Protein 5IAI (pdb70)

Structure (mmCIF, N/CA/C/O backbone):
data_5IAI
#
_entry.id   5IAI
#
_cell.length_a   166.272
_cell.length_b   56.342
_cell.length_c   52.095
_cell.angle_alpha   90.000
_cell.angle_beta   93.890
_cell.angle_gamma   90.000
#
_symmetry.space_group_name_H-M   'C 1 2 1'
#
loop_
_entity.id
_entity.type
_entity.pdbx_description
1 polymer 'Sugar ABC transporter'
2 non-polymer D-ribitol
3 non-polymer GLYCEROL
4 water water
#
loop_
_atom_site.group_PDB
_atom_site.id
_atom_site.type_symbol
_atom_site.label_atom_id
_atom_site.label_alt_id
_atom_site.label_comp_id
_atom_site.label_asym_id
_atom_site.label_entity_id
_atom_site.label_seq_id
_atom_site.pdbx_PDB_ins_code
_atom_site.Cartn_x
_atom_site.Cartn_y
_atom_site.Cartn_z
_atom_site.occupancy
_atom_site.B_iso_or_equiv
_atom_site.auth_seq_id
_atom_site.auth_comp_id
_atom_site.auth_asym_id
_atom_site.auth_atom_id
_atom_site.pdbx_PDB_model_num
ATOM 1 N N . LYS A 1 24 ? 63.584 30.365 78.697 1.00 64.54 33 LYS A N 1
ATOM 2 C CA . LYS A 1 24 ? 63.214 29.018 78.275 1.00 59.08 33 LYS A CA 1
ATOM 3 C C . LYS A 1 24 ? 64.454 28.157 78.023 1.00 49.06 33 LYS A C 1
ATOM 4 O O . LYS A 1 24 ? 65.505 28.673 77.633 1.00 40.87 33 LYS A O 1
ATOM 23 N N . PRO A 1 25 ? 64.352 26.833 78.211 1.00 38.79 34 PRO A N 1
ATOM 24 C CA . PRO A 1 25 ? 65.568 25.996 78.246 1.00 45.91 34 PRO A CA 1
ATOM 25 C C . PRO A 1 25 ? 66.427 26.046 76.992 1.00 43.46 34 PRO A C 1
ATOM 26 O O . PRO A 1 25 ? 67.657 25.962 77.092 1.00 41.59 34 PRO A O 1
ATOM 37 N N . LEU A 1 26 ? 65.831 26.132 75.805 1.00 35.46 35 LEU A N 1
ATOM 38 C CA . LEU A 1 26 ? 66.612 26.045 74.578 1.00 37.62 35 LEU A CA 1
ATOM 39 C C . LEU A 1 26 ? 66.810 27.405 73.925 1.00 36.80 35 LEU A C 1
ATOM 40 O O . LEU A 1 26 ? 67.086 27.478 72.723 1.00 38.10 35 LEU A O 1
ATOM 56 N N . ASP A 1 27 ? 66.677 28.485 74.693 1.00 38.36 36 ASP A N 1
ATOM 57 C CA . ASP A 1 27 ? 67.037 29.802 74.191 1.00 46.57 36 ASP A CA 1
ATOM 58 C C . ASP A 1 27 ? 68.435 29.763 73.590 1.00 38.17 36 ASP A C 1
ATOM 59 O O . ASP A 1 27 ? 69.348 29.130 74.129 1.00 50.85 36 ASP A O 1
ATOM 68 N N . GLY A 1 28 ? 68.595 30.429 72.448 1.00 39.46 37 GLY A N 1
ATOM 69 C CA . GLY A 1 28 ? 69.871 30.476 71.763 1.00 34.45 37 GLY A CA 1
ATOM 70 C C . GLY A 1 28 ? 70.226 29.255 70.943 1.00 40.58 37 GLY A C 1
ATOM 71 O O . GLY A 1 28 ? 71.234 29.287 70.228 1.00 41.14 37 GLY A O 1
ATOM 75 N N . VAL A 1 29 ? 69.450 28.190 71.014 1.00 36.21 38 VAL A N 1
ATOM 76 C CA . VAL A 1 29 ? 69.745 26.957 70.287 1.00 32.31 38 VAL A CA 1
ATOM 77 C C . VAL A 1 29 ? 69.092 27.011 68.916 1.00 32.07 38 VAL A C 1
ATOM 78 O O . VAL A 1 29 ? 67.969 27.495 68.763 1.00 35.71 38 VAL A O 1
ATOM 91 N N . THR A 1 30 ? 69.803 26.497 67.918 1.00 29.63 39 THR A N 1
ATOM 92 C CA . THR A 1 30 ? 69.258 26.251 66.592 1.00 32.82 39 THR A CA 1
ATOM 93 C C . THR A 1 30 ? 69.335 24.758 66.313 1.00 32.83 39 THR A C 1
ATOM 94 O O . THR A 1 30 ? 70.368 24.131 66.565 1.00 34.69 39 THR A O 1
ATOM 105 N N . LEU A 1 31 ? 68.245 24.196 65.794 1.00 30.03 40 LEU A N 1
ATOM 106 C CA . LEU A 1 31 ? 68.207 22.812 65.343 1.00 24.60 40 LEU A CA 1
ATOM 107 C C . LEU A 1 31 ? 67.902 22.817 63.857 1.00 23.33 40 LEU A C 1
ATOM 108 O O . LEU A 1 31 ? 66.952 23.468 63.418 1.00 27.97 40 LEU A O 1
ATOM 124 N N . THR A 1 32 ? 68.715 22.118 63.084 1.00 23.52 41 THR A N 1
ATOM 125 C CA . THR A 1 32 ? 68.505 22.020 61.650 1.00 24.03 41 THR A CA 1
ATOM 126 C C . THR A 1 32 ? 68.061 20.603 61.330 1.00 28.59 41 THR A C 1
ATOM 127 O O . THR A 1 32 ? 68.711 19.626 61.723 1.00 24.46 41 THR A O 1
ATOM 138 N N . LEU A 1 33 ? 66.944 20.500 60.634 1.00 24.49 42 LEU A N 1
ATOM 139 C CA . LEU A 1 33 ? 66.280 19.233 60.420 1.00 20.88 42 LEU A CA 1
ATOM 140 C C . LEU A 1 33 ? 66.122 19.032 58.927 1.00 20.21 42 LEU A C 1
ATOM 141 O O . LEU A 1 33 ? 65.561 19.896 58.241 1.00 22.83 42 LEU A O 1
ATOM 157 N N . ALA A 1 34 ? 66.615 17.904 58.438 1.00 17.77 43 ALA A N 1
ATOM 158 C CA . ALA A 1 34 ? 66.419 17.507 57.049 1.00 16.68 43 ALA A CA 1
ATOM 159 C C . ALA A 1 34 ? 65.204 16.597 56.941 1.00 19.75 43 ALA A C 1
ATOM 160 O O . ALA A 1 34 ? 65.160 15.543 57.584 1.00 18.29 43 ALA A O 1
ATOM 167 N N . SER A 1 35 ? 64.237 16.973 56.091 1.00 17.18 44 SER A N 1
ATOM 168 C CA . SER A 1 35 ? 62.965 16.269 56.024 1.00 17.42 44 SER A CA 1
ATOM 169 C C . SER A 1 35 ? 62.621 15.869 54.602 1.00 16.63 44 SER A C 1
ATOM 170 O O . SER A 1 35 ? 62.798 16.650 53.661 1.00 16.92 44 SER A O 1
ATOM 178 N N . GLN A 1 36 ? 62.164 14.625 54.461 1.00 16.22 45 GLN A N 1
ATOM 179 C CA . GLN A 1 36 ? 61.481 14.176 53.255 1.00 15.33 45 GLN A CA 1
ATOM 180 C C . GLN A 1 36 ? 60.305 15.096 52.935 1.00 17.49 45 GLN A C 1
ATOM 181 O O . GLN A 1 36 ? 59.654 15.651 53.829 1.00 19.51 45 GLN A O 1
ATOM 195 N N . ASN A 1 37 ? 60.038 15.278 51.638 1.00 16.67 46 ASN A N 1
ATOM 196 C CA . ASN A 1 37 ? 58.965 16.165 51.193 1.00 15.57 46 ASN A CA 1
ATOM 197 C C . ASN A 1 37 ? 57.614 15.468 51.131 1.00 20.80 46 ASN A C 1
ATOM 198 O O . ASN A 1 37 ? 56.810 15.743 50.249 1.00 23.15 46 ASN A O 1
ATOM 209 N N . ASP A 1 38 ? 57.343 14.582 52.081 1.00 15.89 47 ASP A N 1
ATOM 210 C CA . ASP A 1 38 ? 56.001 14.091 52.354 1.00 17.01 47 ASP A CA 1
ATOM 211 C C . ASP A 1 38 ? 55.209 15.190 53.054 1.00 18.98 47 ASP A C 1
ATOM 212 O O . ASP A 1 38 ? 55.750 16.249 53.400 1.00 16.89 47 ASP A O 1
ATOM 221 N N . PRO A 1 39 ? 53.897 14.999 53.259 1.00 16.78 48 PRO A N 1
ATOM 222 C CA . PRO A 1 39 ? 53.130 16.050 53.935 1.00 21.83 48 PRO A CA 1
ATOM 223 C C . PRO A 1 39 ? 53.733 16.502 55.260 1.00 18.92 48 PRO A C 1
ATOM 224 O O . PRO A 1 39 ? 53.558 17.675 55.629 1.00 21.23 48 PRO A O 1
ATOM 235 N N . PHE A 1 40 ? 54.471 15.654 55.972 1.00 18.87 49 PHE A N 1
ATOM 236 C CA . PHE A 1 40 ? 54.993 16.129 57.245 1.00 17.61 49 PHE A CA 1
ATOM 237 C C . PHE A 1 40 ? 56.067 17.209 57.083 1.00 22.68 49 PHE A C 1
ATOM 238 O O . PHE A 1 40 ? 56.323 17.955 58.027 1.00 23.24 49 PHE A O 1
ATOM 255 N N . GLY A 1 41 ? 56.687 17.351 55.915 1.00 20.96 50 GLY A N 1
ATOM 256 C CA . GLY A 1 41 ? 57.679 18.409 55.762 1.00 23.10 50 GLY A CA 1
ATOM 257 C C . GLY A 1 41 ? 57.104 19.795 55.997 1.00 19.72 50 GLY A C 1
ATOM 258 O O . GLY A 1 41 ? 57.685 20.613 56.715 1.00 22.38 50 GLY A O 1
ATOM 262 N N . ALA A 1 42 ? 55.949 20.085 55.389 1.00 21.77 51 ALA A N 1
ATOM 263 C CA . ALA A 1 42 ? 55.314 21.380 55.600 1.00 23.06 51 ALA A CA 1
ATOM 264 C C . ALA A 1 42 ? 54.726 21.492 56.996 1.00 22.01 51 ALA A C 1
ATOM 265 O O . ALA A 1 42 ? 54.695 22.584 57.567 1.00 25.01 51 ALA A O 1
ATOM 272 N N . VAL A 1 43 ? 54.279 20.384 57.584 1.00 22.53 52 VAL A N 1
ATOM 273 C CA . VAL A 1 43 ? 53.723 20.492 58.930 1.00 24.03 52 VAL A CA 1
ATOM 274 C C . VAL A 1 43 ? 54.833 20.739 59.948 1.00 21.84 52 VAL A C 1
ATOM 275 O O . VAL A 1 43 ? 54.662 21.535 60.888 1.00 25.18 52 VAL A O 1
ATOM 288 N N . LEU A 1 44 ? 55.990 20.085 59.772 1.00 21.65 53 LEU A N 1
ATOM 289 C CA . LEU A 1 44 ? 57.124 20.365 60.655 1.00 24.14 53 LEU A CA 1
ATOM 290 C C . LEU A 1 44 ? 57.563 21.815 60.527 1.00 30.66 53 LEU A C 1
ATOM 291 O O . LEU A 1 44 ? 57.905 22.460 61.522 1.00 27.61 53 LEU A O 1
ATOM 307 N N . THR A 1 45 ? 57.565 22.345 59.307 1.00 27.39 54 THR A N 1
ATOM 308 C CA . THR A 1 45 ? 57.862 23.755 59.110 1.00 29.45 54 THR A CA 1
ATOM 309 C C . THR A 1 45 ? 56.876 24.627 59.874 1.00 28.22 54 THR A C 1
ATOM 310 O O . THR A 1 45 ? 57.266 25.594 60.547 1.00 34.98 54 THR A O 1
ATOM 321 N N . LYS A 1 46 ? 55.591 24.278 59.809 1.00 28.91 55 LYS A N 1
ATOM 322 C CA . LYS A 1 46 ? 54.574 25.049 60.508 1.00 27.92 55 LYS A CA 1
ATOM 323 C C . LYS A 1 46 ? 54.725 24.956 62.024 1.00 33.77 55 LYS A C 1
ATOM 324 O O . LYS A 1 46 ? 54.499 25.945 62.734 1.00 38.83 55 LYS A O 1
ATOM 343 N N . LEU A 1 47 ? 55.073 23.773 62.544 1.00 28.60 56 LEU A N 1
ATOM 344 C CA . LEU A 1 47 ? 55.178 23.579 63.991 1.00 25.39 56 LEU A CA 1
ATOM 345 C C . LEU A 1 47 ? 56.405 24.243 64.590 1.00 32.94 56 LEU A C 1
ATOM 346 O O . LEU A 1 47 ? 56.511 24.305 65.819 1.00 30.13 56 LEU A O 1
ATOM 362 N N . ALA A 1 48 ? 57.333 24.728 63.767 1.00 29.20 57 ALA A N 1
ATOM 363 C CA . ALA A 1 48 ? 58.525 25.366 64.302 1.00 30.70 57 ALA A CA 1
ATOM 364 C C . ALA A 1 48 ? 58.157 26.516 65.228 1.00 36.45 57 ALA A C 1
ATOM 365 O O . ALA A 1 48 ? 58.784 26.701 66.276 1.00 44.29 57 ALA A O 1
ATOM 372 N N . ALA A 1 49 ? 57.132 27.287 64.865 1.00 37.04 58 ALA A N 1
ATOM 373 C CA . ALA A 1 49 ? 56.717 28.422 65.683 1.00 37.54 58 ALA A CA 1
ATOM 374 C C . ALA A 1 49 ? 56.307 27.980 67.084 1.00 38.04 58 ALA A C 1
ATOM 375 O O . ALA A 1 49 ? 56.734 28.570 68.084 1.00 37.43 58 ALA A O 1
ATOM 382 N N . GLU A 1 50 ? 55.466 26.948 67.183 1.00 37.46 59 GLU A N 1
ATOM 383 C CA . GLU A 1 50 ? 55.039 26.494 68.500 1.00 37.88 59 GLU A CA 1
ATOM 384 C C . GLU A 1 50 ? 56.202 25.901 69.288 1.00 35.06 59 GLU A C 1
ATOM 385 O O . GLU A 1 50 ? 56.245 26.032 70.516 1.00 39.63 59 GLU A O 1
ATOM 397 N N . PHE A 1 51 ? 57.161 25.258 68.614 1.00 37.56 60 PHE A N 1
ATOM 398 C CA . PHE A 1 51 ? 58.303 24.717 69.343 1.00 28.89 60 PHE A CA 1
ATOM 399 C C . PHE A 1 51 ? 59.166 25.832 69.905 1.00 41.21 60 PHE A C 1
ATOM 400 O O . PHE A 1 51 ? 59.690 25.719 71.018 1.00 35.41 60 PHE A O 1
ATOM 417 N N . LYS A 1 52 ? 59.342 26.909 69.146 1.00 42.86 61 LYS A N 1
ATOM 418 C CA . LYS A 1 52 ? 60.079 28.049 69.671 1.00 37.04 61 LYS A CA 1
ATOM 419 C C . LYS A 1 52 ? 59.324 28.700 70.820 1.00 45.82 61 LYS A C 1
ATOM 420 O O . LYS A 1 52 ? 59.938 29.186 71.773 1.00 40.08 61 LYS A O 1
ATOM 439 N N . GLN A 1 53 ? 57.991 28.722 70.751 1.00 41.47 62 GLN A N 1
ATOM 440 C CA . GLN A 1 53 ? 57.225 29.291 71.853 1.00 42.94 62 GLN A CA 1
ATOM 441 C C . GLN A 1 53 ? 57.329 28.427 73.104 1.00 45.55 62 GLN A C 1
ATOM 442 O O . GLN A 1 53 ? 57.305 28.953 74.223 1.00 47.89 62 GLN A O 1
ATOM 456 N N . ASP A 1 54 ? 57.466 27.113 72.944 1.00 40.93 63 ASP A N 1
ATOM 457 C CA . ASP A 1 54 ? 57.500 26.215 74.092 1.00 43.38 63 ASP A CA 1
ATOM 458 C C . ASP A 1 54 ? 58.893 26.051 74.685 1.00 43.09 63 ASP A C 1
ATOM 459 O O . ASP A 1 54 ? 59.019 25.855 75.903 1.00 43.90 63 ASP A O 1
ATOM 468 N N . THR A 1 55 ? 59.943 26.136 73.872 1.00 43.42 64 THR A N 1
ATOM 469 C CA . THR A 1 55 ? 61.286 25.846 74.352 1.00 36.42 64 THR A CA 1
ATOM 470 C C . THR A 1 55 ? 62.301 26.939 74.062 1.00 34.58 64 THR A C 1
ATOM 471 O O . THR A 1 55 ? 63.404 26.885 74.619 1.00 36.09 64 THR A O 1
ATOM 482 N N . GLY A 1 56 ? 61.985 27.917 73.220 1.00 37.01 65 GLY A N 1
ATOM 483 C CA . GLY A 1 56 ? 62.967 28.919 72.870 1.00 33.60 65 GLY A CA 1
ATOM 484 C C . GLY A 1 56 ? 63.919 28.513 71.763 1.00 39.83 65 GLY A C 1
ATOM 485 O O . GLY A 1 56 ? 64.769 29.324 71.374 1.00 46.77 65 GLY A O 1
ATOM 489 N N . ALA A 1 57 ? 63.807 27.291 71.242 1.00 37.72 66 ALA A N 1
ATOM 490 C CA . ALA A 1 57 ? 64.708 26.840 70.191 1.00 37.91 66 ALA A CA 1
ATOM 491 C C . ALA A 1 57 ? 64.231 27.287 68.814 1.00 31.45 66 ALA A C 1
ATOM 492 O O . ALA A 1 57 ? 63.031 27.427 68.556 1.00 38.19 66 ALA A O 1
ATOM 499 N N . ASP A 1 58 ? 65.205 27.482 67.923 1.00 38.81 67 ASP A N 1
ATOM 500 C CA . ASP A 1 58 ? 64.973 27.843 66.528 1.00 34.00 67 ASP A CA 1
ATOM 501 C C . ASP A 1 58 ? 65.117 26.585 65.678 1.00 29.23 67 ASP A C 1
ATOM 502 O O . ASP A 1 58 ? 66.229 26.078 65.499 1.00 34.72 67 ASP A O 1
ATOM 511 N N . LEU A 1 59 ? 63.998 26.100 65.142 1.00 29.75 68 LEU A N 1
ATOM 512 C CA . LEU A 1 59 ? 63.973 24.886 64.340 1.00 29.66 68 LEU A CA 1
ATOM 513 C C . LEU A 1 59 ? 63.926 25.290 62.875 1.00 32.09 68 LEU A C 1
ATOM 514 O O . LEU A 1 59 ? 62.951 25.904 62.428 1.00 36.73 68 LEU A O 1
ATOM 530 N N . LYS A 1 60 ? 64.969 24.923 62.132 1.00 29.63 69 LYS A N 1
ATOM 531 C CA . LYS A 1 60 ? 65.080 25.210 60.707 1.00 27.81 69 LYS A CA 1
ATOM 532 C C . LYS A 1 60 ? 64.890 23.905 59.950 1.00 25.53 69 LYS A C 1
ATOM 533 O O . LYS A 1 60 ? 65.749 23.021 59.987 1.00 28.83 69 LYS A O 1
ATOM 552 N N . VAL A 1 61 ? 63.766 23.795 59.263 1.00 24.70 70 VAL A N 1
ATOM 553 C CA . VAL A 1 61 ? 63.407 22.603 58.509 1.00 23.70 70 VAL A CA 1
ATOM 554 C C . VAL A 1 61 ? 63.802 22.802 57.052 1.00 27.40 70 VAL A C 1
ATOM 555 O O . VAL A 1 61 ? 63.370 23.767 56.412 1.00 31.22 70 VAL A O 1
ATOM 568 N N . GLU A 1 62 ? 64.616 21.885 56.527 1.00 23.98 71 GLU A N 1
ATOM 569 C CA . GLU A 1 62 ? 64.985 21.848 55.109 1.00 20.73 71 GLU A CA 1
ATOM 570 C C . GLU A 1 62 ? 64.302 20.640 54.486 1.00 19.41 71 GLU A C 1
ATOM 571 O O . GLU A 1 62 ? 64.670 19.493 54.772 1.00 21.13 71 GLU A O 1
ATOM 583 N N . VAL A 1 63 ? 63.311 20.895 53.632 1.00 20.16 72 VAL A N 1
ATOM 584 C CA . VAL A 1 63 ? 62.505 19.847 53.020 1.00 21.26 72 VAL A CA 1
ATOM 585 C C . VAL A 1 63 ? 63.087 19.532 51.662 1.00 24.64 72 VAL A C 1
ATOM 586 O O . VAL A 1 63 ? 63.336 20.439 50.861 1.00 24.10 72 VAL A O 1
ATOM 616 N N . ASP A 1 65 ? 63.323 16.347 48.298 1.00 16.25 74 ASP A N 1
ATOM 617 C CA . ASP A 1 65 ? 62.825 15.083 47.779 1.00 15.30 74 ASP A CA 1
ATOM 618 C C . ASP A 1 65 ? 63.703 13.908 48.231 1.00 17.60 74 ASP A C 1
ATOM 619 O O . ASP A 1 65 ? 64.843 14.064 48.690 1.00 16.24 74 ASP A O 1
ATOM 628 N N . TYR A 1 66 ? 63.129 12.707 48.113 1.00 16.23 75 TYR A N 1
ATOM 629 C CA . TYR A 1 66 ? 63.709 11.492 48.689 1.00 14.36 75 TYR A CA 1
ATOM 630 C C . TYR A 1 66 ? 65.179 11.321 48.312 1.00 14.36 75 TYR A C 1
ATOM 631 O O . TYR A 1 66 ? 66.036 11.106 49.185 1.00 15.49 75 TYR A O 1
ATOM 649 N N . GLY A 1 67 ? 65.487 11.383 47.014 1.00 15.79 76 GLY A N 1
ATOM 650 C CA . GLY A 1 67 ? 66.864 11.166 46.592 1.00 16.91 76 GLY A CA 1
ATOM 651 C C . GLY A 1 67 ? 67.814 12.240 47.075 1.00 14.93 76 GLY A C 1
ATOM 652 O O . GLY A 1 67 ? 68.943 11.938 47.488 1.00 17.93 76 GLY A O 1
ATOM 656 N N . THR A 1 68 ? 67.398 13.512 46.982 1.00 15.41 77 THR A N 1
ATOM 657 C CA . THR A 1 68 ? 68.234 14.609 47.447 1.00 17.84 77 THR A CA 1
ATOM 658 C C . THR A 1 68 ? 68.461 14.504 48.945 1.00 18.06 77 THR A C 1
ATOM 659 O O . THR A 1 68 ? 69.570 14.737 49.450 1.00 18.38 77 THR A O 1
ATOM 670 N N . LEU A 1 69 ? 67.411 14.154 49.677 1.00 16.68 78 LEU A N 1
ATOM 671 C CA . LEU A 1 69 ? 67.520 13.977 51.119 1.00 16.19 78 LEU A CA 1
ATOM 672 C C . LEU A 1 69 ? 68.569 12.933 51.457 1.00 15.09 78 LEU A C 1
ATOM 673 O O . LEU A 1 69 ? 69.450 13.154 52.305 1.00 16.58 78 LEU A O 1
ATOM 689 N N . LEU A 1 70 ? 68.492 11.784 50.792 1.00 15.93 79 LEU A N 1
ATOM 690 C CA . LEU A 1 70 ? 69.421 10.701 51.082 1.00 18.01 79 LEU A CA 1
ATOM 691 C C . LEU A 1 70 ? 70.849 11.093 50.725 1.00 18.86 79 LEU A C 1
ATOM 692 O O . LEU A 1 70 ? 71.779 10.858 51.508 1.00 18.67 79 LEU A O 1
ATOM 708 N N . THR A 1 71 ? 71.040 11.723 49.563 1.00 16.93 80 THR A N 1
ATOM 709 C CA . THR A 1 71 ? 72.368 12.153 49.139 1.00 19.26 80 THR A CA 1
ATOM 710 C C . THR A 1 71 ? 72.959 13.190 50.090 1.00 24.12 80 THR A C 1
ATOM 711 O O . THR A 1 71 ? 74.090 13.034 50.572 1.00 20.38 80 THR A O 1
ATOM 722 N N . LYS A 1 72 ? 72.205 14.254 50.390 1.00 19.19 81 LYS A N 1
ATOM 723 C CA . LYS A 1 72 ? 72.754 15.356 51.175 1.00 19.31 81 LYS A CA 1
ATOM 724 C C . LYS A 1 72 ? 73.018 14.943 52.610 1.00 17.01 81 LYS A C 1
ATOM 725 O O . LYS A 1 72 ? 74.033 15.348 53.187 1.00 18.05 81 LYS A O 1
ATOM 744 N N . THR A 1 73 ? 72.122 14.153 53.213 1.00 16.73 82 THR A N 1
ATOM 745 C CA . THR A 1 73 ? 72.356 13.758 54.601 1.00 15.08 82 THR A CA 1
ATOM 746 C C . THR A 1 73 ? 73.467 12.715 54.696 1.00 16.62 82 THR A C 1
ATOM 747 O O . THR A 1 73 ? 74.286 12.775 55.619 1.00 18.32 82 THR A O 1
ATOM 758 N N . THR A 1 74 ? 73.529 11.762 53.754 1.00 17.79 83 THR A N 1
ATOM 759 C CA . THR A 1 74 ? 74.644 10.816 53.773 1.00 16.99 83 THR A CA 1
ATOM 760 C C . THR A 1 74 ? 75.971 11.559 53.643 1.00 18.68 83 THR A C 1
ATOM 761 O O . THR A 1 74 ? 76.931 11.259 54.364 1.00 19.94 83 THR A O 1
ATOM 772 N N . ALA A 1 75 ? 76.051 12.561 52.759 1.00 16.54 84 ALA A N 1
ATOM 773 C CA . ALA A 1 75 ? 77.297 13.318 52.635 1.00 18.57 84 ALA A CA 1
ATOM 774 C C . ALA A 1 75 ? 77.622 14.067 53.923 1.00 17.22 84 ALA A C 1
ATOM 775 O O . ALA A 1 75 ? 78.798 14.191 54.309 1.00 18.04 84 ALA A O 1
ATOM 782 N N . ASP A 1 76 ? 76.599 14.596 54.599 1.00 19.33 85 ASP A N 1
ATOM 783 C CA . ASP A 1 76 ? 76.827 15.281 55.865 1.00 19.13 85 ASP A CA 1
ATOM 784 C C . ASP A 1 76 ? 77.377 14.313 56.908 1.00 18.29 85 ASP A C 1
ATOM 785 O O . ASP A 1 76 ? 78.321 14.643 57.652 1.00 19.83 85 ASP A O 1
ATOM 794 N N . PHE A 1 77 ? 76.794 13.116 56.986 1.00 18.42 86 PHE A N 1
ATOM 795 C CA . PHE A 1 77 ? 77.296 12.112 57.916 1.00 19.05 86 PHE A CA 1
ATOM 796 C C . PHE A 1 77 ? 78.739 11.768 57.584 1.00 20.90 86 PHE A C 1
ATOM 797 O O . PHE A 1 77 ? 79.620 11.825 58.446 1.00 22.42 86 PHE A O 1
ATOM 814 N N . VAL A 1 78 ? 78.991 11.391 56.326 1.00 16.42 87 VAL A N 1
ATOM 815 C CA . VAL A 1 78 ? 80.321 10.923 55.935 1.00 19.48 87 VAL A CA 1
ATOM 816 C C . VAL A 1 78 ? 81.373 11.997 56.176 1.00 22.11 87 VAL A C 1
ATOM 817 O O . VAL A 1 78 ? 82.505 11.696 56.585 1.00 22.57 87 VAL A O 1
ATOM 830 N N . GLY A 1 79 ? 81.044 13.259 55.894 1.00 20.34 88 GLY A N 1
ATOM 831 C CA . GLY A 1 79 ? 81.968 14.353 56.103 1.00 20.71 88 GLY A CA 1
ATOM 832 C C . GLY A 1 79 ? 82.126 14.819 57.541 1.00 23.33 88 GLY A C 1
ATOM 833 O O . GLY A 1 79 ? 82.994 15.654 57.814 1.00 23.65 88 GLY A O 1
ATOM 837 N N . LYS A 1 80 ? 81.297 14.304 58.451 1.00 23.78 89 LYS A N 1
ATOM 838 C CA . LYS A 1 80 ? 81.310 14.684 59.864 1.00 20.65 89 LYS A CA 1
ATOM 839 C C . LYS A 1 80 ? 81.096 16.188 60.035 1.00 27.25 89 LYS A C 1
ATOM 840 O O . LYS A 1 80 ? 81.622 16.805 60.965 1.00 26.94 89 LYS A O 1
ATOM 859 N N . THR A 1 81 ? 80.288 16.783 59.146 1.00 26.85 90 THR A N 1
ATOM 860 C CA . THR A 1 81 ? 80.166 18.235 59.076 1.00 24.47 90 THR A CA 1
ATOM 861 C C . THR A 1 81 ? 79.080 18.828 59.966 1.00 25.85 90 THR A C 1
ATOM 862 O O . THR A 1 81 ? 79.051 20.054 60.123 1.00 27.27 90 THR A O 1
ATOM 873 N N . LYS A 1 82 ? 78.205 18.005 60.547 1.00 21.99 91 LYS A N 1
ATOM 874 C CA . LYS A 1 82 ? 77.264 18.441 61.586 1.00 24.50 91 LYS A CA 1
ATOM 875 C C . LYS A 1 82 ? 76.246 19.448 61.047 1.00 26.97 91 LYS A C 1
ATOM 876 O O . LYS A 1 82 ? 75.695 20.257 61.794 1.00 26.39 91 LYS A O 1
ATOM 895 N N . GLY A 1 83 ? 75.972 19.393 59.746 1.00 24.93 92 GLY A N 1
ATOM 896 C CA . GLY A 1 83 ? 75.030 20.331 59.160 1.00 22.76 92 GLY A CA 1
ATOM 897 C C . GLY A 1 83 ? 73.589 20.078 59.565 1.00 25.44 92 GLY A C 1
ATO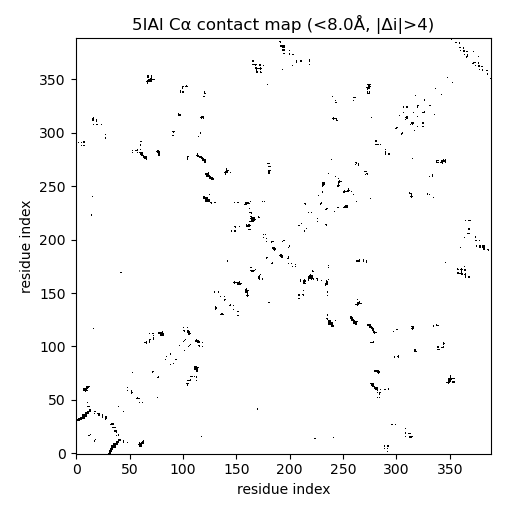M 898 O O . GLY A 1 83 ? 72.809 21.019 59.717 1.00 28.36 92 GLY A O 1
ATOM 902 N N . TYR A 1 84 ? 73.204 18.814 59.713 1.00 22.36 93 TYR A N 1
ATOM 903 C CA . TYR A 1 84 ? 71.864 18.454 60.158 1.00 19.01 93 TYR A CA 1
ATOM 904 C C . TYR A 1 84 ? 71.941 17.840 61.543 1.00 20.19 93 TYR A C 1
ATOM 905 O O . TYR A 1 84 ? 72.694 16.891 61.762 1.00 23.01 93 TYR A O 1
ATOM 923 N N . ASP A 1 85 ? 71.165 18.394 62.478 1.00 22.24 94 ASP A N 1
ATOM 924 C CA . ASP A 1 85 ? 71.036 17.787 63.796 1.00 23.83 94 ASP A CA 1
ATOM 925 C C . ASP A 1 85 ? 70.059 16.625 63.783 1.00 22.30 94 ASP A C 1
ATOM 926 O O . ASP A 1 85 ? 70.254 15.636 64.503 1.00 20.25 94 ASP A O 1
ATOM 935 N N . LEU A 1 86 ? 68.993 16.766 62.997 1.00 19.60 95 LEU A N 1
ATOM 936 C CA . LEU A 1 86 ? 67.863 15.856 62.945 1.00 19.60 95 LEU A CA 1
ATOM 937 C C . LEU A 1 86 ? 6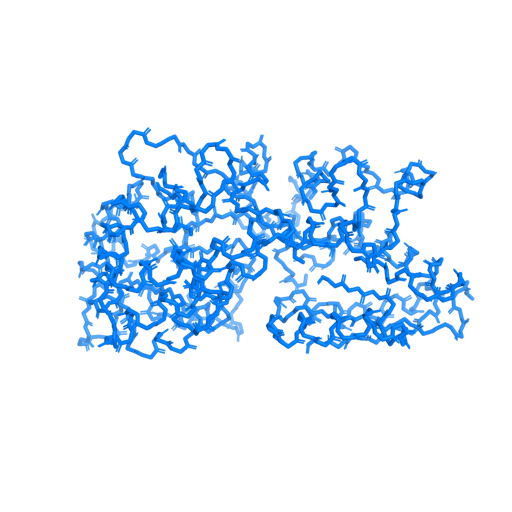7.645 15.471 61.493 1.00 20.61 95 LEU A C 1
ATOM 938 O O . LEU A 1 86 ? 67.794 16.303 60.601 1.00 16.86 95 LEU A O 1
ATOM 954 N N . VAL A 1 87 ? 67.354 14.208 61.260 1.00 17.96 96 VAL A N 1
ATOM 955 C CA . VAL A 1 87 ? 67.092 13.711 59.906 1.00 16.92 96 VAL A CA 1
ATOM 956 C C . VAL A 1 87 ? 65.886 12.786 59.953 1.00 18.26 96 VAL A C 1
ATOM 957 O O . VAL A 1 87 ? 65.812 11.892 60.799 1.00 16.91 96 VAL A O 1
ATOM 970 N N . THR A 1 88 ? 64.933 12.986 59.042 1.00 16.85 97 THR A N 1
ATOM 971 C CA . THR A 1 88 ? 63.866 12.008 58.864 1.00 16.73 97 THR A CA 1
ATOM 972 C C . THR A 1 88 ? 64.444 10.797 58.132 1.00 15.97 97 THR A C 1
ATOM 973 O O . THR A 1 88 ? 64.853 10.893 56.967 1.00 14.10 97 THR A O 1
ATOM 1001 N N . ASP A 1 90 ? 64.004 7.032 56.646 1.00 13.24 99 ASP A N 1
ATOM 1002 C CA . ASP A 1 90 ? 63.000 6.089 56.170 1.00 16.10 99 ASP A CA 1
ATOM 1003 C C . ASP A 1 90 ? 63.145 4.744 56.866 1.00 14.18 99 ASP A C 1
ATOM 1004 O O . ASP A 1 90 ? 64.245 4.305 57.194 1.00 14.90 99 ASP A O 1
ATOM 1013 N N . ILE A 1 91 ? 62.013 4.096 57.125 1.00 13.98 100 ILE A N 1
ATOM 1014 C CA . ILE A 1 91 ? 62.018 2.763 57.715 1.00 13.35 100 ILE A CA 1
ATOM 1015 C C . ILE A 1 91 ? 63.037 1.848 57.040 1.00 14.51 100 ILE A C 1
ATOM 1016 O O . ILE A 1 91 ? 63.736 1.083 57.712 1.00 15.97 100 ILE A O 1
ATOM 1032 N N . VAL A 1 92 ? 63.135 1.913 55.707 1.00 14.51 101 VAL A N 1
ATOM 1033 C CA . VAL A 1 92 ? 63.982 0.985 54.963 1.00 14.62 101 VAL A CA 1
ATOM 1034 C C . VAL A 1 92 ? 65.448 1.377 55.021 1.00 16.62 101 VAL A C 1
ATOM 1035 O O . VAL A 1 92 ? 66.291 0.645 54.487 1.00 16.62 101 VAL A O 1
ATOM 1048 N N . TRP A 1 93 ? 65.777 2.497 55.667 1.00 13.30 102 TRP A N 1
ATOM 1049 C CA . TRP A 1 93 ? 67.175 2.884 55.906 1.00 13.55 102 TRP A CA 1
ATOM 1050 C C . TRP A 1 93 ? 67.685 2.429 57.268 1.00 16.77 102 TRP A C 1
ATOM 1051 O O . TRP A 1 93 ? 68.862 2.662 57.602 1.00 15.23 102 TRP A O 1
ATOM 1072 N N . ALA A 1 94 ? 66.848 1.780 58.077 1.00 15.31 103 ALA A N 1
ATOM 1073 C CA . ALA A 1 94 ? 67.243 1.493 59.457 1.00 15.96 103 ALA A CA 1
ATOM 1074 C C . ALA A 1 94 ? 68.510 0.647 59.531 1.00 18.97 103 ALA A C 1
ATOM 1075 O O . ALA A 1 94 ? 69.384 0.909 60.362 1.00 17.56 103 ALA A O 1
ATOM 1082 N N . GLY A 1 95 ? 68.641 -0.371 58.668 1.00 16.59 104 GLY A N 1
ATOM 1083 C CA . GLY A 1 95 ? 69.825 -1.208 58.702 1.00 18.67 104 GLY A CA 1
ATOM 1084 C C . GLY A 1 95 ? 71.068 -0.461 58.259 1.00 18.49 104 GLY A C 1
ATOM 1085 O O . GLY A 1 95 ? 72.151 -0.651 58.822 1.00 18.03 104 GLY A O 1
ATOM 1089 N N . ALA A 1 96 ? 70.929 0.421 57.265 1.00 16.12 105 ALA A N 1
ATOM 1090 C CA . ALA A 1 96 ? 72.067 1.237 56.859 1.00 19.21 105 ALA A CA 1
ATOM 1091 C C . ALA A 1 96 ? 72.484 2.191 57.976 1.00 17.09 105 ALA A C 1
ATOM 1092 O O . ALA A 1 96 ? 73.684 2.360 58.253 1.00 18.28 105 ALA A O 1
ATOM 1099 N N . TYR A 1 97 ? 71.515 2.824 58.634 1.00 15.56 106 TYR A N 1
ATOM 1100 C CA . TYR A 1 97 ? 71.856 3.709 59.744 1.00 16.85 106 TYR A CA 1
ATOM 1101 C C . TYR A 1 97 ? 72.559 2.940 60.858 1.00 18.60 106 TYR A C 1
ATOM 1102 O O . TYR A 1 97 ? 73.546 3.416 61.425 1.00 19.96 106 TYR A O 1
ATOM 1120 N N . GLN A 1 98 ? 72.087 1.740 61.178 1.00 19.50 107 GLN A N 1
ATOM 1121 C CA . GLN A 1 98 ? 72.700 1.002 62.277 1.00 19.13 107 GLN A CA 1
ATOM 1122 C C . GLN A 1 98 ? 74.104 0.542 61.913 1.00 19.02 107 GLN A C 1
ATOM 1123 O O . GLN A 1 98 ? 75.025 0.643 62.728 1.00 22.10 107 GLN A O 1
ATOM 1137 N N . ALA A 1 99 ? 74.287 0.034 60.693 1.00 18.95 108 ALA A N 1
ATOM 1138 C CA . ALA A 1 99 ? 75.581 -0.487 60.288 1.00 21.39 108 ALA A CA 1
ATOM 1139 C C . ALA A 1 99 ? 76.635 0.603 60.245 1.00 20.56 108 ALA A C 1
ATOM 1140 O O . ALA A 1 99 ? 77.795 0.351 60.592 1.00 22.98 108 ALA A O 1
ATOM 1147 N N . ASN A 1 100 ? 76.250 1.820 59.864 1.00 23.24 109 ASN A N 1
ATOM 1148 C CA . ASN A 1 100 ? 77.206 2.906 59.689 1.00 19.79 109 ASN A CA 1
ATOM 1149 C C . ASN A 1 100 ? 77.320 3.815 60.904 1.00 22.48 109 ASN A C 1
ATOM 1150 O O . ASN A 1 100 ? 78.225 4.662 60.942 1.00 24.35 109 ASN A O 1
ATOM 1161 N N . GLY A 1 101 ? 76.453 3.650 61.897 1.00 22.14 110 GLY A N 1
ATOM 1162 C CA . GLY A 1 101 ? 76.525 4.481 63.084 1.00 21.17 110 GLY A CA 1
ATOM 1163 C C . GLY A 1 101 ? 76.287 5.943 62.790 1.00 20.57 110 GLY A C 1
ATOM 1164 O O . GLY A 1 101 ? 76.878 6.813 63.445 1.00 21.54 110 GLY A O 1
ATOM 1168 N N . TYR A 1 102 ? 75.398 6.236 61.839 1.00 18.36 111 TYR A N 1
ATOM 1169 C CA . TYR A 1 102 ? 75.165 7.616 61.448 1.00 20.01 111 TYR A CA 1
ATOM 1170 C C . TYR A 1 102 ? 74.472 8.403 62.543 1.00 19.50 111 TYR A C 1
ATOM 1171 O O . TYR A 1 102 ? 74.580 9.633 62.581 1.00 21.13 111 TYR A O 1
ATOM 1189 N N . SER A 1 103 ? 73.695 7.723 63.380 1.00 20.07 112 SER A N 1
ATOM 1190 C CA . SER A 1 103 ? 72.772 8.365 64.301 1.00 19.56 112 SER A CA 1
ATOM 1191 C C . SER A 1 103 ? 73.074 7.989 65.745 1.00 19.57 112 SER A C 1
ATOM 1192 O O . SER A 1 103 ? 73.743 6.992 66.041 1.00 22.65 112 SER A O 1
ATOM 1200 N N . VAL A 1 104 ? 72.570 8.820 66.653 1.00 21.82 113 VAL A N 1
ATOM 1201 C CA . VAL A 1 104 ? 72.683 8.534 68.078 1.00 20.09 113 VAL A CA 1
ATOM 1202 C C . VAL A 1 104 ? 71.900 7.271 68.403 1.00 21.11 113 VAL A C 1
ATOM 1203 O O . VAL A 1 104 ? 70.744 7.123 67.995 1.00 21.89 113 VAL A O 1
ATOM 1216 N N . ASP A 1 105 ? 72.516 6.366 69.162 1.00 22.44 114 ASP A N 1
ATOM 1217 C CA . ASP A 1 105 ? 71.784 5.211 69.672 1.00 21.52 114 ASP A CA 1
ATOM 1218 C C . ASP A 1 105 ? 70.888 5.698 70.812 1.00 21.45 114 ASP A C 1
ATOM 1219 O O . ASP A 1 105 ? 71.358 5.958 71.925 1.00 24.84 114 ASP A O 1
ATOM 1228 N N . LEU A 1 106 ? 69.581 5.807 70.550 1.00 20.73 115 LEU A N 1
ATOM 1229 C CA . LEU A 1 106 ? 68.647 6.398 71.511 1.00 21.96 115 LEU A CA 1
ATOM 1230 C C . LEU A 1 106 ? 68.177 5.424 72.581 1.00 22.56 115 LEU A C 1
ATOM 1231 O O . LEU A 1 106 ? 67.345 5.800 73.419 1.00 23.48 115 LEU A O 1
ATOM 1247 N N . THR A 1 107 ? 68.681 4.193 72.589 1.00 24.97 116 THR A N 1
ATOM 1248 C CA . THR A 1 107 ? 68.145 3.182 73.495 1.00 25.57 116 THR A CA 1
ATOM 1249 C C . THR A 1 107 ? 68.128 3.664 74.948 1.00 24.35 116 THR A C 1
ATOM 1250 O O . THR A 1 107 ? 67.122 3.522 75.639 1.00 26.93 116 THR A O 1
ATOM 1261 N N . ASP A 1 108 ? 69.240 4.231 75.430 1.00 25.12 117 ASP A N 1
ATOM 1262 C CA . ASP A 1 108 ? 69.316 4.638 76.835 1.00 26.59 117 ASP A CA 1
ATOM 1263 C C . ASP A 1 108 ? 68.341 5.763 77.143 1.00 29.97 117 ASP A C 1
ATOM 1264 O O . ASP A 1 108 ? 67.731 5.789 78.227 1.00 28.60 117 ASP A O 1
ATOM 1273 N N . TRP A 1 109 ? 68.207 6.716 76.214 1.00 27.10 118 TRP A N 1
ATOM 1274 C CA . TRP A 1 109 ? 67.361 7.878 76.443 1.00 28.63 118 TRP A CA 1
ATOM 1275 C C . TRP A 1 109 ? 65.887 7.519 76.335 1.00 25.76 118 TRP A C 1
ATOM 1276 O O . TRP A 1 109 ? 65.054 8.110 77.033 1.00 25.20 118 TRP A O 1
ATOM 1297 N N . VAL A 1 110 ? 65.545 6.570 75.463 1.00 24.55 119 VAL A N 1
ATOM 1298 C CA . VAL A 1 110 ? 64.167 6.081 75.414 1.00 26.58 119 VAL A CA 1
ATOM 1299 C C . VAL A 1 110 ? 63.795 5.480 76.760 1.00 26.19 119 VAL A C 1
ATOM 1300 O O . VAL A 1 110 ? 62.710 5.727 77.308 1.00 27.73 119 VAL A O 1
ATOM 1313 N N . LYS A 1 111 ? 64.679 4.652 77.302 1.00 25.57 120 LYS A N 1
ATOM 1314 C CA . LYS A 1 111 ? 64.361 4.012 78.569 1.00 30.40 120 LYS A CA 1
ATOM 1315 C C . LYS A 1 111 ? 64.310 5.040 79.694 1.00 30.84 120 LYS A C 1
ATOM 1316 O O . LYS A 1 111 ? 63.378 5.024 80.513 1.00 30.42 120 LYS A O 1
ATOM 1335 N N . ARG A 1 112 ? 65.272 5.974 79.711 1.00 31.27 121 ARG A N 1
ATOM 1336 C CA . ARG A 1 112 ? 65.340 6.988 80.762 1.00 33.82 121 ARG A CA 1
ATOM 1337 C C . ARG A 1 112 ? 64.102 7.871 80.766 1.00 29.43 121 ARG A C 1
ATOM 1338 O O . ARG A 1 112 ? 63.569 8.200 81.839 1.00 32.07 121 ARG A O 1
ATOM 1359 N N . ASP A 1 113 ? 63.635 8.270 79.581 1.00 28.18 122 ASP A N 1
ATOM 1360 C CA . ASP A 1 113 ? 62.531 9.213 79.450 1.00 27.31 122 ASP A CA 1
ATOM 1361 C C . ASP A 1 113 ? 61.242 8.539 78.984 1.00 26.84 122 ASP A C 1
ATOM 1362 O O . ASP A 1 113 ? 60.370 9.206 78.440 1.00 27.16 122 ASP A O 1
ATOM 1371 N N . ALA A 1 114 ? 61.111 7.228 79.197 1.00 29.64 123 ALA A N 1
ATOM 1372 C CA . ALA A 1 114 ? 59.933 6.509 78.723 1.00 34.21 123 ALA A CA 1
ATOM 1373 C C . ALA A 1 114 ? 58.632 7.142 79.209 1.00 30.00 123 ALA A C 1
ATOM 1374 O O . ALA A 1 114 ? 57.659 7.210 78.453 1.00 29.47 123 ALA A O 1
ATOM 1381 N N . ALA A 1 115 ? 58.590 7.605 80.462 1.00 30.26 124 ALA A N 1
ATOM 1382 C CA . ALA A 1 115 ? 57.333 8.131 81.002 1.00 30.64 124 ALA A CA 1
ATOM 1383 C C . ALA A 1 115 ? 56.855 9.350 80.231 1.00 30.34 124 ALA A C 1
ATOM 1384 O O . ALA A 1 115 ? 55.652 9.597 80.138 1.00 35.59 124 ALA A O 1
ATOM 1391 N N . GLU A 1 116 ? 57.779 10.104 79.643 1.00 31.30 125 GLU A N 1
ATOM 1392 C CA . GLU A 1 116 ? 57.434 11.223 78.775 1.00 28.93 125 GLU A CA 1
ATOM 1393 C C . GLU A 1 116 ? 56.870 10.786 77.436 1.00 42.13 125 GLU A C 1
ATOM 1394 O O . GLU A 1 116 ? 56.167 11.566 76.784 1.00 43.61 125 GLU A O 1
ATOM 1406 N N . LEU A 1 117 ? 57.195 9.582 76.993 1.00 31.64 126 LEU A N 1
ATOM 1407 C CA . LEU A 1 117 ? 56.933 9.163 75.630 1.00 31.10 126 LEU A CA 1
ATOM 1408 C C . LEU A 1 117 ? 55.645 8.372 75.479 1.00 24.56 126 LEU A C 1
ATOM 1409 O O . LEU A 1 117 ? 55.244 8.100 74.350 1.00 29.33 126 LEU A O 1
ATOM 1425 N N . ASP A 1 118 ? 55.038 7.946 76.581 1.00 27.10 127 ASP A N 1
ATOM 1426 C CA . ASP A 1 118 ? 53.860 7.068 76.558 1.00 43.79 127 ASP A CA 1
ATOM 1427 C C . ASP A 1 118 ? 54.038 5.943 75.537 1.00 28.84 127 ASP A C 1
ATOM 1428 O O . ASP A 1 118 ? 53.337 5.842 74.527 1.00 28.25 127 ASP A O 1
ATOM 1437 N N . LEU A 1 119 ? 55.013 5.080 75.836 1.00 30.63 128 LEU A N 1
ATOM 1438 C CA . LEU A 1 119 ? 55.400 4.039 74.888 1.00 26.63 128 LEU A CA 1
ATOM 1439 C C . LEU A 1 119 ? 54.298 3.006 74.679 1.00 32.55 128 LEU A C 1
ATOM 1440 O O . LEU A 1 119 ? 54.156 2.478 73.568 1.00 28.51 128 LEU A O 1
ATOM 1456 N N . ASP A 1 120 ? 53.532 2.678 75.737 1.00 29.96 129 ASP A N 1
ATOM 1457 C CA . ASP A 1 120 ? 52.446 1.709 75.609 1.00 33.63 129 ASP A CA 1
ATOM 1458 C C . ASP A 1 120 ? 51.403 2.174 74.601 1.00 33.91 129 ASP A C 1
ATOM 1459 O O . ASP A 1 120 ? 50.678 1.346 74.038 1.00 32.67 129 ASP A O 1
ATOM 1468 N N . ASP A 1 121 ? 51.326 3.474 74.352 1.00 28.28 130 ASP A N 1
ATOM 1469 C CA . ASP A 1 121 ? 50.384 4.042 73.402 1.00 25.90 130 ASP A CA 1
ATOM 1470 C C . ASP A 1 121 ? 50.935 4.114 71.983 1.00 24.68 130 ASP A C 1
ATOM 1471 O O . ASP A 1 121 ? 50.261 4.639 71.098 1.00 26.24 130 ASP A O 1
ATOM 1480 N N . ILE A 1 122 ? 52.138 3.612 71.738 1.00 24.41 131 ILE A N 1
ATOM 1481 C CA . ILE A 1 122 ? 52.659 3.470 70.383 1.00 27.64 131 ILE A CA 1
ATOM 1482 C C . ILE A 1 122 ? 52.668 1.988 70.045 1.00 23.26 131 ILE A C 1
ATOM 1483 O O . ILE A 1 122 ? 53.182 1.180 70.826 1.00 31.18 131 ILE A O 1
ATOM 1499 N N . TYR A 1 123 ? 52.125 1.634 68.879 1.00 24.13 132 TYR A N 1
ATOM 1500 C CA . TYR A 1 123 ? 52.062 0.224 68.505 1.00 30.55 132 TYR A CA 1
ATOM 1501 C C . TYR A 1 123 ? 53.466 -0.364 68.516 1.00 35.32 132 TYR A C 1
ATOM 1502 O O . TYR A 1 123 ? 54.385 0.250 67.961 1.00 27.07 132 TYR A O 1
ATOM 1520 N N . PRO A 1 124 ? 53.671 -1.541 69.121 1.00 26.94 133 PRO A N 1
ATOM 1521 C CA . PRO A 1 124 ? 55.022 -2.120 69.149 1.00 27.50 133 PRO A CA 1
ATOM 1522 C C . PRO A 1 124 ? 55.639 -2.291 67.774 1.00 26.15 133 PRO A C 1
ATOM 1523 O O . PRO A 1 124 ? 56.854 -2.119 67.639 1.00 28.31 133 PRO A O 1
ATOM 1534 N N . VAL A 1 125 ? 54.856 -2.641 66.751 1.00 28.51 134 VAL A N 1
ATOM 1535 C CA . VAL A 1 125 ? 55.457 -2.807 65.420 1.00 28.96 134 VAL A CA 1
ATOM 1536 C C . VAL A 1 125 ? 56.064 -1.502 64.947 1.00 24.11 134 VAL A C 1
ATOM 1537 O O . VAL A 1 125 ? 57.068 -1.506 64.219 1.00 19.56 134 VAL A O 1
ATOM 1550 N N . ILE A 1 126 ? 55.478 -0.370 65.340 1.00 23.33 135 ILE A N 1
ATOM 1551 C CA . ILE A 1 126 ? 55.989 0.938 64.924 1.00 22.31 135 ILE A CA 1
ATOM 1552 C C . ILE A 1 126 ? 57.278 1.299 65.681 1.00 19.87 135 ILE A C 1
ATOM 1553 O O . ILE A 1 126 ? 58.261 1.737 65.079 1.00 21.22 135 ILE A O 1
ATOM 1569 N N . LEU A 1 127 ? 57.298 1.133 67.009 1.00 22.25 136 LEU A N 1
ATOM 1570 C CA . LEU A 1 127 ? 58.532 1.363 67.749 1.00 21.36 136 LEU A CA 1
ATOM 1571 C C . LEU A 1 127 ? 59.669 0.512 67.206 1.00 21.28 136 LEU A C 1
ATOM 1572 O O . LEU A 1 127 ? 60.801 0.992 67.035 1.00 24.50 136 LEU A O 1
ATOM 1588 N N . GLN A 1 128 ? 59.386 -0.765 66.952 1.00 23.10 137 GLN A N 1
ATOM 1589 C CA . GLN A 1 128 ? 60.419 -1.693 66.516 1.00 22.45 137 GLN A CA 1
ATOM 1590 C C . GLN A 1 128 ? 60.870 -1.420 65.095 1.00 23.71 137 GLN A C 1
ATOM 1591 O O . GLN A 1 128 ? 62.069 -1.488 64.793 1.00 24.66 137 GLN A O 1
ATOM 1605 N N . SER A 1 129 ? 59.936 -1.162 64.191 1.00 21.93 138 SER A N 1
ATOM 1606 C CA . SER A 1 129 ? 60.305 -1.094 62.779 1.00 17.33 138 SER A CA 1
ATOM 1607 C C . SER A 1 129 ? 60.785 0.280 62.326 1.00 18.80 138 SER A C 1
ATOM 1608 O O . SER A 1 129 ? 61.670 0.380 61.451 1.00 19.22 138 SER A O 1
ATOM 1616 N N A LEU A 1 130 ? 60.206 1.342 62.872 0.50 18.79 139 LEU A N 1
ATOM 1617 N N B LEU A 1 130 ? 60.215 1.343 62.876 0.50 18.15 139 LEU A N 1
ATOM 1618 C CA A LEU A 1 130 ? 60.609 2.693 62.532 0.50 19.19 139 LEU A CA 1
ATOM 1619 C CA B LEU A 1 130 ? 60.624 2.693 62.536 0.50 20.34 139 LEU A CA 1
ATOM 1620 C C A LEU A 1 130 ? 61.720 3.215 63.429 0.50 24.02 139 LEU A C 1
ATOM 1621 C C B LEU A 1 130 ? 61.742 3.204 63.424 0.50 23.81 139 LEU A C 1
ATOM 1622 O O A LEU A 1 130 ? 62.388 4.183 63.056 0.50 21.68 139 LEU A O 1
ATOM 1623 O O B LEU A 1 130 ? 62.431 4.152 63.041 0.50 21.12 139 LEU A O 1
ATOM 1654 N N . GLY A 1 131 ? 61.939 2.598 64.586 1.00 20.52 140 GLY A N 1
ATOM 1655 C CA . GLY A 1 131 ? 62.918 3.099 65.521 1.00 21.39 140 GLY A CA 1
ATOM 1656 C C . GLY A 1 131 ? 64.151 2.245 65.663 1.00 23.17 140 GLY A C 1
ATOM 1657 O O . GLY A 1 131 ? 65.220 2.792 65.936 1.00 21.17 140 GLY A O 1
ATOM 1661 N N . GLN A 1 132 ? 64.032 0.926 65.508 1.00 20.03 141 GLN A N 1
ATOM 1662 C CA . GLN A 1 132 ? 65.090 0.021 65.946 1.00 21.65 141 GLN A CA 1
ATOM 1663 C C . GLN A 1 132 ? 65.656 -0.818 64.804 1.00 19.70 141 GLN A C 1
ATOM 1664 O O . GLN A 1 132 ? 64.997 -1.075 63.785 1.00 21.45 141 GLN A O 1
ATOM 1678 N N . TYR A 1 133 ? 66.907 -1.238 64.992 1.00 20.39 142 TYR A N 1
ATOM 1679 C CA . TYR A 1 133 ? 67.523 -2.272 64.182 1.00 23.49 142 TYR A CA 1
ATOM 1680 C C . TYR A 1 133 ? 68.496 -3.046 65.061 1.00 20.79 142 TYR A C 1
ATOM 1681 O O . TYR A 1 133 ? 69.298 -2.442 65.776 1.00 21.18 142 TYR A O 1
ATOM 1699 N N . LYS A 1 134 ? 68.417 -4.379 65.024 1.00 26.90 143 LYS A N 1
ATOM 1700 C CA . LYS A 1 134 ? 69.251 -5.235 65.867 1.00 30.14 143 LYS A CA 1
ATOM 1701 C C . LYS A 1 134 ? 69.163 -4.823 67.339 1.00 22.12 143 LYS A C 1
ATOM 1702 O O . LYS A 1 134 ? 70.158 -4.838 68.070 1.00 27.59 143 LYS A O 1
ATOM 1721 N N . GLY A 1 135 ? 67.965 -4.432 67.771 1.00 26.98 144 GLY A N 1
ATOM 1722 C CA . GLY A 1 135 ? 67.715 -4.129 69.172 1.00 35.23 144 GLY A CA 1
ATOM 1723 C C . GLY A 1 135 ? 68.171 -2.767 69.645 1.00 28.01 144 GLY A C 1
ATOM 1724 O O . GLY A 1 135 ? 68.126 -2.502 70.858 1.00 31.79 144 GLY A O 1
ATOM 1728 N N . HIS A 1 136 ? 68.637 -1.910 68.748 1.00 26.21 145 HIS A N 1
ATOM 1729 C CA . HIS A 1 136 ? 69.090 -0.569 69.089 1.00 25.87 145 HIS A CA 1
ATOM 1730 C C . HIS A 1 136 ? 68.150 0.445 68.474 1.00 23.18 145 HIS A C 1
ATOM 1731 O O . HIS A 1 136 ? 67.814 0.329 67.301 1.00 22.96 145 HIS A O 1
ATOM 1745 N N . TYR A 1 137 ? 67.792 1.489 69.215 1.00 23.00 146 TYR A N 1
ATOM 1746 C CA . TYR A 1 137 ? 67.047 2.595 68.607 1.00 21.71 146 TYR A CA 1
ATOM 1747 C C . TYR A 1 137 ? 68.023 3.447 67.810 1.00 22.45 146 TYR A C 1
ATOM 1748 O O . TYR A 1 137 ? 68.943 4.042 68.385 1.00 32.49 146 TYR A O 1
ATOM 1766 N N . VAL A 1 138 ? 67.888 3.443 66.482 1.00 18.13 147 VAL A N 1
ATOM 1767 C CA . VAL A 1 138 ? 68.627 4.373 65.641 1.00 18.53 147 VAL A CA 1
ATOM 1768 C C . VAL A 1 138 ? 67.834 5.640 65.362 1.00 17.97 147 VAL A C 1
ATOM 1769 O O . VAL A 1 138 ? 68.377 6.601 64.797 1.00 18.20 147 VAL A O 1
ATOM 1782 N N . ALA A 1 139 ? 66.548 5.655 65.690 1.00 17.61 148 ALA A N 1
ATOM 1783 C CA . ALA A 1 139 ? 65.666 6.769 65.416 1.00 18.47 148 ALA A CA 1
ATOM 1784 C C . ALA A 1 139 ? 64.480 6.575 66.352 1.00 19.08 148 ALA A C 1
ATOM 1785 O O . ALA A 1 139 ? 64.348 5.534 66.984 1.00 21.22 148 ALA A O 1
ATOM 1792 N N . PHE A 1 140 ? 63.594 7.560 66.402 1.00 17.42 149 PHE A N 1
ATOM 1793 C CA . PHE A 1 140 ? 62.367 7.364 67.132 1.00 18.99 149 PHE A CA 1
ATOM 1794 C C . PHE A 1 140 ? 61.196 7.570 66.184 1.00 16.68 149 PHE A C 1
ATOM 1795 O O . PHE A 1 140 ? 61.178 8.570 65.467 1.00 17.73 149 PHE A O 1
ATOM 1812 N N . PRO A 1 141 ? 60.203 6.676 66.164 1.00 18.23 150 PRO A N 1
ATOM 1813 C CA . PRO A 1 141 ? 59.105 6.827 65.196 1.00 18.10 150 PRO A CA 1
ATOM 1814 C C . PRO A 1 141 ? 58.405 8.159 65.345 1.00 17.06 150 PRO A C 1
ATOM 1815 O O . PRO A 1 141 ? 58.063 8.564 66.457 1.00 19.64 150 PRO A O 1
ATOM 1826 N N . PHE A 1 142 ? 58.143 8.827 64.206 1.00 16.93 151 PHE A N 1
ATOM 1827 C CA . PHE A 1 142 ? 57.277 10.004 64.227 1.00 17.17 151 PHE A CA 1
ATOM 1828 C C . PHE A 1 142 ? 56.233 10.024 63.123 1.00 16.58 151 PHE A C 1
ATOM 1829 O O . PHE A 1 142 ? 55.330 10.876 63.160 1.00 18.17 151 PHE A O 1
ATOM 1846 N N . ALA A 1 143 ? 56.337 9.153 62.131 1.00 16.08 152 ALA A N 1
ATOM 1847 C CA . ALA A 1 143 ? 55.330 9.131 61.080 1.00 15.77 152 ALA A CA 1
ATOM 1848 C C . ALA A 1 143 ? 55.153 7.705 60.592 1.00 15.02 152 ALA A C 1
ATOM 1849 O O . ALA A 1 143 ? 56.001 7.195 59.872 1.00 19.12 152 ALA A O 1
ATOM 1856 N N . ALA A 1 144 ? 54.015 7.108 60.911 1.00 14.57 153 ALA A N 1
ATOM 1857 C CA . ALA A 1 144 ? 53.716 5.753 60.501 1.00 16.69 153 ALA A CA 1
ATOM 1858 C C . ALA A 1 144 ? 52.664 5.800 59.411 1.00 17.39 153 ALA A C 1
ATOM 1859 O O . ALA A 1 144 ? 51.750 6.635 59.445 1.00 16.62 153 ALA A O 1
ATOM 1866 N N . TYR A 1 145 ? 52.826 4.908 58.446 1.00 16.79 154 TYR A N 1
ATOM 1867 C CA . TYR A 1 145 ? 51.950 4.795 57.298 1.00 15.37 154 TYR A CA 1
ATOM 1868 C C . TYR A 1 145 ? 51.437 3.372 57.166 1.00 15.83 154 TYR A C 1
ATOM 1869 O O . TYR A 1 145 ? 52.173 2.409 57.391 1.00 18.14 154 TYR A O 1
ATOM 1887 N N . ALA A 1 146 ? 50.155 3.246 56.802 1.00 15.35 155 ALA A N 1
ATOM 1888 C CA . ALA A 1 146 ? 49.548 1.963 56.468 1.00 18.79 155 ALA A CA 1
ATOM 1889 C C . ALA A 1 146 ? 49.391 1.867 54.959 1.00 16.61 155 ALA A C 1
ATOM 1890 O O . ALA A 1 146 ? 49.017 2.843 54.305 1.00 16.45 155 ALA A O 1
ATOM 1897 N N . ASN A 1 147 ? 49.664 0.688 54.415 1.00 14.58 156 ASN A N 1
ATOM 1898 C CA . ASN A 1 147 ? 49.527 0.463 52.986 1.00 16.17 156 ASN A CA 1
ATOM 1899 C C . ASN A 1 147 ? 48.067 0.162 52.662 1.00 18.59 156 ASN A C 1
ATOM 1900 O O . ASN A 1 147 ? 47.483 -0.770 53.227 1.00 19.86 156 ASN A O 1
ATOM 1911 N N . VAL A 1 148 ? 47.480 0.950 51.748 1.00 16.39 157 VAL A N 1
ATOM 1912 C CA . VAL A 1 148 ? 46.043 0.894 51.509 1.00 18.44 157 VAL A CA 1
ATOM 1913 C C . VAL A 1 148 ? 45.760 0.985 50.022 1.00 17.82 157 VAL A C 1
ATOM 1914 O O . VAL A 1 148 ? 46.607 1.373 49.226 1.00 18.46 157 VAL A O 1
ATOM 1927 N N . LEU A 1 149 ? 44.544 0.615 49.655 1.00 16.64 158 LEU A N 1
ATOM 1928 C CA . LEU A 1 149 ? 44.007 0.944 48.349 1.00 17.91 158 LEU A CA 1
ATOM 1929 C C . LEU A 1 149 ? 43.104 2.159 48.481 1.00 18.01 158 LEU A C 1
ATOM 1930 O O . LEU A 1 149 ? 42.151 2.154 49.280 1.00 20.51 158 LEU A O 1
ATOM 1946 N N . ALA A 1 150 ? 43.383 3.182 47.675 1.00 18.11 159 ALA A N 1
ATOM 1947 C CA . ALA A 1 150 ? 42.488 4.316 47.481 1.00 18.50 159 ALA A CA 1
ATOM 1948 C C . ALA A 1 150 ? 41.738 4.132 46.165 1.00 15.90 159 ALA A C 1
ATOM 1949 O O . ALA A 1 150 ? 42.336 3.812 45.131 1.00 18.85 159 ALA A O 1
ATOM 1956 N N . TYR A 1 151 ? 40.426 4.288 46.207 1.00 17.23 160 TYR A N 1
ATOM 1957 C CA . TYR A 1 151 ? 39.644 4.100 44.995 1.00 19.51 160 TYR A CA 1
ATOM 1958 C C . TYR A 1 151 ? 38.508 5.108 44.941 1.00 21.36 160 TYR A C 1
ATOM 1959 O O . TYR A 1 151 ? 38.029 5.614 45.960 1.00 18.77 160 TYR A O 1
ATOM 1977 N N . ARG A 1 152 ? 38.055 5.371 43.725 1.00 20.91 161 ARG A N 1
ATOM 1978 C CA . ARG A 1 152 ? 36.978 6.327 43.490 1.00 20.98 161 ARG A CA 1
ATOM 1979 C C . ARG A 1 152 ? 35.629 5.627 43.621 1.00 21.59 161 ARG A C 1
ATOM 1980 O O . ARG A 1 152 ? 35.179 4.944 42.694 1.00 22.71 161 ARG A O 1
ATOM 2001 N N . LYS A 1 153 ? 34.995 5.796 44.789 1.00 22.62 162 LYS A N 1
ATOM 2002 C CA . LYS A 1 153 ? 33.694 5.199 45.071 1.00 21.30 162 LYS A CA 1
ATOM 2003 C C . LYS A 1 153 ? 32.685 5.511 43.990 1.00 22.81 162 LYS A C 1
ATOM 2004 O O . LYS A 1 153 ? 31.834 4.672 43.650 1.00 28.59 162 LYS A O 1
ATOM 2023 N N . ASP A 1 154 ? 32.696 6.755 43.508 1.00 25.22 163 ASP A N 1
ATOM 2024 C CA . ASP A 1 154 ? 31.682 7.186 42.557 1.00 22.55 163 ASP A CA 1
ATOM 2025 C C . ASP A 1 154 ? 31.843 6.458 41.233 1.00 21.34 163 ASP A C 1
ATOM 2026 O O . ASP A 1 154 ? 30.849 6.074 40.596 1.00 26.54 163 ASP A O 1
ATOM 2035 N N . LEU A 1 155 ? 33.081 6.256 40.802 1.00 22.01 164 LEU A N 1
ATOM 2036 C CA . LEU A 1 155 ? 33.324 5.627 39.511 1.00 25.02 164 LEU A CA 1
ATOM 2037 C C . LEU A 1 155 ? 33.001 4.143 39.563 1.00 23.54 164 LEU A C 1
ATOM 2038 O O . LEU A 1 155 ? 32.444 3.588 38.606 1.00 25.55 164 LEU A O 1
ATOM 2054 N N . PHE A 1 156 ? 33.340 3.486 40.676 1.00 20.20 165 PHE A N 1
ATOM 2055 C CA . PHE A 1 156 ? 32.986 2.086 40.851 1.00 20.87 165 PHE A CA 1
ATOM 2056 C C . PHE A 1 156 ? 31.473 1.899 40.882 1.00 23.63 165 PHE A C 1
ATOM 2057 O O . PHE A 1 156 ? 30.936 1.038 40.186 1.00 25.74 165 PHE A O 1
ATOM 2074 N N . GLN A 1 157 ? 30.775 2.711 41.675 1.00 23.20 166 GLN A N 1
ATOM 2075 C CA . GLN A 1 157 ? 29.320 2.616 41.752 1.00 26.02 166 GLN A CA 1
ATOM 2076 C C . GLN A 1 157 ? 28.681 2.802 40.381 1.00 28.62 166 GLN A C 1
ATOM 2077 O O . GLN A 1 157 ? 27.794 2.037 39.987 1.00 31.15 166 GLN A O 1
ATOM 2091 N N . ALA A 1 158 ? 29.101 3.832 39.647 1.00 27.80 167 ALA A N 1
ATOM 2092 C CA . ALA A 1 158 ? 28.466 4.096 38.364 1.00 31.44 167 ALA A CA 1
ATOM 2093 C C . ALA A 1 158 ? 28.652 2.929 37.410 1.00 31.36 167 ALA A C 1
ATOM 2094 O O . ALA A 1 158 ? 27.783 2.669 36.567 1.00 33.89 167 ALA A O 1
ATOM 2101 N N . ALA A 1 159 ? 29.773 2.225 37.531 1.00 29.10 168 ALA A N 1
ATOM 2102 C CA . ALA A 1 159 ? 30.116 1.089 36.692 1.00 26.95 168 ALA A CA 1
ATOM 2103 C C . ALA A 1 159 ? 29.585 -0.229 37.230 1.00 24.67 168 ALA A C 1
ATOM 2104 O O . ALA A 1 159 ? 29.756 -1.262 36.577 1.00 27.20 168 ALA A O 1
ATOM 2111 N N . GLY A 1 160 ? 28.955 -0.223 38.406 1.00 30.46 169 GLY A N 1
ATOM 2112 C CA . GLY A 1 160 ? 28.404 -1.437 38.969 1.00 29.55 169 GLY A CA 1
ATOM 2113 C C . GLY A 1 160 ? 29.447 -2.389 39.501 1.00 28.70 169 GLY A C 1
ATOM 2114 O O . GLY A 1 160 ? 29.156 -3.578 39.669 1.00 29.60 169 GLY A O 1
ATOM 2118 N N . LEU A 1 161 ? 30.658 -1.902 39.746 1.00 27.49 170 LEU A N 1
ATOM 2119 C CA . LEU A 1 161 ? 31.755 -2.749 40.173 1.00 25.19 170 LEU A CA 1
ATOM 2120 C C . LEU A 1 161 ? 31.879 -2.753 41.683 1.00 26.10 170 LEU A C 1
ATOM 2121 O O . LEU A 1 161 ? 31.882 -1.681 42.308 1.00 26.28 170 LEU A O 1
ATOM 2137 N N . PRO A 1 162 ? 32.068 -3.916 42.293 1.00 24.73 171 PRO A N 1
ATOM 2138 C CA . PRO A 1 162 ? 32.327 -3.950 43.733 1.00 24.94 171 PRO A CA 1
ATOM 2139 C C . PRO A 1 162 ? 33.741 -3.503 44.068 1.00 25.73 171 PRO A C 1
ATOM 2140 O O . PRO A 1 162 ? 34.629 -3.406 43.212 1.00 22.59 171 PRO A O 1
ATOM 2151 N N . VAL A 1 163 ? 33.928 -3.196 45.347 1.00 26.08 172 VAL A N 1
ATOM 2152 C CA . VAL A 1 163 ? 35.257 -2.823 45.838 1.00 24.97 172 VAL A CA 1
ATOM 2153 C C . VAL A 1 163 ? 36.218 -3.964 45.553 1.00 21.69 172 VAL A C 1
ATOM 2154 O O . VAL A 1 163 ? 35.934 -5.121 45.918 1.00 24.53 172 VAL A O 1
ATOM 2167 N N . PRO A 1 164 ? 37.376 -3.712 44.933 1.00 21.55 173 PRO A N 1
ATOM 2168 C CA . PRO A 1 164 ? 38.280 -4.816 44.622 1.00 23.61 173 PRO A CA 1
ATOM 2169 C C . PRO A 1 164 ? 38.865 -5.425 45.887 1.00 30.69 173 PRO A C 1
ATOM 2170 O O . PRO A 1 164 ? 39.223 -4.717 46.832 1.00 28.93 173 PRO A O 1
ATOM 2181 N N . THR A 1 165 ? 38.988 -6.752 45.883 1.00 27.46 174 THR A N 1
ATOM 2182 C CA . THR A 1 165 ? 39.664 -7.483 46.955 1.00 30.30 174 THR A CA 1
ATOM 2183 C C . THR A 1 165 ? 40.826 -8.338 46.466 1.00 41.24 174 THR A C 1
ATOM 2184 O O . THR A 1 165 ? 41.601 -8.838 47.295 1.00 37.69 174 THR A O 1
ATOM 2195 N N . THR A 1 166 ? 40.985 -8.493 45.160 1.00 27.07 175 THR A N 1
ATOM 2196 C CA . THR A 1 166 ? 42.021 -9.306 44.548 1.00 37.30 175 THR A CA 1
ATOM 2197 C C . THR A 1 166 ? 42.824 -8.465 43.571 1.00 39.51 175 THR A C 1
ATOM 2198 O O . THR A 1 166 ? 42.305 -7.537 42.943 1.00 28.54 175 THR A O 1
ATOM 2209 N N . VAL A 1 167 ? 44.097 -8.813 43.402 1.00 35.71 176 VAL A N 1
ATOM 2210 C CA . VAL A 1 167 ? 44.883 -8.056 42.444 1.00 31.72 176 VAL A CA 1
ATOM 2211 C C . VAL A 1 167 ? 44.343 -8.270 41.033 1.00 28.33 176 VAL A C 1
ATOM 2212 O O . VAL A 1 167 ? 44.389 -7.356 40.201 1.00 32.17 176 VAL A O 1
ATOM 2225 N N . GLU A 1 168 ? 43.770 -9.448 40.741 1.00 37.14 177 GLU A N 1
ATOM 2226 C CA . GLU A 1 168 ? 43.198 -9.671 39.411 1.00 29.87 177 GLU A CA 1
ATOM 2227 C C . GLU A 1 168 ? 42.027 -8.739 39.148 1.00 29.16 177 GLU A C 1
ATOM 2228 O O . GLU A 1 168 ? 41.835 -8.273 38.018 1.00 30.60 177 GLU A O 1
ATOM 2240 N N . GLU A 1 169 ? 41.195 -8.504 40.166 1.00 27.51 178 GLU A N 1
ATOM 2241 C CA . GLU A 1 169 ? 40.158 -7.482 40.063 1.00 29.94 178 GLU A CA 1
ATOM 2242 C C . GLU A 1 169 ? 40.742 -6.124 39.746 1.00 30.84 178 GLU A C 1
ATOM 2243 O O . GLU A 1 169 ? 40.169 -5.351 38.977 1.00 30.60 178 GLU A O 1
ATOM 2255 N N . LEU A 1 170 ? 41.867 -5.785 40.376 1.00 28.74 179 LEU A N 1
ATOM 2256 C CA . LEU A 1 170 ? 42.507 -4.508 40.107 1.00 27.30 179 LEU A CA 1
ATOM 2257 C C . LEU A 1 170 ? 42.843 -4.352 38.633 1.00 29.83 179 LEU A C 1
ATOM 2258 O O . LEU A 1 170 ? 42.534 -3.323 38.023 1.00 31.86 179 LEU A O 1
ATOM 2274 N N . VAL A 1 171 ? 43.480 -5.362 38.034 1.00 27.78 180 VAL A N 1
ATOM 2275 C CA . VAL A 1 171 ? 43.794 -5.305 36.608 1.00 38.76 180 VAL A CA 1
ATOM 2276 C C . VAL A 1 171 ? 42.518 -5.184 35.791 1.00 32.16 180 VAL A C 1
ATOM 2277 O O . VAL A 1 171 ? 42.407 -4.338 34.895 1.00 32.11 180 VAL A O 1
ATOM 2290 N N . SER A 1 172 ? 41.543 -6.054 36.066 1.00 31.56 181 SER A N 1
ATOM 2291 C CA . SER A 1 172 ? 40.305 -6.045 35.299 1.00 26.78 181 SER A CA 1
ATOM 2292 C C . SER A 1 172 ? 39.584 -4.714 35.452 1.00 25.84 181 SER A C 1
ATOM 2293 O O . SER A 1 172 ? 39.131 -4.118 34.466 1.00 27.05 181 SER A O 1
ATOM 2301 N N . ASP A 1 173 ? 39.455 -4.235 36.692 1.00 23.44 182 ASP A N 1
ATOM 2302 C CA . ASP A 1 173 ? 38.736 -2.991 36.915 1.00 22.56 182 ASP A CA 1
ATOM 2303 C C . ASP A 1 173 ? 39.486 -1.817 36.310 1.00 22.10 182 ASP A C 1
ATOM 2304 O O . ASP A 1 173 ? 38.868 -0.889 35.786 1.00 24.19 182 ASP A O 1
ATOM 2313 N N . ALA A 1 174 ? 40.820 -1.842 36.374 1.00 22.74 183 ALA A N 1
ATOM 2314 C CA . ALA A 1 174 ? 41.595 -0.737 35.814 1.00 24.30 183 ALA A CA 1
ATOM 2315 C C . ALA A 1 174 ? 41.340 -0.594 34.321 1.00 26.99 183 ALA A C 1
ATOM 2316 O O . ALA A 1 174 ? 41.217 0.524 33.807 1.00 26.22 183 ALA A O 1
ATOM 2323 N N . LYS A 1 175 ? 41.228 -1.713 33.610 1.00 27.09 184 LYS A N 1
ATOM 2324 C CA . LYS A 1 175 ? 40.918 -1.649 32.186 1.00 31.08 184 LYS A CA 1
ATOM 2325 C C . LYS A 1 175 ? 39.492 -1.170 31.956 1.00 28.47 184 LYS A C 1
ATOM 2326 O O . LYS A 1 175 ? 39.245 -0.318 31.094 1.00 29.88 184 LYS A O 1
ATOM 2345 N N . LYS A 1 176 ? 38.536 -1.714 32.717 1.00 28.20 185 LYS A N 1
ATOM 2346 C CA . LYS A 1 176 ? 37.139 -1.322 32.584 1.00 29.30 185 LYS A CA 1
ATOM 2347 C C . LYS A 1 176 ? 36.950 0.174 32.794 1.00 25.56 185 LYS A C 1
ATOM 2348 O O . LYS A 1 176 ? 36.102 0.794 32.144 1.00 35.11 185 LYS A O 1
ATOM 2367 N N . LEU A 1 177 ? 37.713 0.765 33.717 1.00 23.90 186 LEU A N 1
ATOM 2368 C CA . LEU A 1 177 ? 37.550 2.162 34.088 1.00 23.81 186 LEU A CA 1
ATOM 2369 C C . LEU A 1 177 ? 38.498 3.094 33.336 1.00 26.04 186 LEU A C 1
ATOM 2370 O O . LEU A 1 177 ? 38.590 4.274 33.682 1.00 27.42 186 LEU A O 1
ATOM 2386 N N . THR A 1 178 ? 39.197 2.601 32.321 1.00 27.62 187 THR A N 1
ATOM 2387 C CA . THR A 1 178 ? 40.018 3.451 31.471 1.00 24.57 187 THR A CA 1
ATOM 2388 C C . THR A 1 178 ? 39.213 3.794 30.224 1.00 28.86 187 THR A C 1
ATOM 2389 O O . THR A 1 178 ? 38.719 2.898 29.536 1.00 29.58 187 THR A O 1
ATOM 2400 N N . ASP A 1 179 ? 39.080 5.086 29.968 1.00 30.86 188 ASP A N 1
ATOM 2401 C CA . ASP A 1 179 ? 38.358 5.598 28.802 1.00 44.27 188 ASP A CA 1
ATOM 2402 C C . ASP A 1 179 ? 39.001 6.927 28.469 1.00 45.70 188 ASP A C 1
ATOM 2403 O O . ASP A 1 179 ? 38.579 7.981 28.968 1.00 38.75 188 ASP A O 1
ATOM 2412 N N . PRO A 1 180 ? 40.078 6.916 27.678 1.00 52.93 189 PRO A N 1
ATOM 2413 C CA . PRO A 1 180 ? 40.770 8.181 27.367 1.00 61.82 189 PRO A CA 1
ATOM 2414 C C . PRO A 1 180 ? 39.836 9.278 26.876 1.00 59.58 189 PRO A C 1
ATOM 2415 O O . PRO A 1 180 ? 40.134 10.465 27.070 1.00 60.17 189 PRO A O 1
ATOM 2426 N N . SER A 1 181 ? 38.704 8.913 26.263 1.00 52.81 190 SER A N 1
ATOM 2427 C CA . SER A 1 181 ? 37.771 9.903 25.730 1.00 66.58 190 SER A CA 1
ATOM 2428 C C . SER A 1 181 ? 37.304 10.882 26.800 1.00 69.95 190 SER A C 1
ATOM 2429 O O . SER A 1 181 ? 37.007 12.043 26.491 1.00 69.78 190 SER A O 1
ATOM 2437 N N . LYS A 1 182 ? 37.203 10.431 28.051 1.00 53.06 191 LYS A N 1
ATOM 2438 C CA . LYS A 1 182 ? 36.819 11.281 29.170 1.00 48.98 191 LYS A CA 1
ATOM 2439 C C . LYS A 1 182 ? 38.021 11.687 30.018 1.00 46.05 191 LYS A C 1
ATOM 2440 O O . LYS A 1 182 ? 37.845 12.184 31.136 1.00 48.80 191 LYS A O 1
ATOM 2444 N N . LYS A 1 183 ? 39.235 11.497 29.499 1.00 38.78 192 LYS A N 1
ATOM 2445 C CA . LYS A 1 183 ? 40.452 11.790 30.246 1.00 42.59 192 LYS A CA 1
ATOM 2446 C C . LYS A 1 183 ? 40.450 11.015 31.559 1.00 43.09 192 LYS A C 1
ATOM 2447 O O . LYS A 1 183 ? 40.893 11.503 32.601 1.00 43.95 192 LYS A O 1
ATOM 2451 N N . GLN A 1 184 ? 39.922 9.794 31.503 1.00 36.14 193 GLN A N 1
ATOM 2452 C CA . GLN A 1 184 ? 39.713 8.961 32.687 1.00 31.16 193 GLN A CA 1
ATOM 2453 C C . GLN A 1 184 ? 40.628 7.749 32.610 1.00 30.15 193 GLN A C 1
ATOM 2454 O O . GLN A 1 184 ? 40.558 6.971 31.648 1.00 28.50 193 GLN A O 1
ATOM 2468 N N . TYR A 1 185 ? 41.457 7.568 33.636 1.00 31.21 194 TYR A N 1
ATOM 2469 C CA . TYR A 1 185 ? 42.366 6.436 33.707 1.00 30.02 194 TYR A CA 1
ATOM 2470 C C . TYR A 1 185 ? 41.968 5.556 34.875 1.00 26.22 194 TYR A C 1
ATOM 2471 O O . TYR A 1 185 ? 41.464 6.041 35.897 1.00 26.42 194 TYR A O 1
ATOM 2489 N N . GLY A 1 186 ? 42.112 4.247 34.690 1.00 23.10 195 GLY A N 1
ATOM 2490 C CA . GLY A 1 186 ? 41.703 3.336 35.737 1.00 21.05 195 GLY A CA 1
ATOM 2491 C C . GLY A 1 186 ? 42.662 3.228 36.899 1.00 20.77 195 GLY A C 1
ATOM 2492 O O . GLY A 1 186 ? 42.268 2.761 37.965 1.00 23.63 195 GLY A O 1
ATOM 2496 N N . PHE A 1 187 ? 43.911 3.657 36.719 1.00 21.14 196 PHE A N 1
ATOM 2497 C CA . PHE A 1 187 ? 44.984 3.242 37.605 1.00 18.03 196 PHE A CA 1
ATOM 2498 C C . PHE A 1 187 ? 46.104 4.257 37.516 1.00 18.72 196 PHE A C 1
ATOM 2499 O O . PHE A 1 187 ? 46.263 4.919 36.495 1.00 19.92 196 PHE A O 1
ATOM 2516 N N . VAL A 1 188 ? 46.859 4.422 38.604 1.00 19.57 197 VAL A N 1
ATOM 2517 C CA . VAL A 1 188 ? 48.086 5.197 38.518 1.00 19.03 197 VAL A CA 1
ATOM 2518 C C . VAL A 1 188 ? 49.089 4.600 39.490 1.00 17.71 197 VAL A C 1
ATOM 2519 O O . VAL A 1 188 ? 48.726 3.964 40.485 1.00 19.82 197 VAL A O 1
ATOM 2532 N N . ALA A 1 189 ? 50.357 4.766 39.150 1.00 17.09 198 ALA A N 1
ATOM 2533 C CA . ALA A 1 189 ? 51.474 4.328 39.974 1.00 18.66 198 ALA A CA 1
ATOM 2534 C C . ALA A 1 189 ? 52.677 5.171 39.578 1.00 17.07 198 ALA A C 1
ATOM 2535 O O . ALA A 1 189 ? 52.639 5.920 38.606 1.00 16.74 198 ALA A O 1
ATOM 2542 N N . ASN A 1 190 ? 53.762 5.024 40.328 1.00 16.90 199 ASN A N 1
ATOM 2543 C CA . ASN A 1 190 ? 54.977 5.796 40.083 1.00 16.64 199 ASN A CA 1
ATOM 2544 C C . ASN A 1 190 ? 55.767 5.277 38.892 1.00 16.25 199 ASN A C 1
ATOM 2545 O O . ASN A 1 190 ? 55.897 4.065 38.706 1.00 17.36 199 ASN A O 1
ATOM 2556 N N . GLY A 1 191 ? 56.310 6.202 38.112 1.00 16.97 200 GLY A N 1
ATOM 2557 C CA . GLY A 1 191 ? 57.248 5.861 37.049 1.00 17.79 200 GLY A CA 1
ATOM 2558 C C . GLY A 1 191 ? 58.645 6.396 37.264 1.00 20.23 200 GLY A C 1
ATOM 2559 O O . GLY A 1 191 ? 59.587 5.920 36.620 1.00 19.76 200 GLY A O 1
ATOM 2563 N N . GLN A 1 192 ? 58.812 7.390 38.145 1.00 19.16 201 GLN A N 1
ATOM 2564 C CA . GLN A 1 192 ? 60.095 8.092 38.267 1.00 20.85 201 GLN A CA 1
ATOM 2565 C C . GLN A 1 192 ? 61.240 7.145 38.611 1.00 22.64 201 GLN A C 1
ATOM 2566 O O . GLN A 1 192 ? 61.167 6.384 39.571 1.00 18.19 201 GLN A O 1
ATOM 2580 N N . LYS A 1 193 ? 62.331 7.245 37.854 1.00 21.58 202 LYS A N 1
ATOM 2581 C CA . LYS A 1 193 ? 63.486 6.389 38.082 1.00 23.23 202 LYS A CA 1
ATOM 2582 C C . LYS A 1 193 ? 63.960 6.471 39.530 1.00 22.43 202 LYS A C 1
ATOM 2583 O O . LYS A 1 193 ? 64.037 7.551 40.112 1.00 25.88 202 LYS A O 1
ATOM 2602 N N . GLY A 1 194 ? 64.304 5.320 40.097 1.00 19.60 203 GLY A N 1
ATOM 2603 C CA . GLY A 1 194 ? 64.855 5.275 41.438 1.00 21.31 203 GLY A CA 1
ATOM 2604 C C . GLY A 1 194 ? 63.857 4.701 42.420 1.00 16.76 203 GLY A C 1
ATOM 2605 O O . GLY A 1 194 ? 63.024 3.855 42.078 1.00 17.19 203 GLY A O 1
ATOM 2609 N N . PRO A 1 195 ? 63.960 5.136 43.674 1.00 17.83 204 PRO A N 1
ATOM 2610 C CA . PRO A 1 195 ? 63.065 4.625 44.727 1.00 17.29 204 PRO A CA 1
ATOM 2611 C C . PRO A 1 195 ? 61.586 4.645 44.395 1.00 18.28 204 PRO A C 1
ATOM 2612 O O . PRO A 1 195 ? 60.901 3.680 44.745 1.00 16.61 204 PRO A O 1
ATOM 2623 N N . ALA A 1 196 ? 61.060 5.697 43.761 1.00 16.52 205 ALA A N 1
ATOM 2624 C CA . ALA A 1 196 ? 59.613 5.802 43.595 1.00 15.69 205 ALA A CA 1
ATOM 2625 C C . ALA A 1 196 ? 59.067 4.670 42.736 1.00 16.26 205 ALA A C 1
ATOM 2626 O O . ALA A 1 196 ? 58.111 3.976 43.127 1.00 14.83 205 ALA A O 1
ATOM 2633 N N . VAL A 1 197 ? 59.637 4.486 41.544 1.00 15.59 206 VAL A N 1
ATOM 2634 C CA . VAL A 1 197 ? 59.154 3.438 40.656 1.00 17.81 206 VAL A CA 1
ATOM 2635 C C . VAL A 1 197 ? 59.432 2.065 41.253 1.00 15.73 206 VAL A C 1
ATOM 2636 O O . VAL A 1 197 ? 58.621 1.145 41.135 1.00 16.78 206 VAL A O 1
ATOM 2649 N N . ALA A 1 198 ? 60.576 1.902 41.928 1.00 15.87 207 ALA A N 1
ATOM 2650 C CA . ALA A 1 198 ? 60.886 0.606 42.525 1.00 16.61 207 ALA A CA 1
ATOM 2651 C C . ALA A 1 198 ? 59.873 0.228 43.591 1.00 16.04 207 ALA A C 1
ATOM 2652 O O . ALA A 1 198 ? 59.389 -0.906 43.629 1.00 16.05 207 ALA A O 1
ATOM 2659 N N . GLN A 1 199 ? 59.595 1.152 44.505 1.00 16.97 208 GLN A N 1
ATOM 2660 C CA . GLN A 1 199 ? 58.720 0.857 45.631 1.00 15.43 208 GLN A CA 1
ATOM 2661 C C . GLN A 1 199 ? 57.327 0.508 45.171 1.00 17.53 208 GLN A C 1
ATOM 2662 O O . GLN A 1 199 ? 56.691 -0.360 45.762 1.00 15.76 208 GLN A O 1
ATOM 2676 N N . ASP A 1 200 ? 56.813 1.201 44.159 1.00 16.00 209 ASP A N 1
ATOM 2677 C CA . ASP A 1 200 ? 55.454 0.893 43.731 1.00 14.79 209 ASP A CA 1
ATOM 2678 C C . ASP A 1 200 ? 55.380 -0.486 43.085 1.00 17.12 209 ASP A C 1
ATOM 2679 O O . ASP A 1 200 ? 54.398 -1.206 43.290 1.00 20.57 209 ASP A O 1
ATOM 2688 N N . TRP A 1 201 ? 56.398 -0.890 42.302 1.00 16.45 210 TRP A N 1
ATOM 2689 C CA . TRP A 1 201 ? 56.366 -2.262 41.801 1.00 16.55 210 TRP A CA 1
ATOM 2690 C C . TRP A 1 201 ? 56.528 -3.261 42.942 1.00 22.21 210 TRP A C 1
ATOM 2691 O O . TRP A 1 201 ? 55.872 -4.309 42.954 1.00 17.60 210 TRP A O 1
ATOM 2729 N N . GLN A 1 203 ? 55.520 -3.016 46.034 1.00 18.49 212 GLN A N 1
ATOM 2730 C CA . GLN A 1 203 ? 54.216 -3.126 46.684 1.00 17.33 212 GLN A CA 1
ATOM 2731 C C . GLN A 1 203 ? 53.313 -4.089 45.928 1.00 18.08 212 GLN A C 1
ATOM 2732 O O . GLN A 1 203 ? 52.700 -4.992 46.515 1.00 20.47 212 GLN A O 1
ATOM 2746 N N . TYR A 1 204 ? 53.191 -3.882 44.619 1.00 19.53 213 TYR A N 1
ATOM 2747 C CA . TYR A 1 204 ? 52.381 -4.772 43.798 1.00 20.63 213 TYR A CA 1
ATOM 2748 C C . TYR A 1 204 ? 52.870 -6.209 43.920 1.00 24.16 213 TYR A C 1
ATOM 2749 O O . TYR A 1 204 ? 52.081 -7.144 44.109 1.00 22.99 213 TYR A O 1
ATOM 2767 N N . ASN A 1 205 ? 54.188 -6.400 43.848 1.00 20.49 214 ASN A N 1
ATOM 2768 C CA . ASN A 1 205 ? 54.751 -7.738 43.934 1.00 19.27 214 ASN A CA 1
ATOM 2769 C C . ASN A 1 205 ? 54.466 -8.356 45.297 1.00 19.71 214 ASN A C 1
ATOM 2770 O O . ASN A 1 205 ? 54.146 -9.546 45.389 1.00 20.65 214 ASN A O 1
ATOM 2781 N N . ASN A 1 206 ? 54.576 -7.558 46.370 1.00 20.06 215 ASN A N 1
ATOM 2782 C CA . ASN A 1 206 ? 54.272 -8.051 47.716 1.00 20.51 215 ASN A CA 1
ATOM 2783 C C . ASN A 1 206 ? 52.851 -8.572 47.800 1.00 24.04 215 ASN A C 1
ATOM 2784 O O . ASN A 1 206 ? 52.602 -9.609 48.423 1.00 21.16 215 ASN A O 1
ATOM 2795 N N . GLN A 1 207 ? 51.904 -7.847 47.202 1.00 22.37 216 GLN A N 1
ATOM 2796 C CA . GLN A 1 207 ? 50.497 -8.214 47.334 1.00 21.70 216 GLN A CA 1
ATOM 2797 C C . GLN A 1 207 ? 50.204 -9.510 46.602 1.00 24.54 216 GLN A C 1
ATOM 2798 O O . GLN A 1 207 ? 49.187 -10.156 46.876 1.00 28.80 216 GLN A O 1
ATOM 2829 N N . GLY A 1 209 ? 52.317 -11.976 46.960 1.00 31.08 218 GLY A N 1
ATOM 2830 C CA . GLY A 1 209 ? 53.116 -12.934 47.696 1.00 25.61 218 GLY A CA 1
ATOM 2831 C C . GLY A 1 209 ? 54.564 -12.991 47.269 1.00 23.39 218 GLY A C 1
ATOM 2832 O O . GLY A 1 209 ? 55.265 -13.938 47.631 1.00 27.99 218 GLY A O 1
ATOM 2836 N N . GLY A 1 210 ? 55.046 -11.988 46.524 1.00 22.73 219 GLY A N 1
ATOM 2837 C CA . GLY A 1 210 ? 56.402 -12.016 46.020 1.00 22.47 219 GLY A CA 1
ATOM 2838 C C . GLY A 1 210 ? 57.384 -11.346 46.951 1.00 26.73 219 GLY A C 1
ATOM 2839 O O . GLY A 1 210 ? 57.020 -10.738 47.957 1.00 25.42 219 GLY A O 1
ATOM 2843 N N . SER A 1 211 ? 58.656 -11.463 46.582 1.00 22.43 220 SER A N 1
ATOM 2844 C CA . SER A 1 211 ? 59.741 -10.875 47.345 1.00 20.59 220 SER A CA 1
ATOM 2845 C C . SER A 1 211 ? 60.846 -10.500 46.375 1.00 20.58 220 SER A C 1
ATOM 2846 O O . SER A 1 211 ? 60.874 -10.960 45.232 1.00 25.01 220 SER A O 1
ATOM 2854 N N . ILE A 1 212 ? 61.793 -9.694 46.859 1.00 21.70 221 ILE A N 1
ATOM 2855 C CA . ILE A 1 212 ? 62.994 -9.391 46.087 1.00 19.16 221 ILE A CA 1
ATOM 2856 C C . ILE A 1 212 ? 64.231 -10.039 46.667 1.00 20.90 221 ILE A C 1
ATOM 2857 O O . ILE A 1 212 ? 65.295 -9.986 46.025 1.00 22.01 221 ILE A O 1
ATOM 2873 N N . LEU A 1 213 ? 64.125 -10.671 47.831 1.00 20.20 222 LEU A N 1
ATOM 2874 C CA . LEU A 1 213 ? 65.198 -11.441 48.445 1.00 21.39 222 LEU A CA 1
ATOM 2875 C C . LEU A 1 213 ? 64.723 -12.876 48.609 1.00 29.51 222 LEU A C 1
ATOM 2876 O O . LEU A 1 213 ? 63.520 -13.128 48.752 1.00 29.62 222 LEU A O 1
ATOM 2892 N N . ASP A 1 214 ? 65.664 -13.816 48.596 1.00 27.24 223 ASP A N 1
ATOM 2893 C CA . ASP A 1 214 ? 65.316 -15.215 48.821 1.00 29.69 223 ASP A CA 1
ATOM 2894 C C . ASP A 1 214 ? 65.227 -15.469 50.323 1.00 28.76 223 ASP A C 1
ATOM 2895 O O . ASP A 1 214 ? 65.315 -14.554 51.141 1.00 30.81 223 ASP A O 1
ATOM 2904 N N . ASN A 1 215 ? 65.026 -16.724 50.707 1.00 37.08 224 ASN A N 1
ATOM 2905 C CA . ASN A 1 215 ? 64.801 -17.034 52.112 1.00 47.04 224 ASN A CA 1
ATOM 2906 C C . ASN A 1 215 ? 66.055 -16.880 52.960 1.00 34.61 224 ASN A C 1
ATOM 2907 O O . ASN A 1 215 ? 65.950 -16.788 54.187 1.00 40.93 224 ASN A O 1
ATOM 2918 N N . ASP A 1 216 ? 67.229 -16.846 52.348 1.00 36.11 225 ASP A N 1
ATOM 2919 C CA . ASP A 1 216 ? 68.462 -16.552 53.064 1.00 36.13 225 ASP A CA 1
ATOM 2920 C C . ASP A 1 216 ? 68.793 -15.068 53.067 1.00 37.44 225 ASP A C 1
ATOM 2921 O O . ASP A 1 216 ? 69.905 -14.695 53.461 1.00 35.26 225 ASP A O 1
ATOM 2930 N N . GLY A 1 217 ? 67.868 -14.221 52.624 1.00 38.62 226 GLY A N 1
ATOM 2931 C CA . GLY A 1 217 ? 68.097 -12.792 52.584 1.00 31.27 226 GLY A CA 1
ATOM 2932 C C . GLY A 1 217 ? 68.979 -12.310 51.451 1.00 28.40 226 GLY A C 1
ATOM 2933 O O . GLY A 1 217 ? 69.421 -11.158 51.482 1.00 26.44 226 GLY A O 1
ATOM 2937 N N . LYS A 1 218 ? 69.238 -13.136 50.450 1.00 23.76 227 LYS A N 1
ATOM 2938 C CA . LYS A 1 218 ? 70.097 -12.745 49.350 1.00 29.34 227 LYS A CA 1
ATOM 2939 C C . LYS A 1 218 ? 69.267 -12.272 48.169 1.00 26.55 227 LYS A C 1
ATOM 2940 O O . LYS A 1 218 ? 68.085 -12.612 48.054 1.00 25.70 227 LYS A O 1
ATOM 2959 N N . PRO A 1 219 ? 69.852 -11.482 47.264 1.00 21.79 228 PRO A N 1
ATOM 2960 C CA . PRO A 1 219 ? 69.067 -10.939 46.150 1.00 21.82 228 PRO A CA 1
ATOM 2961 C C . PRO A 1 219 ? 68.400 -12.019 45.323 1.00 23.47 228 PRO A C 1
ATOM 2962 O O . PRO A 1 219 ? 69.015 -13.023 44.955 1.00 26.76 228 PRO A O 1
ATOM 2973 N N . ALA A 1 220 ? 67.130 -11.769 45.000 1.00 21.81 229 ALA A N 1
ATOM 2974 C CA . ALA A 1 220 ? 66.355 -12.603 44.096 1.00 25.35 229 ALA A CA 1
ATOM 2975 C C . ALA A 1 220 ? 65.515 -11.708 43.194 1.00 24.51 229 ALA A C 1
ATOM 2976 O O . ALA A 1 220 ? 64.311 -11.908 43.019 1.00 26.61 229 ALA A O 1
ATOM 2983 N N . LEU A 1 221 ? 66.141 -10.673 42.633 1.00 22.35 230 LEU A N 1
ATOM 2984 C CA . LEU A 1 221 ? 65.363 -9.702 41.869 1.00 20.28 230 LEU A CA 1
ATOM 2985 C C . LEU A 1 221 ? 64.751 -10.310 40.619 1.00 23.30 230 LEU A C 1
ATOM 2986 O O . LEU A 1 221 ? 63.651 -9.904 40.217 1.00 24.13 230 LEU A O 1
ATOM 3002 N N . ASN A 1 222 ? 65.432 -11.268 39.993 1.00 25.16 231 ASN A N 1
ATOM 3003 C CA . ASN A 1 222 ? 65.049 -11.773 38.682 1.00 30.68 231 ASN A CA 1
ATOM 3004 C C . ASN A 1 222 ? 64.443 -13.176 38.736 1.00 31.55 231 ASN A C 1
ATOM 3005 O O . ASN A 1 222 ? 64.552 -13.940 37.773 1.00 31.78 231 ASN A O 1
ATOM 3016 N N . SER A 1 223 ? 63.800 -13.538 39.843 1.00 29.89 232 SER A N 1
ATOM 3017 C CA . SER A 1 223 ? 63.100 -14.814 39.886 1.00 33.22 232 SER A CA 1
ATOM 3018 C C . SER A 1 223 ? 62.033 -14.846 38.795 1.00 33.67 232 SER A C 1
ATOM 3019 O O . SER A 1 223 ? 61.511 -13.798 38.403 1.00 32.88 232 SER A O 1
ATOM 3027 N N . PRO A 1 224 ? 61.687 -16.036 38.283 1.00 31.31 233 PRO A N 1
ATOM 3028 C CA . PRO A 1 224 ? 60.620 -16.093 37.267 1.00 35.74 233 PRO A CA 1
ATOM 3029 C C . PRO A 1 224 ? 59.322 -15.456 37.730 1.00 37.82 233 PRO A C 1
ATOM 3030 O O . PRO A 1 224 ? 58.621 -14.822 36.928 1.00 31.02 233 PRO A O 1
ATOM 3041 N N . GLU A 1 225 ? 58.981 -15.598 39.015 1.00 35.40 234 GLU A N 1
ATOM 3042 C CA . GLU A 1 225 ? 57.781 -14.950 39.534 1.00 31.67 234 GLU A CA 1
ATOM 3043 C C . GLU A 1 225 ? 57.856 -13.436 39.374 1.00 30.13 234 GLU A C 1
ATOM 3044 O O . GLU A 1 225 ? 56.860 -12.787 39.019 1.00 28.93 234 GLU A O 1
ATOM 3056 N N . ASN A 1 226 ? 59.029 -12.854 39.638 1.00 28.55 235 ASN A N 1
ATOM 3057 C CA . ASN A 1 226 ? 59.180 -11.407 39.555 1.00 21.57 235 ASN A CA 1
ATOM 3058 C C . ASN A 1 226 ? 59.158 -10.919 38.115 1.00 27.78 235 ASN A C 1
ATOM 3059 O O . ASN A 1 226 ? 58.645 -9.829 37.837 1.00 26.83 235 ASN A O 1
ATOM 3070 N N . VAL A 1 227 ? 59.710 -11.706 37.192 1.00 28.63 236 VAL A N 1
ATOM 3071 C CA . VAL A 1 227 ? 59.649 -11.351 35.777 1.00 27.77 236 VAL A CA 1
ATOM 3072 C C . VAL A 1 227 ? 58.210 -11.369 35.288 1.00 27.87 236 VAL A C 1
ATOM 3073 O O . VAL A 1 227 ? 57.777 -10.461 34.571 1.00 29.41 236 VAL A O 1
ATOM 3086 N N . LYS A 1 228 ? 57.448 -12.403 35.653 1.00 34.00 237 LYS A N 1
ATOM 3087 C CA . LYS A 1 228 ? 56.028 -12.430 35.318 1.00 33.15 237 LYS A CA 1
ATOM 3088 C C . LYS A 1 228 ? 55.310 -11.243 35.932 1.00 32.92 237 LYS A C 1
ATOM 3089 O O . LYS A 1 228 ? 54.503 -10.577 35.273 1.00 30.53 237 LYS A O 1
ATOM 3108 N N . SER A 1 229 ? 55.590 -10.969 37.205 1.00 28.25 238 SER A N 1
ATOM 3109 C CA . SER A 1 229 ? 54.935 -9.875 37.904 1.00 23.60 238 SER A CA 1
ATOM 3110 C C . SER A 1 229 ? 55.177 -8.540 37.206 1.00 22.05 238 SER A C 1
ATOM 3111 O O . SER A 1 229 ? 54.245 -7.754 36.992 1.00 26.48 238 SER A O 1
ATOM 3119 N N . LEU A 1 230 ? 56.433 -8.269 36.849 1.00 23.64 239 LEU A N 1
ATOM 3120 C CA . LEU A 1 230 ? 56.776 -7.005 36.210 1.00 21.59 239 LEU A CA 1
ATOM 3121 C C . LEU A 1 230 ? 56.179 -6.912 34.815 1.00 24.38 239 LEU A C 1
ATOM 3122 O O . LEU A 1 230 ? 55.835 -5.817 34.358 1.00 23.87 239 LEU A O 1
ATOM 3138 N N . THR A 1 231 ? 56.038 -8.051 34.134 1.00 26.72 240 THR A N 1
ATOM 3139 C CA . THR A 1 231 ? 55.399 -8.079 32.821 1.00 24.92 240 THR A CA 1
ATOM 3140 C C . THR A 1 231 ? 53.934 -7.666 32.901 1.00 26.27 240 THR A C 1
ATOM 3141 O O . THR A 1 231 ? 53.470 -6.830 32.112 1.00 26.33 240 THR A O 1
ATOM 3152 N N . VAL A 1 232 ? 53.191 -8.225 33.860 1.00 29.73 241 VAL A N 1
ATOM 3153 C CA . VAL A 1 232 ? 51.789 -7.857 34.048 1.00 25.23 241 VAL A CA 1
ATOM 3154 C C . VAL A 1 232 ? 51.684 -6.405 34.483 1.00 21.44 241 VAL A C 1
ATOM 3155 O O . VAL A 1 232 ? 50.829 -5.653 34.008 1.00 23.76 241 VAL A O 1
ATOM 3168 N N . TYR A 1 233 ? 52.560 -5.993 35.400 1.00 20.79 242 TYR A N 1
ATOM 3169 C CA . TYR A 1 233 ? 52.558 -4.623 35.888 1.00 20.22 242 TYR A CA 1
ATOM 3170 C C . TYR A 1 233 ? 52.810 -3.633 34.771 1.00 21.03 242 TYR A C 1
ATOM 3171 O O . TYR A 1 233 ? 52.175 -2.577 34.718 1.00 20.25 242 TYR A O 1
ATOM 3189 N N . LYS A 1 234 ? 53.775 -3.926 33.886 1.00 24.35 243 LYS A N 1
ATOM 3190 C CA . LYS A 1 234 ? 54.038 -3.015 32.778 1.00 23.01 243 LYS A CA 1
ATOM 3191 C C . LYS A 1 234 ? 52.808 -2.866 31.903 1.00 20.45 243 LYS A C 1
ATOM 3192 O O . LYS A 1 234 ? 52.423 -1.745 31.547 1.00 24.57 243 LYS A O 1
ATOM 3211 N N . GLN A 1 235 ? 52.202 -3.990 31.523 1.00 27.07 244 GLN A N 1
ATOM 3212 C CA . GLN A 1 235 ? 50.996 -3.937 30.700 1.00 26.94 244 GLN A CA 1
ATOM 3213 C C . GLN A 1 235 ? 49.931 -3.086 31.374 1.00 28.40 244 GLN A C 1
ATOM 3214 O O . GLN A 1 235 ? 49.306 -2.229 30.740 1.00 25.03 244 GLN A O 1
ATOM 3228 N N . LEU A 1 236 ? 49.740 -3.282 32.676 1.00 24.44 245 LEU A N 1
ATOM 3229 C CA . LEU A 1 236 ? 48.754 -2.501 33.405 1.00 22.07 245 LEU A CA 1
ATOM 3230 C C . LEU A 1 236 ? 49.090 -1.019 33.341 1.00 22.03 245 LEU A C 1
ATOM 3231 O O . LEU A 1 236 ? 48.226 -0.177 33.080 1.00 23.37 245 LEU A O 1
ATOM 3247 N N . PHE A 1 237 ? 50.353 -0.681 33.597 1.00 20.89 246 PHE A N 1
ATOM 3248 C CA . PHE A 1 237 ? 50.785 0.712 33.585 1.00 21.69 246 PHE A CA 1
ATOM 3249 C C . PHE A 1 237 ? 50.588 1.355 32.219 1.00 21.33 246 PHE A C 1
ATOM 3250 O O . PHE A 1 237 ? 50.095 2.489 32.107 1.00 23.24 246 PHE A O 1
ATOM 3267 N N . VAL A 1 238 ? 51.008 0.667 31.162 1.00 22.10 247 VAL A N 1
ATOM 3268 C CA . VAL A 1 238 ? 50.913 1.249 29.830 1.00 23.21 247 VAL A CA 1
ATOM 3269 C C . VAL A 1 238 ? 49.456 1.393 29.413 1.00 26.81 247 VAL A C 1
ATOM 3270 O O . VAL A 1 238 ? 49.074 2.384 28.776 1.00 29.25 247 VAL A O 1
ATOM 3283 N N . GLU A 1 239 ? 48.616 0.425 29.781 1.00 23.30 248 GLU A N 1
ATOM 3284 C CA . GLU A 1 239 ? 47.244 0.416 29.275 1.00 22.41 248 GLU A CA 1
ATOM 3285 C C . GLU A 1 239 ? 46.307 1.317 30.070 1.00 28.62 248 GLU A C 1
ATOM 3286 O O . GLU A 1 239 ? 45.353 1.861 29.495 1.00 27.76 248 GLU A O 1
ATOM 3298 N N . THR A 1 240 ? 46.545 1.500 31.372 1.00 25.15 249 THR A N 1
ATOM 3299 C CA . THR A 1 240 ? 45.527 2.102 32.226 1.00 22.98 249 THR A CA 1
ATOM 3300 C C . THR A 1 240 ? 45.986 3.327 33.005 1.00 20.29 249 THR A C 1
ATOM 3301 O O . THR A 1 240 ? 45.140 3.978 33.624 1.00 23.63 249 THR A O 1
ATOM 3312 N N . ALA A 1 241 ? 47.280 3.693 32.968 1.00 21.17 250 ALA A N 1
ATOM 3313 C CA . ALA A 1 241 ? 47.688 4.870 33.725 1.00 21.80 250 ALA A CA 1
ATOM 3314 C C . ALA A 1 241 ? 47.750 6.112 32.847 1.00 23.86 250 ALA A C 1
ATOM 3315 O O . ALA A 1 241 ? 47.894 6.015 31.624 1.00 27.90 250 ALA A O 1
ATOM 3322 N N . PRO A 1 242 ? 47.637 7.306 33.433 1.00 24.20 251 PRO A N 1
ATOM 3323 C CA . PRO A 1 242 ? 47.819 8.546 32.634 1.00 30.11 251 PRO A CA 1
ATOM 3324 C C . PRO A 1 242 ? 49.170 8.529 31.935 1.00 41.30 251 PRO A C 1
ATOM 3325 O O . PRO A 1 242 ? 50.151 8.012 32.482 1.00 31.41 251 PRO A O 1
ATOM 3336 N N . PRO A 1 243 ? 49.284 9.051 30.710 1.00 44.93 252 PRO A N 1
ATOM 3337 C CA . PRO A 1 243 ? 50.551 8.843 29.977 1.00 46.45 252 PRO A CA 1
ATOM 3338 C C . PRO A 1 243 ? 51.757 9.487 30.653 1.00 40.27 252 PRO A C 1
ATOM 3339 O O . PRO A 1 243 ? 52.855 8.908 30.656 1.00 47.16 252 PRO A O 1
ATOM 3350 N N . GLY A 1 244 ? 51.577 10.662 31.246 1.00 24.82 253 GLY A N 1
ATOM 3351 C CA . GLY A 1 244 ? 52.621 11.324 32.008 1.00 28.17 253 GLY A CA 1
ATOM 3352 C C . GLY A 1 244 ? 53.025 10.642 33.306 1.00 27.67 253 GLY A C 1
ATOM 3353 O O . GLY A 1 244 ? 53.916 11.154 33.994 1.00 25.67 253 GLY A O 1
ATOM 3357 N N . ALA A 1 245 ? 52.414 9.502 33.652 1.00 22.43 254 ALA A N 1
ATOM 3358 C CA . ALA A 1 245 ? 52.742 8.807 34.888 1.00 18.42 254 ALA A CA 1
ATOM 3359 C C . ALA A 1 245 ? 54.170 8.273 34.881 1.00 17.14 254 ALA A C 1
ATOM 3360 O O . ALA A 1 245 ? 54.729 8.012 35.950 1.00 19.21 254 ALA A O 1
ATOM 3367 N N . ILE A 1 246 ? 54.791 8.140 33.707 1.00 19.34 255 ILE A N 1
ATOM 3368 C CA . ILE A 1 246 ? 56.183 7.702 33.673 1.00 18.59 255 ILE A CA 1
ATOM 3369 C C . ILE A 1 246 ? 57.083 8.646 34.464 1.00 20.30 255 ILE A C 1
ATOM 3370 O O . ILE A 1 246 ? 58.168 8.235 34.908 1.00 19.87 255 ILE A O 1
ATOM 3386 N N . GLU A 1 247 ? 56.675 9.908 34.654 1.00 17.24 256 GLU A N 1
ATOM 3387 C CA . GLU A 1 247 ? 57.459 10.852 35.450 1.00 17.72 256 GLU A CA 1
ATOM 3388 C C . GLU A 1 247 ? 57.029 10.965 36.909 1.00 19.80 256 GLU A C 1
ATOM 3389 O O . GLU A 1 247 ? 57.722 11.644 37.685 1.00 20.27 256 GLU A O 1
ATOM 3401 N N . TYR A 1 248 ? 55.932 10.322 37.317 1.00 18.21 257 TYR A N 1
ATOM 3402 C CA . TYR A 1 248 ? 55.419 10.556 38.657 1.00 17.58 257 TYR A CA 1
ATOM 3403 C C . TYR A 1 248 ? 56.267 9.897 39.727 1.00 16.24 257 TYR A C 1
ATOM 3404 O O . TYR A 1 248 ? 56.638 8.722 39.615 1.00 16.49 257 TYR A O 1
ATOM 3422 N N . ASP A 1 249 ? 56.521 10.654 40.781 1.00 15.15 258 ASP A N 1
ATOM 3423 C CA . ASP A 1 249 ? 56.804 10.097 42.091 1.00 15.04 258 ASP A CA 1
ATOM 3424 C C . ASP A 1 249 ? 55.544 10.098 42.954 1.00 14.25 258 ASP A C 1
ATOM 3425 O O . ASP A 1 249 ? 54.424 10.365 42.478 1.00 15.45 258 ASP A O 1
ATOM 3434 N N . TRP A 1 250 ? 55.706 9.744 44.237 1.00 16.05 259 TRP A N 1
ATOM 3435 C CA . TRP A 1 250 ? 54.553 9.566 45.109 1.00 14.01 259 TRP A CA 1
ATOM 3436 C C . TRP A 1 250 ? 53.691 10.811 45.109 1.00 15.27 259 TRP A C 1
ATOM 3437 O O . TRP A 1 250 ? 52.459 10.737 44.968 1.00 16.28 259 TRP A O 1
ATOM 3458 N N . GLY A 1 251 ? 54.322 11.974 45.253 1.00 17.40 260 GLY A N 1
ATOM 3459 C CA . GLY A 1 251 ? 53.571 13.216 45.292 1.00 18.07 260 GLY A CA 1
ATOM 3460 C C . GLY A 1 251 ? 52.875 13.484 43.971 1.00 18.69 260 GLY A C 1
ATOM 3461 O O . GLY A 1 251 ? 51.752 13.989 43.937 1.00 19.47 260 GLY A O 1
ATOM 3465 N N . GLY A 1 252 ? 53.522 13.117 42.871 1.00 15.34 261 GLY A N 1
ATOM 3466 C CA . GLY A 1 252 ? 52.928 13.352 41.561 1.00 18.50 261 GLY A CA 1
ATOM 3467 C C . GLY A 1 252 ? 51.697 12.496 41.324 1.00 15.7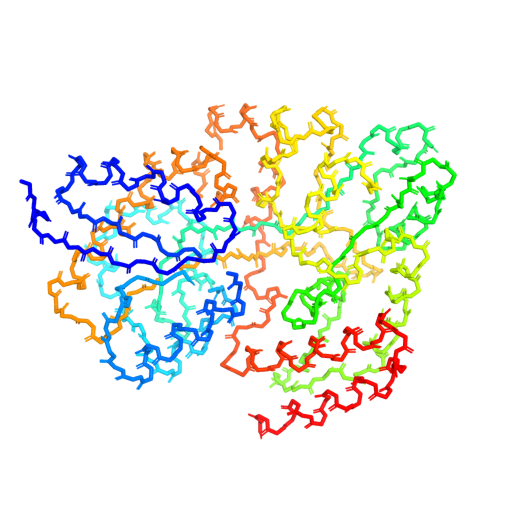5 261 GLY A C 1
ATOM 3468 O O . GLY A 1 252 ? 50.692 12.970 40.777 1.00 17.65 261 GLY A O 1
ATOM 3472 N N . ARG A 1 253 ? 51.747 11.225 41.734 1.00 16.50 262 ARG A N 1
ATOM 3473 C CA . ARG A 1 253 ? 50.563 10.393 41.538 1.00 17.36 262 ARG A CA 1
ATOM 3474 C C . ARG A 1 253 ? 49.468 10.729 42.534 1.00 17.09 262 ARG A C 1
ATOM 3475 O O . ARG A 1 253 ? 48.281 10.634 42.191 1.00 16.08 262 ARG A O 1
ATOM 3496 N N . GLU A 1 254 ? 49.832 11.136 43.750 1.00 18.69 263 GLU A N 1
ATOM 3497 C CA . GLU A 1 254 ? 48.816 11.612 44.684 1.00 17.90 263 GLU A CA 1
ATOM 3498 C C 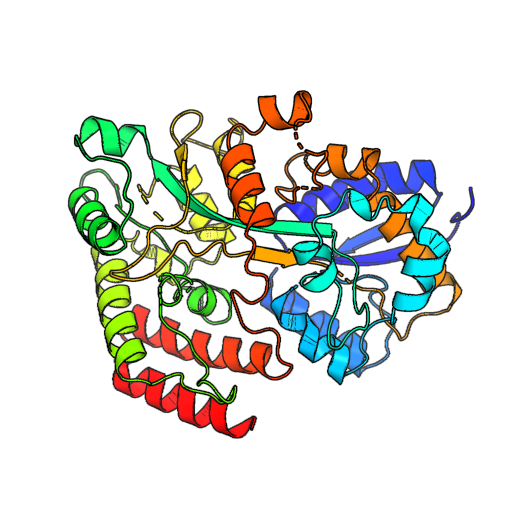. GLU A 1 254 ? 48.092 12.814 44.107 1.00 17.94 263 GLU A C 1
ATOM 3499 O O . GLU A 1 254 ? 46.871 12.917 44.216 1.00 17.58 263 GLU A O 1
ATOM 3511 N N . GLU A 1 255 ? 48.828 13.730 43.486 1.00 17.71 264 GLU A N 1
ATOM 3512 C CA . GLU A 1 255 ? 48.207 14.906 42.887 1.00 16.86 264 GLU A CA 1
ATOM 3513 C C . GLU A 1 255 ? 47.278 14.514 41.753 1.00 20.62 264 GLU A C 1
ATOM 3514 O O . GLU A 1 255 ? 46.155 15.024 41.654 1.00 20.05 264 GLU A O 1
ATOM 3526 N N . SER A 1 256 ? 47.726 13.589 40.902 1.00 19.42 265 SER A N 1
ATOM 3527 C CA . SER A 1 256 ? 46.891 13.055 39.833 1.00 19.96 265 SER A CA 1
ATOM 3528 C C . SER A 1 256 ? 45.571 12.527 40.378 1.00 21.99 265 SER A C 1
ATOM 3529 O O . SER A 1 256 ? 44.490 12.838 39.862 1.00 19.42 265 SER A O 1
ATOM 3537 N N . PHE A 1 257 ? 45.654 11.708 41.430 1.00 18.51 266 PHE A N 1
ATOM 3538 C CA . PHE A 1 257 ? 44.480 11.094 42.028 1.00 17.29 266 PHE A CA 1
ATOM 3539 C C . PHE A 1 257 ? 43.569 12.156 42.633 1.00 20.45 266 PHE A C 1
ATOM 3540 O O . PHE A 1 257 ? 42.355 12.138 42.426 1.00 20.20 266 PHE A O 1
ATOM 3557 N N . ARG A 1 258 ? 44.142 13.089 43.403 1.00 20.17 267 ARG A N 1
ATOM 3558 C CA . ARG A 1 258 ? 43.347 14.176 43.981 1.00 18.51 267 ARG A CA 1
ATOM 3559 C C . ARG A 1 258 ? 42.633 14.994 42.917 1.00 25.79 267 ARG A C 1
ATOM 3560 O O . ARG A 1 258 ? 41.543 15.521 43.164 1.00 25.56 267 ARG A O 1
ATOM 3581 N N . GLN A 1 259 ? 43.272 15.188 41.764 1.00 22.13 268 GLN A N 1
ATOM 3582 C CA . GLN A 1 259 ? 42.691 15.957 40.674 1.00 21.13 268 GLN A CA 1
ATOM 3583 C C . GLN A 1 259 ? 41.537 15.234 40.002 1.00 21.00 268 GLN A C 1
ATOM 3584 O O . GLN A 1 259 ? 40.786 15.875 39.252 1.00 22.80 268 GLN A O 1
ATOM 3598 N N . GLY A 1 260 ? 41.381 13.938 40.257 1.00 21.52 269 GLY A N 1
ATOM 3599 C CA . GLY A 1 260 ? 40.292 13.151 39.718 1.00 24.94 269 GLY A CA 1
ATOM 3600 C C . GLY A 1 260 ? 40.663 12.269 38.552 1.00 25.95 269 GLY A C 1
ATOM 3601 O O . GLY A 1 260 ? 39.768 11.717 37.910 1.00 25.04 269 GLY A O 1
ATOM 3605 N N . ALA A 1 261 ? 41.954 12.123 38.246 1.00 23.21 270 ALA A N 1
ATOM 3606 C CA . ALA A 1 261 ? 42.358 11.506 36.991 1.00 22.13 270 ALA A CA 1
ATOM 3607 C C . ALA A 1 261 ? 42.350 9.980 37.003 1.00 19.54 270 ALA A C 1
ATOM 3608 O O . ALA A 1 261 ? 42.329 9.377 35.928 1.00 22.97 270 ALA A O 1
ATOM 3615 N N . ALA A 1 262 ? 42.400 9.333 38.164 1.00 19.70 271 ALA A N 1
ATOM 3616 C CA . ALA A 1 262 ? 42.601 7.891 38.211 1.00 19.53 271 ALA A CA 1
ATOM 3617 C C . ALA A 1 262 ? 41.661 7.233 39.205 1.00 19.33 271 ALA A C 1
ATOM 3618 O O . ALA A 1 262 ? 41.408 7.774 40.288 1.00 22.64 271 ALA A O 1
ATOM 3625 N N . ALA A 1 263 ? 41.148 6.050 38.844 1.00 20.21 272 ALA A N 1
ATOM 3626 C CA . ALA A 1 263 ? 40.090 5.422 39.632 1.00 19.50 272 ALA A CA 1
ATOM 3627 C C . ALA A 1 263 ? 40.601 4.647 40.836 1.00 19.61 272 ALA A C 1
ATOM 3628 O O . ALA A 1 263 ? 39.823 4.394 41.760 1.00 20.40 272 ALA A O 1
ATOM 3669 N N . GLN A 1 266 ? 47.247 2.102 44.710 1.00 16.32 275 GLN A N 1
ATOM 3670 C CA . GLN A 1 266 ? 47.806 1.519 45.937 1.00 17.74 275 GLN A CA 1
ATOM 3671 C C . GLN A 1 266 ? 48.796 2.524 46.506 1.00 16.81 275 GLN A C 1
ATOM 3672 O O . GLN A 1 266 ? 49.674 3.022 45.784 1.00 16.71 275 GLN A O 1
ATOM 3686 N N . THR A 1 267 ? 48.626 2.872 47.779 1.00 15.59 276 THR A N 1
ATOM 3687 C CA . THR A 1 267 ? 49.324 4.022 48.299 1.00 15.15 276 THR A CA 1
ATOM 3688 C C . THR A 1 267 ? 49.518 3.865 49.802 1.00 15.29 276 THR A C 1
ATOM 3689 O O . THR A 1 267 ? 49.126 2.862 50.398 1.00 19.20 276 THR A O 1
ATOM 3700 N N . TRP A 1 268 ? 50.190 4.843 50.383 1.00 15.34 277 TRP A N 1
ATOM 3701 C CA . TRP A 1 268 ? 50.291 4.937 51.836 1.00 15.45 277 TRP A CA 1
ATOM 3702 C C . TRP A 1 268 ? 49.148 5.791 52.359 1.00 17.51 277 TRP A C 1
ATOM 3703 O O . TRP A 1 268 ? 48.732 6.747 51.715 1.00 18.23 277 TRP A O 1
ATOM 3724 N N . SER A 1 269 ? 48.694 5.478 53.579 1.00 16.23 278 SER A N 1
ATOM 3725 C CA . SER A 1 269 ? 47.605 6.225 54.216 1.00 17.93 278 SER A CA 1
ATOM 3726 C C . SER A 1 269 ? 47.924 7.717 54.338 1.00 17.40 278 SER A C 1
ATOM 3727 O O . SER A 1 269 ? 47.009 8.525 54.543 1.00 18.16 278 SER A O 1
ATOM 3735 N N . VAL A 1 270 ? 49.195 8.097 54.216 1.00 16.32 279 VAL A N 1
ATOM 3736 C CA . VAL A 1 270 ? 49.606 9.494 54.287 1.00 17.47 279 VAL A CA 1
ATOM 3737 C C . VAL A 1 270 ? 48.892 10.346 53.244 1.00 17.65 279 VAL A C 1
ATOM 3738 O O . VAL A 1 270 ? 48.725 11.556 53.435 1.00 17.03 279 VAL A O 1
ATOM 3751 N N . GLY A 1 271 ? 48.490 9.757 52.130 1.00 18.72 280 GLY A N 1
ATOM 3752 C CA . GLY A 1 271 ? 47.823 10.558 51.113 1.00 16.75 280 GLY A CA 1
ATOM 3753 C C . GLY A 1 271 ? 46.368 10.870 51.415 1.00 18.40 280 GLY A C 1
ATOM 3754 O O . GLY A 1 271 ? 45.794 11.767 50.782 1.00 17.25 280 GLY A O 1
ATOM 3758 N N . ALA A 1 272 ? 45.761 10.181 52.368 1.00 17.01 281 ALA A N 1
ATOM 3759 C CA . ALA A 1 272 ? 44.301 10.229 52.463 1.00 20.19 281 ALA A CA 1
ATOM 3760 C C . ALA A 1 272 ? 43.769 11.545 53.039 1.00 19.68 281 ALA A C 1
ATOM 3761 O O . ALA A 1 272 ? 42.685 11.994 52.627 1.00 21.40 281 ALA A O 1
ATOM 3768 N N . PRO A 1 273 ? 44.474 12.214 53.959 1.00 20.26 282 PRO A N 1
ATOM 3769 C CA . PRO A 1 273 ? 44.025 13.558 54.375 1.00 19.03 282 PRO A CA 1
ATOM 3770 C C . PRO A 1 273 ? 43.805 14.492 53.190 1.00 21.91 282 PRO A C 1
ATOM 3771 O O . PRO A 1 273 ? 42.846 15.284 53.176 1.00 21.06 282 PRO A O 1
ATOM 3782 N N . GLY A 1 274 ? 44.654 14.393 52.168 1.00 19.16 283 GLY A N 1
ATOM 3783 C CA . GLY A 1 274 ? 44.555 15.309 51.058 1.00 20.72 283 GLY A CA 1
ATOM 3784 C C . GLY A 1 274 ? 43.275 15.144 50.269 1.00 21.13 283 GLY A C 1
ATOM 3785 O O . GLY A 1 274 ? 42.764 16.119 49.714 1.00 20.71 283 GLY A O 1
ATOM 3789 N N . TYR A 1 275 ? 42.743 13.920 50.209 1.00 20.32 284 TYR A N 1
ATOM 3790 C CA . TYR A 1 275 ? 41.572 13.683 49.364 1.00 22.21 284 TYR A CA 1
ATOM 3791 C C . TYR A 1 275 ? 40.363 14.443 49.872 1.00 22.73 284 TYR A C 1
ATOM 3792 O O . TYR A 1 275 ? 39.487 14.779 49.074 1.00 20.82 284 TYR A O 1
ATOM 3810 N N . SER A 1 276 ? 40.284 14.726 51.176 1.00 22.54 285 SER A N 1
ATOM 3811 C CA . SER A 1 276 ? 39.107 15.359 51.750 1.00 22.48 285 SER A CA 1
ATOM 3812 C C . SER A 1 276 ? 39.332 16.845 52.017 1.00 24.07 285 SER A C 1
ATOM 3813 O O . SER A 1 276 ? 38.510 17.482 52.683 1.00 28.13 285 SER A O 1
ATOM 3821 N N . ASP A 1 277 ? 40.403 17.415 51.453 1.00 22.54 286 ASP A N 1
ATOM 3822 C CA . ASP A 1 277 ? 40.703 18.830 51.594 1.00 21.27 286 ASP A CA 1
ATOM 3823 C C . ASP A 1 277 ? 40.164 19.601 50.401 1.00 22.52 286 ASP A C 1
ATOM 3824 O O . ASP A 1 277 ? 40.753 19.525 49.310 1.00 24.94 286 ASP A O 1
ATOM 3833 N N . PRO A 1 278 ? 39.065 20.349 50.536 1.00 23.67 287 PRO A N 1
ATOM 3834 C CA . PRO A 1 278 ? 38.489 21.020 49.357 1.00 30.25 287 PRO A CA 1
ATOM 3835 C C . PRO A 1 278 ? 39.432 21.985 48.675 1.00 23.44 287 PRO A C 1
ATOM 3836 O O . PRO A 1 278 ? 39.241 22.265 47.485 1.00 30.80 287 PRO A O 1
ATOM 3847 N N . ALA A 1 279 ? 40.434 22.506 49.394 1.00 31.95 288 ALA A N 1
ATOM 3848 C CA . ALA A 1 279 ? 41.407 23.416 48.806 1.00 29.32 288 ALA A CA 1
ATOM 3849 C C . ALA A 1 279 ? 42.409 22.696 47.921 1.00 33.54 288 ALA A C 1
ATOM 3850 O O . ALA A 1 279 ? 43.068 23.340 47.103 1.00 38.75 288 ALA A O 1
ATOM 3857 N N . SER A 1 280 ? 42.551 21.385 48.080 1.00 29.26 289 SER A N 1
ATOM 3858 C CA . SER A 1 280 ? 43.599 20.634 47.411 1.00 27.98 289 SER A CA 1
ATOM 3859 C C . SER A 1 280 ? 43.058 19.495 46.560 1.00 26.58 289 SER A C 1
ATOM 3860 O O . SER A 1 280 ? 43.845 18.787 45.922 1.00 30.80 289 SER A O 1
ATOM 3868 N N . SER A 1 281 ? 41.739 19.296 46.522 1.00 22.83 290 SER A N 1
ATOM 3869 C CA . SER A 1 281 ? 41.161 18.057 46.027 1.00 19.94 290 SER A CA 1
ATOM 3870 C C . SER A 1 281 ? 39.916 18.317 45.197 1.00 23.05 290 SER A C 1
ATOM 3871 O O . SER A 1 281 ? 39.046 19.094 45.593 1.00 26.23 290 SER A O 1
ATOM 3879 N N . ASN A 1 282 ? 39.831 17.607 44.070 1.00 24.65 291 ASN A N 1
ATOM 3880 C CA . ASN A 1 282 ? 38.621 17.526 43.263 1.00 23.82 291 ASN A CA 1
ATOM 3881 C C . ASN A 1 282 ? 37.836 16.250 43.536 1.00 21.47 291 ASN A C 1
ATOM 3882 O O . ASN A 1 282 ? 36.885 15.953 42.804 1.00 24.49 291 ASN A O 1
ATOM 3893 N N . VAL A 1 283 ? 38.185 15.503 44.587 1.00 23.72 292 VAL A N 1
ATOM 3894 C CA . VAL A 1 283 ? 37.563 14.211 44.861 1.00 23.14 292 VAL A CA 1
ATOM 3895 C C . VAL A 1 283 ? 37.035 14.142 46.291 1.00 25.03 292 VAL A C 1
ATOM 3896 O O . VAL A 1 283 ? 36.839 13.047 46.826 1.00 22.99 292 VAL A O 1
ATOM 3909 N N . VAL A 1 284 ? 36.756 15.297 46.910 1.00 24.33 293 VAL A N 1
ATOM 3910 C CA . VAL A 1 284 ? 36.166 15.282 48.250 1.00 23.64 293 VAL A CA 1
ATOM 3911 C C . VAL A 1 284 ? 34.858 14.501 48.214 1.00 23.13 293 VAL A C 1
ATOM 3912 O O . VAL A 1 284 ? 34.000 14.717 47.347 1.00 25.25 293 VAL A O 1
ATOM 3925 N N . GLY A 1 285 ? 34.714 13.577 49.159 1.00 26.15 294 GLY A N 1
ATOM 3926 C CA . GLY A 1 285 ? 33.527 12.759 49.262 1.00 30.16 294 GLY A CA 1
ATOM 3927 C C . GLY A 1 285 ? 33.481 11.576 48.321 1.00 27.94 294 GLY A C 1
ATOM 3928 O O . GLY A 1 285 ? 32.475 10.856 48.312 1.00 35.08 294 GLY A O 1
ATOM 3932 N N . LYS A 1 286 ? 34.525 11.363 47.510 1.00 25.80 295 LYS A N 1
ATOM 3933 C CA . LYS A 1 286 ? 34.490 10.398 46.422 1.00 24.41 295 LYS A CA 1
ATOM 3934 C C . LYS A 1 286 ? 35.456 9.241 46.617 1.00 24.77 295 LYS A C 1
ATOM 3935 O O . LYS A 1 286 ? 35.430 8.293 45.828 1.00 27.01 295 LYS A O 1
ATOM 3954 N N . VAL A 1 287 ? 36.290 9.268 47.645 1.00 23.50 296 VAL A N 1
ATOM 3955 C CA . VAL A 1 287 ? 37.376 8.3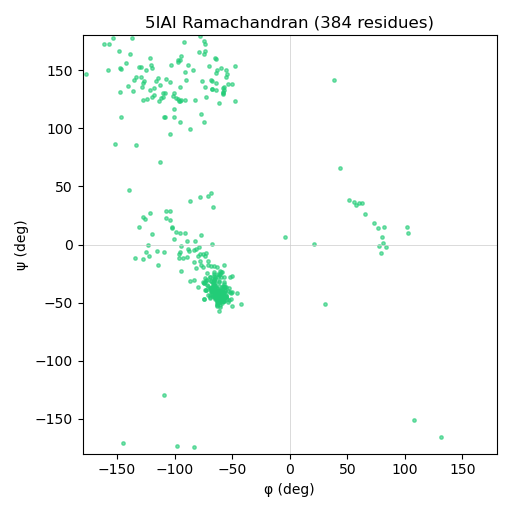10 47.776 1.00 19.82 296 VAL A CA 1
ATOM 3956 C C . VAL A 1 287 ? 37.085 7.366 48.923 1.00 26.85 296 VAL A C 1
ATOM 3957 O O . VAL A 1 287 ? 36.785 7.807 50.043 1.00 27.62 296 VAL A O 1
ATOM 3970 N N . GLY A 1 288 ? 37.209 6.074 48.645 1.00 19.96 297 GLY A N 1
ATOM 3971 C CA . GLY A 1 288 ? 37.214 5.045 49.665 1.00 21.63 297 GLY A CA 1
ATOM 3972 C C . GLY A 1 288 ? 38.626 4.550 49.924 1.00 23.72 297 GLY A C 1
ATOM 3973 O O . GLY A 1 288 ? 39.489 4.616 49.059 1.00 21.04 297 GLY A O 1
ATOM 3977 N N . ILE A 1 289 ? 38.836 4.030 51.133 1.00 24.97 298 ILE A N 1
ATOM 3978 C CA . ILE A 1 289 ? 40.117 3.492 51.566 1.00 19.89 298 ILE A CA 1
ATOM 3979 C C . ILE A 1 289 ? 39.871 2.088 52.100 1.00 24.05 298 ILE A C 1
ATOM 3980 O O . ILE A 1 289 ? 39.031 1.896 52.998 1.00 25.64 298 ILE A O 1
ATOM 3996 N N . THR A 1 290 ? 40.577 1.106 51.545 1.00 21.50 299 THR A N 1
ATOM 3997 C CA . THR A 1 290 ? 40.428 -0.277 51.981 1.00 20.50 299 THR A CA 1
ATOM 3998 C C . THR A 1 290 ? 41.811 -0.911 52.078 1.00 32.53 299 THR A C 1
ATOM 3999 O O . THR A 1 290 ? 42.830 -0.275 51.804 1.00 24.54 299 THR A O 1
ATOM 4010 N N . THR A 1 291 ? 41.845 -2.169 52.506 1.00 29.83 300 THR A N 1
ATOM 4011 C CA . THR A 1 291 ? 43.104 -2.892 52.530 1.00 24.99 300 THR A CA 1
ATOM 4012 C C . THR A 1 291 ? 43.543 -3.184 51.111 1.00 29.98 300 THR A C 1
ATOM 4013 O O . THR A 1 291 ? 42.742 -3.262 50.176 1.00 28.01 300 THR A O 1
ATOM 4024 N N . ALA A 1 292 ? 44.836 -3.316 50.943 1.00 29.84 301 ALA A N 1
ATOM 4025 C CA . ALA A 1 292 ? 45.337 -3.564 49.619 1.00 24.54 301 ALA A CA 1
ATOM 4026 C C . ALA A 1 292 ? 44.814 -4.912 49.138 1.00 36.27 301 ALA A C 1
ATOM 4027 O O . ALA A 1 292 ? 44.750 -5.868 49.917 1.00 35.56 301 ALA A O 1
ATOM 4034 N N . PRO A 1 293 ? 44.402 -5.020 47.885 1.00 30.19 302 PRO A N 1
ATOM 4035 C CA . PRO A 1 293 ? 43.995 -6.322 47.357 1.00 41.03 302 PRO A CA 1
ATOM 4036 C C . PRO A 1 293 ? 45.172 -7.283 47.310 1.00 42.79 302 PRO A C 1
ATOM 4037 O O . PRO A 1 293 ? 46.337 -6.874 47.277 1.00 30.50 302 PRO A O 1
ATOM 4048 N N . VAL A 1 294 ? 44.846 -8.576 47.243 1.00 38.73 303 VAL A N 1
ATOM 4049 C CA . VAL A 1 294 ? 45.827 -9.648 47.356 1.00 36.99 303 VAL A CA 1
ATOM 4050 C C . VAL A 1 294 ? 45.664 -10.627 46.201 1.00 39.47 303 VAL A C 1
ATOM 4051 O O . VAL A 1 294 ? 44.574 -10.780 45.633 1.00 35.71 303 VAL A O 1
ATOM 4064 N N . GLY A 1 295 ? 46.766 -11.291 45.852 1.00 37.25 304 GLY A N 1
ATOM 4065 C CA . GLY A 1 295 ? 46.731 -12.355 44.874 1.00 30.43 304 GLY A CA 1
ATOM 4066 C C . GLY A 1 295 ? 46.199 -13.644 45.480 1.00 39.25 304 GLY A C 1
ATOM 4067 O O . GLY A 1 295 ? 45.887 -13.732 46.667 1.00 33.45 304 GLY A O 1
ATOM 4071 N N . LYS A 1 296 ? 46.116 -14.672 44.641 1.00 46.45 305 LYS A N 1
ATOM 4072 C CA . LYS A 1 296 ? 45.519 -15.935 45.066 1.00 52.96 305 LYS A CA 1
ATOM 4073 C C . LYS A 1 296 ? 46.387 -16.616 46.121 1.00 48.31 305 LYS A C 1
ATOM 4074 O O . LYS A 1 296 ? 47.609 -16.721 45.971 1.00 46.21 305 LYS A O 1
ATOM 4078 N N . GLY A 1 297 ? 45.750 -17.084 47.191 1.00 42.15 306 GLY A N 1
ATOM 4079 C CA . GLY A 1 297 ? 46.459 -17.761 48.256 1.00 48.01 306 GLY A CA 1
ATOM 4080 C C . GLY A 1 297 ? 47.201 -16.846 49.201 1.00 43.06 306 GLY A C 1
ATOM 4081 O O . GLY A 1 297 ? 47.804 -17.337 50.165 1.00 50.42 306 GLY A O 1
ATOM 4085 N N . VAL A 1 298 ? 47.170 -15.538 48.964 1.00 37.64 307 VAL A N 1
ATOM 4086 C CA . VAL A 1 298 ? 47.958 -14.579 49.734 1.00 29.28 307 VAL A CA 1
ATOM 4087 C C . VAL A 1 298 ? 47.121 -14.098 50.911 1.00 34.82 307 VAL A C 1
ATOM 4088 O O . VAL A 1 298 ? 46.011 -13.594 50.701 1.00 33.37 307 VAL A O 1
ATOM 4101 N N . PRO A 1 299 ? 47.596 -14.211 52.147 1.00 33.06 308 PRO A N 1
ATOM 4102 C CA . PRO A 1 299 ? 46.818 -13.705 53.272 1.00 38.11 308 PRO A CA 1
ATOM 4103 C C . PRO A 1 299 ? 46.869 -12.194 53.301 1.00 31.00 308 PRO A C 1
ATOM 4104 O O . PRO A 1 299 ? 47.691 -11.580 52.598 1.00 33.56 308 PRO A O 1
ATOM 4115 N N . PRO A 1 300 ? 46.011 -11.560 54.090 1.00 31.30 309 PRO A N 1
ATOM 4116 C CA . PRO A 1 300 ? 46.077 -10.108 54.219 1.00 29.65 309 PRO A CA 1
ATOM 4117 C C . PRO A 1 300 ? 47.506 -9.662 54.456 1.00 29.10 309 PRO A C 1
ATOM 4118 O O . PRO A 1 300 ? 48.186 -10.148 55.374 1.00 32.66 309 PRO A O 1
ATOM 4129 N N . GLN A 1 301 ? 47.984 -8.781 53.593 1.00 36.63 310 GLN A N 1
ATOM 4130 C CA . GLN A 1 301 ? 49.221 -8.064 53.836 1.00 48.98 310 GLN A CA 1
ATOM 4131 C C . GLN A 1 301 ? 48.827 -6.737 54.451 1.00 48.33 310 GLN A C 1
ATOM 4132 O O . GLN A 1 301 ? 48.010 -5.998 53.889 1.00 69.41 310 GLN A O 1
ATOM 4146 N N . TYR A 1 302 ? 49.368 -6.474 55.621 1.00 36.45 311 TYR A N 1
ATOM 4147 C CA . TYR A 1 302 ? 49.103 -5.269 56.374 1.00 26.58 311 TYR A CA 1
ATOM 4148 C C . TYR A 1 302 ? 50.397 -4.470 56.399 1.00 20.78 311 TYR A C 1
ATOM 4149 O O . TYR A 1 302 ? 51.090 -4.364 57.414 1.00 21.16 311 TYR A O 1
ATOM 4167 N N . GLY A 1 303 ? 50.749 -3.925 55.239 1.00 19.51 312 GLY A N 1
ATOM 4168 C CA . GLY A 1 303 ? 52.050 -3.294 55.106 1.00 17.68 312 GLY A CA 1
ATOM 4169 C C . GLY A 1 303 ? 52.152 -2.036 55.943 1.00 18.60 312 GLY A C 1
ATOM 4170 O O . GLY A 1 303 ? 51.262 -1.177 55.920 1.00 19.27 312 GLY A O 1
ATOM 4174 N N . VAL A 1 304 ? 53.259 -1.909 56.664 1.00 19.27 313 VAL A N 1
ATOM 4175 C CA . VAL A 1 304 ? 53.585 -0.716 57.434 1.00 17.83 313 VAL A CA 1
ATOM 4176 C C . VAL A 1 304 ? 54.847 -0.083 56.872 1.00 19.25 313 VAL A C 1
ATOM 4177 O O . VAL A 1 304 ? 55.792 -0.777 56.477 1.00 19.85 313 VAL A O 1
ATOM 4190 N N . GLY A 1 305 ? 54.844 1.241 56.840 1.00 15.88 314 GLY A N 1
ATOM 4191 C CA . GLY A 1 305 ? 55.953 2.053 56.424 1.00 16.78 314 GLY A CA 1
ATOM 4192 C C . GLY A 1 305 ? 56.000 3.319 57.247 1.00 16.97 314 GLY A C 1
ATOM 4193 O O . GLY A 1 305 ? 55.298 3.433 58.270 1.00 17.09 314 GLY A O 1
ATOM 4197 N N . GLY A 1 306 ? 56.861 4.247 56.855 1.00 14.97 315 GLY A N 1
ATOM 4198 C CA . GLY A 1 306 ? 56.950 5.512 57.549 1.00 16.47 315 GLY A CA 1
ATOM 4199 C C . GLY A 1 306 ? 58.383 5.876 57.886 1.00 18.55 315 GLY A C 1
ATOM 4200 O O . GLY A 1 306 ? 59.349 5.320 57.342 1.00 14.92 315 GLY A O 1
ATOM 4204 N N . TRP A 1 307 ? 58.505 6.863 58.768 1.00 14.74 316 TRP A N 1
ATOM 4205 C CA . TRP A 1 307 ? 59.770 7.535 59.018 1.00 14.97 316 TRP A CA 1
ATOM 4206 C C . TRP A 1 307 ? 60.012 7.669 60.508 1.00 17.03 316 TRP A C 1
ATOM 4207 O O . TRP A 1 307 ? 59.081 7.864 61.296 1.00 16.72 316 TRP A O 1
ATOM 4228 N N . GLY A 1 308 ? 61.280 7.548 60.877 1.00 14.68 317 GLY A N 1
ATOM 4229 C CA . GLY A 1 308 ? 61.705 7.817 62.228 1.00 17.22 317 GLY A CA 1
ATOM 4230 C C . GLY A 1 308 ? 62.513 9.094 62.246 1.00 17.62 317 GLY A C 1
ATOM 4231 O O . GLY A 1 308 ? 63.001 9.543 61.197 1.00 20.50 317 GLY A O 1
ATOM 4252 N N . ALA A 1 310 ? 65.935 10.748 63.469 1.00 17.87 319 ALA A N 1
ATOM 4253 C CA . ALA A 1 310 ? 67.274 10.378 63.894 1.00 20.56 319 ALA A CA 1
ATOM 4254 C C . ALA A 1 310 ? 68.037 11.631 64.299 1.00 19.41 319 ALA A C 1
ATOM 4255 O O . ALA A 1 310 ? 67.812 12.718 63.748 1.00 18.26 319 ALA A O 1
ATOM 4262 N N . ILE A 1 311 ? 68.907 11.480 65.292 1.00 19.17 320 ILE A N 1
ATOM 4263 C CA . ILE A 1 311 ? 69.839 12.521 65.709 1.00 20.68 320 ILE A CA 1
ATOM 4264 C C . ILE A 1 311 ? 71.193 12.175 65.114 1.00 18.72 320 ILE A C 1
ATOM 4265 O O . ILE A 1 311 ? 71.669 11.045 65.269 1.00 20.74 320 ILE A O 1
ATOM 4281 N N . ASN A 1 312 ? 71.794 13.138 64.418 1.00 21.17 321 ASN A N 1
ATOM 4282 C CA . ASN A 1 312 ? 73.130 12.973 63.845 1.00 22.54 321 ASN A CA 1
ATOM 4283 C C . ASN A 1 312 ? 74.166 12.716 64.943 1.00 22.81 321 ASN A C 1
ATOM 4284 O O . ASN A 1 312 ? 74.335 13.524 65.852 1.00 22.73 321 ASN A O 1
ATOM 4295 N N . ALA A 1 313 ? 74.861 11.579 64.851 1.00 17.50 322 ALA A N 1
ATOM 4296 C CA . ALA A 1 313 ? 75.824 11.192 65.881 1.00 21.38 322 ALA A CA 1
ATOM 4297 C C . ALA A 1 313 ? 76.993 12.165 66.010 1.00 26.81 322 ALA A C 1
ATOM 4298 O O . ALA A 1 313 ? 77.674 12.172 67.049 1.00 24.62 322 ALA A O 1
ATOM 4305 N N . ASP A 1 314 ? 77.247 12.985 64.988 1.00 22.53 323 ASP A N 1
ATOM 4306 C CA . ASP A 1 314 ? 78.442 13.830 64.984 1.00 20.66 323 ASP A CA 1
ATOM 4307 C C . ASP A 1 314 ? 78.282 15.135 65.764 1.00 20.37 323 ASP A C 1
ATOM 4308 O O . ASP A 1 314 ? 79.292 15.772 66.093 1.00 25.40 323 ASP A O 1
ATOM 4317 N N . ILE A 1 315 ? 77.056 15.546 66.096 1.00 23.59 324 ILE A N 1
ATOM 4318 C CA . ILE A 1 315 ? 76.821 16.900 66.596 1.00 25.52 324 ILE A CA 1
ATOM 4319 C C . ILE A 1 315 ? 77.200 17.020 68.069 1.00 26.77 324 ILE A C 1
ATOM 4320 O O . ILE A 1 315 ? 77.407 16.015 68.758 1.00 26.23 324 ILE A O 1
ATOM 4336 N N . ASP A 1 316 ? 77.306 18.261 68.547 1.00 26.01 325 ASP A N 1
ATOM 4337 C CA . ASP A 1 316 ? 77.737 18.544 69.904 1.00 27.60 325 ASP A CA 1
ATOM 4338 C C . ASP A 1 316 ? 76.755 17.962 70.919 1.00 27.99 325 ASP A C 1
ATOM 4339 O O . ASP A 1 316 ? 75.555 17.886 70.657 1.00 29.28 325 ASP A O 1
ATOM 4348 N N . PRO A 1 317 ? 77.232 17.590 72.109 1.00 29.28 326 PRO A N 1
ATOM 4349 C CA . PRO A 1 317 ? 76.305 17.058 73.132 1.00 32.66 326 PRO A CA 1
ATOM 4350 C C . PRO A 1 317 ? 75.084 17.927 73.390 1.00 40.15 326 PRO A C 1
ATOM 4351 O O . PRO A 1 317 ? 73.973 17.394 73.532 1.00 33.37 326 PRO A O 1
ATOM 4362 N N . LYS A 1 318 ? 75.244 19.251 73.461 1.00 32.67 327 LYS A N 1
ATOM 4363 C CA . LYS A 1 318 ? 74.084 20.107 73.697 1.00 32.58 327 LYS A CA 1
ATOM 4364 C C . LYS A 1 318 ? 73.114 20.078 72.522 1.00 29.40 327 LYS A C 1
ATOM 4365 O O . LYS A 1 318 ? 71.901 20.215 72.729 1.00 32.74 327 LYS A O 1
ATOM 4384 N N . GLN A 1 319 ? 73.621 19.910 71.291 1.00 31.19 328 GLN A N 1
ATOM 4385 C CA . GLN A 1 319 ? 72.753 19.747 70.128 1.00 27.20 328 GLN A CA 1
ATOM 4386 C C . GLN A 1 319 ? 71.999 18.421 70.192 1.00 25.68 328 GLN A C 1
ATOM 4387 O O . GLN A 1 319 ? 70.814 18.353 69.838 1.00 28.21 328 GLN A O 1
ATOM 4401 N N . LYS A 1 320 ? 72.660 17.367 70.676 1.00 26.41 329 LYS A N 1
ATOM 4402 C CA . LYS A 1 320 ? 71.991 16.080 70.837 1.00 27.90 329 LYS A CA 1
ATOM 4403 C C . LYS A 1 320 ? 70.873 16.183 71.868 1.00 34.81 329 LYS A C 1
ATOM 4404 O O . LYS A 1 320 ? 69.768 15.679 71.648 1.00 26.69 329 LYS A O 1
ATOM 4423 N N . GLU A 1 321 ? 71.152 16.826 73.006 1.00 30.62 330 GLU A N 1
ATOM 4424 C CA . GLU A 1 321 ? 70.131 16.999 74.040 1.00 25.92 330 GLU A CA 1
ATOM 4425 C C . GLU A 1 321 ? 68.944 17.802 73.519 1.00 25.78 330 GLU A C 1
ATOM 4426 O O . GLU A 1 321 ? 67.783 17.432 73.740 1.00 30.80 330 GLU A O 1
ATOM 4438 N N . ALA A 1 322 ? 69.208 18.910 72.821 1.00 32.92 331 ALA A N 1
ATOM 4439 C CA . ALA A 1 322 ? 68.115 19.708 72.275 1.00 30.63 331 ALA A CA 1
ATOM 4440 C C . ALA A 1 322 ? 67.317 18.917 71.254 1.00 26.54 331 ALA A C 1
ATOM 4441 O O . ALA A 1 322 ? 66.085 19.008 71.211 1.00 29.60 331 ALA A O 1
ATOM 4448 N N . ALA A 1 323 ? 68.008 18.179 70.388 1.00 25.28 332 ALA A N 1
ATOM 4449 C CA . ALA A 1 323 ? 67.322 17.399 69.368 1.00 25.46 332 ALA A CA 1
ATOM 4450 C C . ALA A 1 323 ? 66.410 16.353 69.996 1.00 26.70 332 ALA A C 1
ATOM 4451 O O . ALA A 1 323 ? 65.296 16.109 69.510 1.00 25.26 332 ALA A O 1
ATOM 4458 N N . TRP A 1 324 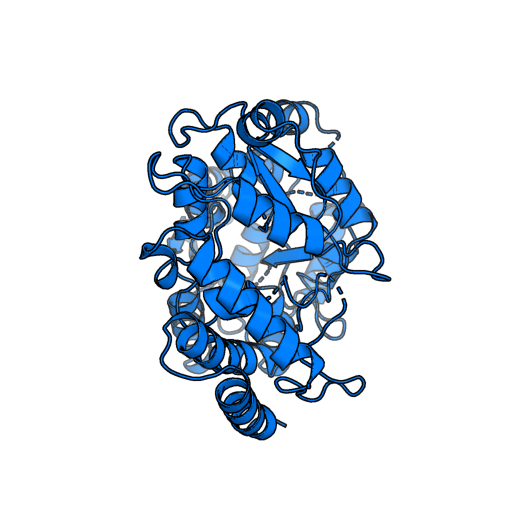? 66.860 15.728 71.084 1.00 27.93 333 TRP A N 1
ATOM 4459 C CA . TRP A 1 324 ? 66.028 14.741 71.754 1.00 26.84 333 TRP A CA 1
ATOM 4460 C C . TRP A 1 324 ? 64.836 15.410 72.415 1.00 31.41 333 TRP A C 1
ATOM 4461 O O . TRP A 1 324 ? 63.734 14.858 72.423 1.00 25.48 333 TRP A O 1
ATOM 4482 N N . THR A 1 325 ? 65.037 16.604 72.977 1.00 28.64 334 THR A N 1
AT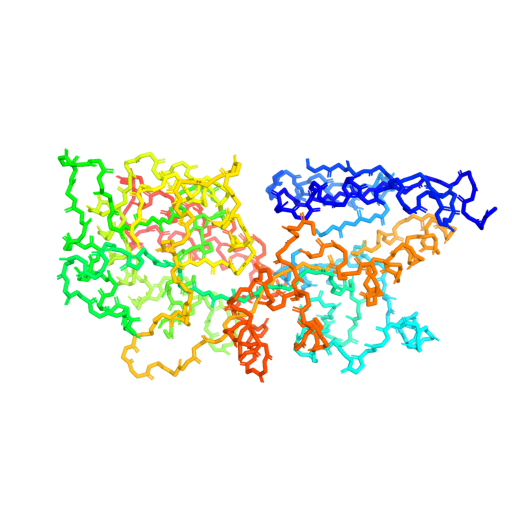OM 4483 C CA . THR A 1 325 ? 63.915 17.375 73.506 1.00 28.41 334 THR A CA 1
ATOM 4484 C C . THR A 1 325 ? 62.879 17.656 72.416 1.00 29.38 334 THR A C 1
ATOM 4485 O O . THR A 1 325 ? 61.669 17.551 72.657 1.00 29.92 334 THR A O 1
ATOM 4496 N N . PHE A 1 326 ? 63.333 18.020 71.211 1.00 25.22 335 PHE A N 1
ATOM 4497 C CA . PHE A 1 326 ? 62.409 18.205 70.099 1.00 24.33 335 PHE A CA 1
ATOM 4498 C C . PHE A 1 326 ? 61.650 16.922 69.782 1.00 25.22 335 PHE A C 1
ATOM 4499 O O . PHE A 1 326 ? 60.426 16.944 69.576 1.00 25.33 335 PHE A O 1
ATOM 4516 N N . ILE A 1 327 ? 62.358 15.799 69.689 1.00 24.75 336 ILE A N 1
ATOM 4517 C CA . ILE A 1 327 ? 61.695 14.545 69.347 1.00 24.27 336 ILE A CA 1
ATOM 4518 C C . ILE A 1 327 ? 60.594 14.235 70.362 1.00 21.96 336 ILE A C 1
ATOM 4519 O O . ILE A 1 327 ? 59.462 13.904 69.987 1.00 24.64 336 ILE A O 1
ATOM 4535 N N . LYS A 1 328 ? 60.911 14.334 71.660 1.00 23.04 337 LYS A N 1
ATOM 4536 C CA . LYS A 1 328 ? 59.911 14.076 72.696 1.00 26.52 337 LYS A CA 1
ATOM 4537 C C . LYS A 1 328 ? 58.728 15.023 72.570 1.00 30.82 337 LYS A C 1
ATOM 4538 O O . LYS A 1 328 ? 57.572 14.621 72.751 1.00 30.07 337 LYS A O 1
ATOM 4557 N N . TRP A 1 329 ? 58.993 16.286 72.267 1.00 25.03 338 TRP A N 1
ATOM 4558 C CA . TRP A 1 329 ? 57.920 17.244 72.052 1.00 28.93 338 TRP A CA 1
ATOM 4559 C C . TRP A 1 329 ? 57.017 16.806 70.901 1.00 27.76 338 TRP A C 1
ATOM 4560 O O . TRP A 1 329 ? 55.785 16.787 71.036 1.00 27.11 338 TRP A O 1
ATOM 4581 N N . LEU A 1 330 ? 57.616 16.408 69.773 1.00 28.32 339 LEU A N 1
ATOM 4582 C CA . LEU A 1 330 ? 56.862 16.113 68.559 1.00 25.63 339 LEU A CA 1
ATOM 4583 C C . LEU A 1 330 ? 55.938 14.913 68.744 1.00 27.35 339 LEU A C 1
ATOM 4584 O O . LEU A 1 330 ? 54.793 14.923 68.266 1.00 25.45 339 LEU A O 1
ATOM 4600 N N . VAL A 1 331 ? 56.422 13.858 69.408 1.00 26.21 340 VAL A N 1
ATOM 4601 C CA . VAL A 1 331 ? 55.658 12.617 69.541 1.00 24.64 340 VAL A CA 1
ATOM 4602 C C . VAL A 1 331 ? 54.724 12.616 70.738 1.00 24.26 340 VAL A C 1
ATOM 4603 O O . VAL A 1 331 ? 53.960 11.658 70.911 1.00 30.24 340 VAL A O 1
ATOM 4616 N N . SER A 1 332 ? 54.774 13.638 71.586 1.00 25.37 341 SER A N 1
ATOM 4617 C CA . SER A 1 332 ? 53.823 13.722 72.686 1.00 29.08 341 SER A CA 1
ATOM 4618 C C . SER A 1 332 ? 52.402 13.665 72.131 1.00 29.36 341 SER A C 1
ATOM 4619 O O . SER A 1 332 ? 52.139 14.085 71.001 1.00 29.97 341 SER A O 1
ATOM 4627 N N . LYS A 1 333 ? 51.471 13.126 72.930 1.00 31.11 342 LYS A N 1
ATOM 4628 C CA . LYS A 1 333 ? 50.101 12.970 72.443 1.00 31.21 342 LYS A CA 1
ATOM 4629 C C . LYS A 1 333 ? 49.539 14.295 71.952 1.00 33.50 342 LYS A C 1
ATOM 4630 O O . LYS A 1 333 ? 48.881 14.362 70.903 1.00 30.98 342 LYS A O 1
ATOM 4649 N N . LYS A 1 334 ? 49.783 15.364 72.708 1.00 32.71 343 LYS A N 1
ATOM 4650 C CA . LYS A 1 334 ? 49.229 16.665 72.355 1.00 37.08 343 LYS A CA 1
ATOM 4651 C C . LYS A 1 334 ? 49.743 17.131 70.995 1.00 30.50 343 LYS A C 1
ATOM 4652 O O . LYS A 1 334 ? 48.959 17.443 70.093 1.00 30.21 343 LYS A O 1
ATOM 4671 N N . ILE A 1 335 ? 51.062 17.224 70.848 1.00 28.81 344 ILE A N 1
ATOM 4672 C CA . ILE A 1 335 ? 51.640 17.775 69.624 1.00 31.98 344 ILE A CA 1
ATOM 4673 C C . ILE A 1 335 ? 51.424 16.832 68.454 1.00 27.75 344 ILE A C 1
ATOM 4674 O O . ILE A 1 335 ? 51.196 17.274 67.319 1.00 26.66 344 ILE A O 1
ATOM 4690 N N . HIS A 1 336 ? 51.516 15.521 68.693 1.00 25.71 345 HIS A N 1
ATOM 4691 C CA . HIS A 1 336 ? 51.356 14.597 67.575 1.00 25.14 345 HIS A CA 1
ATOM 4692 C C . HIS A 1 336 ? 49.916 14.591 67.082 1.00 26.63 345 HIS A C 1
ATOM 4693 O O . HIS A 1 336 ? 49.656 14.341 65.897 1.00 26.27 345 HIS A O 1
ATOM 4707 N N . LYS A 1 337 ? 48.971 14.878 67.962 1.00 25.89 346 LYS A N 1
ATOM 4708 C CA . LYS A 1 337 ? 47.594 15.041 67.515 1.00 27.28 346 LYS A CA 1
ATOM 4709 C C . LYS A 1 337 ? 47.463 16.265 66.616 1.00 34.72 346 LYS A C 1
ATOM 4710 O O . LYS A 1 337 ? 46.828 16.205 65.558 1.00 27.89 346 LYS A O 1
ATOM 4729 N N . GLU A 1 338 ? 48.064 17.384 67.028 1.00 25.64 347 GLU A N 1
ATOM 4730 C CA . GLU A 1 338 ? 48.076 18.615 66.233 1.00 29.26 347 GLU A CA 1
ATOM 4731 C C . GLU A 1 338 ? 48.723 18.387 64.870 1.00 28.21 347 GLU A C 1
ATOM 4732 O O . GLU A 1 338 ? 48.191 18.788 63.827 1.00 27.67 347 GLU A O 1
ATOM 4744 N N . PHE A 1 339 ? 49.906 17.790 64.885 1.00 23.77 348 PHE A N 1
ATOM 4745 C CA . PHE A 1 339 ? 50.612 17.324 63.695 1.00 22.69 348 PHE A CA 1
ATOM 4746 C C . PHE A 1 339 ? 49.677 16.639 62.709 1.00 25.95 348 PHE A C 1
ATOM 4747 O O . PHE A 1 339 ? 49.655 16.958 61.511 1.00 23.92 348 PHE A O 1
ATOM 4764 N N . ASN A 1 340 ? 48.899 15.676 63.199 1.00 26.82 349 ASN A N 1
ATOM 4765 C CA . ASN A 1 340 ? 47.991 14.959 62.315 1.00 23.52 349 ASN A CA 1
ATOM 4766 C C . ASN A 1 340 ? 46.727 15.747 61.983 1.00 25.81 349 ASN A C 1
ATOM 4767 O O . ASN A 1 340 ? 46.241 15.654 60.853 1.00 22.08 349 ASN A O 1
ATOM 4795 N N . ASP A 1 342 ? 46.793 18.790 61.373 1.00 26.60 351 ASP A N 1
ATOM 4796 C CA . ASP A 1 342 ? 47.315 19.691 60.353 1.00 26.31 351 ASP A CA 1
ATOM 4797 C C . ASP A 1 342 ? 47.588 18.993 59.023 1.00 26.12 351 ASP A C 1
ATOM 4798 O O . ASP A 1 342 ? 48.061 19.651 58.092 1.00 27.83 351 ASP A O 1
ATOM 4807 N N . GLY A 1 343 ? 47.335 17.695 58.913 1.00 25.56 352 GLY A N 1
ATOM 4808 C CA . GLY A 1 343 ? 47.497 16.996 57.657 1.00 22.19 352 GLY A CA 1
ATOM 4809 C C . GLY A 1 343 ? 48.742 16.162 57.515 1.00 21.50 352 GLY A C 1
ATOM 4810 O O . GLY A 1 343 ? 49.059 15.759 56.394 1.00 21.08 352 GLY A O 1
ATOM 4814 N N . ALA A 1 344 ? 49.448 15.855 58.603 1.00 20.51 353 ALA A N 1
ATOM 4815 C CA . ALA A 1 344 ? 50.675 15.088 58.437 1.00 20.54 353 ALA A CA 1
ATOM 4816 C C . ALA A 1 344 ? 50.429 13.676 57.916 1.00 17.32 353 ALA A C 1
ATOM 4817 O O . ALA A 1 344 ? 51.351 13.070 57.369 1.00 21.10 353 ALA A O 1
ATOM 4824 N N . GLY A 1 345 ? 49.238 13.124 58.118 1.00 20.88 354 GLY A N 1
ATOM 4825 C CA . GLY A 1 345 ? 48.963 11.771 57.648 1.00 21.05 354 GLY A CA 1
ATOM 4826 C C . GLY A 1 345 ? 49.877 10.730 58.250 1.00 22.63 354 GLY A C 1
ATOM 4827 O O . GLY A 1 345 ? 50.234 9.753 57.581 1.00 19.43 354 GLY A O 1
ATOM 4831 N N . SER A 1 346 ? 50.241 10.903 59.516 1.00 19.95 355 SER A N 1
ATOM 4832 C CA . SER A 1 346 ? 51.375 10.214 60.126 1.00 19.86 355 SER A CA 1
ATOM 4833 C C . SER A 1 346 ? 50.975 9.467 61.402 1.00 18.88 355 SER A C 1
ATOM 4834 O O . SER A 1 346 ? 51.840 9.151 62.221 1.00 21.28 355 SER A O 1
ATOM 4842 N N . PHE A 1 347 ? 49.691 9.157 61.550 1.00 22.88 356 PHE A N 1
ATOM 4843 C CA . PHE A 1 347 ? 49.132 8.510 62.739 1.00 23.91 356 PHE A CA 1
ATOM 4844 C C . PHE A 1 347 ? 49.942 7.303 63.184 1.00 19.61 356 PHE A C 1
ATOM 4845 O O . PHE A 1 347 ? 50.236 6.412 62.386 1.00 22.63 356 PHE A O 1
ATOM 4879 N N . ARG A 1 349 ? 49.693 6.383 67.035 1.00 22.36 358 ARG A N 1
ATOM 4880 C CA . ARG A 1 349 ? 49.354 6.095 68.423 1.00 29.18 358 ARG A CA 1
ATOM 4881 C C . ARG A 1 349 ? 48.015 5.380 68.502 1.00 35.32 358 ARG A C 1
ATOM 4882 O O . ARG A 1 349 ? 47.084 5.693 67.761 1.00 28.64 358 ARG A O 1
ATOM 4903 N N . LYS A 1 350 ? 47.922 4.410 69.413 1.00 28.71 359 LYS A N 1
ATOM 4904 C CA . LYS A 1 350 ? 46.648 3.739 69.637 1.00 28.19 359 LYS A CA 1
ATOM 4905 C C . LYS A 1 350 ? 45.564 4.746 70.007 1.00 30.69 359 LYS A C 1
ATOM 4906 O O . LYS A 1 350 ? 44.418 4.662 69.537 1.00 31.24 359 LYS A O 1
ATOM 4925 N N . SER A 1 351 ? 45.914 5.708 70.862 1.00 32.53 360 SER A N 1
ATOM 4926 C CA . SER A 1 351 ? 44.939 6.695 71.302 1.00 33.90 360 SER A CA 1
ATOM 4927 C C . SER A 1 351 ? 44.385 7.502 70.141 1.00 35.29 360 SER A C 1
ATOM 4928 O O . SER A 1 351 ? 43.265 8.021 70.227 1.00 36.25 360 SER A O 1
ATOM 4936 N N . GLN A 1 352 ? 45.145 7.630 69.047 1.00 29.27 361 GLN A N 1
ATOM 4937 C CA . GLN A 1 352 ? 44.658 8.419 67.920 1.00 27.10 361 GLN A CA 1
ATOM 4938 C C . GLN A 1 352 ? 43.510 7.734 67.183 1.00 27.40 361 GLN A C 1
ATOM 4939 O O . GLN A 1 352 ? 42.701 8.413 66.539 1.00 29.05 361 GLN A O 1
ATOM 4970 N N . THR A 1 354 ? 40.920 6.101 68.244 1.00 35.83 363 THR A N 1
ATOM 4971 C CA . THR A 1 354 ? 39.624 6.292 68.903 1.00 34.68 363 THR A CA 1
ATOM 4972 C C . THR A 1 354 ? 39.399 7.743 69.311 1.00 44.31 363 THR A C 1
ATOM 4973 O O . THR A 1 354 ? 38.393 8.048 69.970 1.00 39.20 363 THR A O 1
ATOM 4984 N N . ASP A 1 355 ? 40.294 8.641 68.916 1.00 37.71 364 ASP A N 1
ATOM 4985 C CA . ASP A 1 355 ? 40.191 10.038 69.311 1.00 35.97 364 ASP A CA 1
ATOM 4986 C C . ASP A 1 355 ? 39.044 10.697 68.554 1.00 35.05 364 ASP A C 1
ATOM 4987 O O . ASP A 1 355 ? 39.001 10.626 67.318 1.00 37.90 364 ASP A O 1
ATOM 4996 N N . PRO A 1 356 ? 38.102 11.349 69.251 1.00 40.12 365 PRO A N 1
ATOM 4997 C CA . PRO A 1 356 ? 36.904 11.847 68.555 1.00 37.43 365 PRO A CA 1
ATOM 4998 C C . PRO A 1 356 ? 37.201 12.835 67.449 1.00 36.40 365 PRO A C 1
ATOM 4999 O O . PRO A 1 356 ? 36.560 12.784 66.394 1.00 39.32 365 PRO A O 1
ATOM 5010 N N . ASP A 1 357 ? 38.152 13.743 67.659 1.00 37.84 366 ASP A N 1
ATOM 5011 C CA . ASP A 1 357 ? 38.467 14.719 66.625 1.00 37.98 366 ASP A CA 1
ATOM 5012 C C . ASP A 1 357 ? 39.146 14.058 65.432 1.00 33.71 366 ASP A C 1
ATOM 5013 O O . ASP A 1 357 ? 38.796 14.323 64.277 1.00 32.89 366 ASP A O 1
ATOM 5022 N N . LEU A 1 358 ? 40.127 13.194 65.685 1.00 31.08 367 LEU A N 1
ATOM 5023 C CA . LEU A 1 358 ? 40.838 12.598 64.563 1.00 31.59 367 LEU A CA 1
ATOM 5024 C C . LEU A 1 358 ? 39.927 11.692 63.746 1.00 32.33 367 LEU A C 1
ATOM 5025 O O . LEU A 1 358 ? 40.027 11.663 62.513 1.00 31.02 367 LEU A O 1
ATOM 5041 N N . THR A 1 359 ? 39.018 10.964 64.402 1.00 37.40 368 THR A N 1
ATOM 5042 C CA . THR A 1 359 ? 38.171 10.040 63.659 1.00 49.95 368 THR A CA 1
ATOM 5043 C C . THR A 1 359 ? 37.110 10.785 62.859 1.00 36.50 368 THR A C 1
ATOM 5044 O O . THR A 1 359 ? 36.722 10.332 61.775 1.00 45.25 368 THR A O 1
ATOM 5055 N N . ALA A 1 360 ? 36.631 11.922 63.373 1.00 32.20 369 ALA A N 1
ATOM 5056 C CA . ALA A 1 360 ? 35.717 12.755 62.603 1.00 38.10 369 ALA A CA 1
ATOM 5057 C C . ALA A 1 360 ? 36.390 13.296 61.348 1.00 45.71 369 ALA A C 1
ATOM 5058 O O . ALA A 1 360 ? 35.819 13.243 60.250 1.00 39.92 369 ALA A O 1
ATOM 5065 N N . LYS A 1 361 ? 37.622 13.807 61.485 1.00 33.10 370 LYS A N 1
ATOM 5066 C CA . LYS A 1 361 ? 38.299 14.411 60.341 1.00 30.27 370 LYS A CA 1
ATOM 5067 C C . LYS A 1 361 ? 38.780 13.365 59.347 1.00 38.27 370 LYS A C 1
ATOM 5068 O O . LYS A 1 361 ? 38.858 13.653 58.148 1.00 44.38 370 LYS A O 1
ATOM 5087 N N . PHE A 1 362 ? 39.087 12.144 59.809 1.00 30.27 371 PHE A N 1
ATOM 5088 C CA . PHE A 1 362 ? 39.803 11.153 58.998 1.00 30.47 371 PHE A CA 1
ATOM 5089 C C . PHE A 1 362 ? 39.075 9.819 59.135 1.00 38.48 371 PHE A C 1
ATOM 5090 O O . PHE A 1 362 ? 39.419 8.976 59.961 1.00 39.67 371 PHE A O 1
ATOM 5107 N N . ASP A 1 363 ? 38.059 9.617 58.309 1.00 30.43 372 ASP A N 1
ATOM 5108 C CA . ASP A 1 363 ? 37.175 8.482 58.518 1.00 31.00 372 ASP A CA 1
ATOM 5109 C C . ASP A 1 363 ? 37.765 7.143 58.067 1.00 35.88 372 ASP A C 1
ATOM 5110 O O . ASP A 1 363 ? 37.051 6.134 58.119 1.00 36.33 372 ASP A O 1
ATOM 5119 N N . PHE A 1 364 ? 39.042 7.095 57.689 1.00 28.85 373 PHE A N 1
ATOM 5120 C CA . PHE A 1 364 ? 39.703 5.875 57.245 1.00 31.03 373 PHE A CA 1
ATOM 5121 C C . PHE A 1 364 ? 40.552 5.263 58.341 1.00 24.78 373 PHE A C 1
ATOM 5122 O O . PHE A 1 364 ? 41.291 4.292 58.090 1.00 26.08 373 PHE A O 1
ATOM 5139 N N . LEU A 1 365 ? 40.508 5.831 59.544 1.00 27.75 374 LEU A N 1
ATOM 5140 C CA . LEU A 1 365 ? 41.388 5.335 60.587 1.00 33.13 374 LEU A CA 1
ATOM 5141 C C . LEU A 1 365 ? 41.087 3.902 60.994 1.00 32.61 374 LEU A C 1
ATOM 5142 O O . LEU A 1 365 ? 42.021 3.225 61.434 1.00 28.25 374 LEU A O 1
ATOM 5158 N N . PRO A 1 366 ? 39.874 3.380 60.879 1.00 28.99 375 PRO A N 1
ATOM 5159 C CA . PRO A 1 366 ? 39.695 1.947 61.173 1.00 30.86 375 PRO A CA 1
ATOM 5160 C C . PRO A 1 366 ? 40.573 1.045 60.318 1.00 29.51 375 PRO A C 1
ATOM 5161 O O . PRO A 1 366 ? 41.096 0.041 60.823 1.00 30.36 375 PRO A O 1
ATOM 5172 N N . VAL A 1 367 ? 40.786 1.391 59.043 1.00 27.45 376 VAL A N 1
ATOM 5173 C CA . VAL A 1 367 ? 41.678 0.596 58.208 1.00 27.18 376 VAL A CA 1
ATOM 5174 C C . VAL A 1 367 ? 43.118 0.747 58.683 1.00 29.35 376 VAL A C 1
ATOM 5175 O O . VAL A 1 367 ? 43.872 -0.228 58.717 1.00 27.18 376 VAL A O 1
ATOM 5188 N N . VAL A 1 368 ? 43.522 1.966 59.060 1.00 25.09 377 VAL A N 1
ATOM 5189 C CA . VAL A 1 368 ? 44.869 2.197 59.578 1.00 25.78 377 VAL A CA 1
ATOM 5190 C C . VAL A 1 368 ? 45.081 1.403 60.857 1.00 26.78 377 VAL A C 1
ATOM 5191 O O . VAL A 1 368 ? 46.110 0.743 61.047 1.00 27.09 377 VAL A O 1
ATOM 5204 N N . ALA A 1 369 ? 44.111 1.468 61.761 1.00 25.85 378 ALA A N 1
ATOM 5205 C CA . ALA A 1 369 ? 44.250 0.772 63.034 1.00 26.99 378 ALA A CA 1
ATOM 5206 C C . ALA A 1 369 ? 44.367 -0.729 62.823 1.00 26.90 378 ALA A C 1
ATOM 5207 O O . ALA A 1 369 ? 45.216 -1.389 63.435 1.00 29.38 378 ALA A O 1
ATOM 5214 N N . LYS A 1 370 ? 43.493 -1.294 61.988 1.00 29.91 379 LYS A N 1
ATOM 5215 C CA . LYS A 1 370 ? 43.562 -2.725 61.708 1.00 28.38 379 LYS A CA 1
ATOM 5216 C C . LYS A 1 370 ? 44.925 -3.099 61.129 1.00 30.38 379 LYS A C 1
ATOM 5217 O O . LYS A 1 370 ? 45.479 -4.156 61.454 1.00 29.60 379 LYS A O 1
ATOM 5236 N N . THR A 1 371 ? 45.485 -2.238 60.271 1.00 24.02 380 THR A N 1
ATOM 5237 C CA . THR A 1 371 ? 46.812 -2.500 59.712 1.00 23.66 380 THR A CA 1
ATOM 5238 C C . THR A 1 371 ? 47.874 -2.542 60.801 1.00 26.75 380 THR A C 1
ATOM 5239 O O . THR A 1 371 ? 48.686 -3.471 60.847 1.00 26.12 380 THR A O 1
ATOM 5250 N N . TYR A 1 372 ? 47.898 -1.535 61.681 1.00 24.60 381 TYR A N 1
ATOM 5251 C CA . TYR A 1 372 ? 48.926 -1.497 62.719 1.00 26.47 381 TYR A CA 1
ATOM 5252 C C . TYR A 1 372 ? 48.763 -2.642 63.720 1.00 27.30 381 TYR A C 1
ATOM 5253 O O . TYR A 1 372 ? 49.759 -3.183 64.216 1.00 28.61 381 TYR A O 1
ATOM 5271 N N . GLU A 1 373 ? 47.523 -3.001 64.046 1.00 26.61 382 GLU A N 1
ATOM 5272 C CA . GLU A 1 373 ? 47.255 -4.109 64.956 1.00 27.15 382 GLU A CA 1
ATOM 5273 C C . GLU A 1 373 ? 47.770 -5.429 64.401 1.00 36.13 382 GLU A C 1
ATOM 5274 O O . GLU A 1 373 ? 48.057 -6.358 65.167 1.00 41.17 382 GLU A O 1
ATOM 5286 N N . ASN A 1 374 ? 47.880 -5.534 63.081 1.00 26.68 383 ASN A N 1
ATOM 5287 C CA . ASN A 1 374 ? 48.382 -6.723 62.411 1.00 31.37 383 ASN A CA 1
ATOM 5288 C C . ASN A 1 374 ? 49.598 -6.382 61.556 1.00 26.81 383 ASN A C 1
ATOM 5289 O O . ASN A 1 374 ? 49.869 -7.055 60.564 1.00 31.83 383 ASN A O 1
ATOM 5300 N N . GLY A 1 375 ? 50.328 -5.341 61.945 1.00 26.24 384 GLY A N 1
ATOM 5301 C CA . GLY A 1 375 ? 51.257 -4.694 61.020 1.00 25.29 384 GLY A CA 1
ATOM 5302 C C . GLY A 1 375 ? 52.447 -5.561 60.656 1.00 24.63 384 GLY A C 1
ATOM 5303 O O . GLY A 1 375 ? 53.019 -6.265 61.493 1.00 26.11 384 GLY A O 1
ATOM 5307 N N . ASN A 1 376 ? 52.843 -5.470 59.389 1.00 25.87 385 ASN A N 1
ATOM 5308 C CA . ASN A 1 376 ? 54.070 -6.084 58.889 1.00 30.00 385 ASN A CA 1
ATOM 5309 C C . ASN A 1 376 ? 55.106 -4.979 58.707 1.00 23.69 385 ASN A C 1
ATOM 5310 O O . ASN A 1 376 ? 55.141 -4.306 57.671 1.00 21.65 385 ASN A O 1
ATOM 5321 N N . GLY A 1 377 ? 55.949 -4.785 59.725 1.00 23.56 386 GLY A N 1
ATOM 5322 C CA . GLY A 1 377 ? 57.026 -3.817 59.653 1.00 23.41 386 GLY A CA 1
ATOM 5323 C C . GLY A 1 377 ? 58.183 -4.229 58.763 1.00 22.07 386 GLY A C 1
ATOM 5324 O O . GLY A 1 377 ? 59.094 -3.418 58.542 1.00 20.69 386 GLY A O 1
ATOM 5328 N N . GLU A 1 378 ? 58.170 -5.471 58.272 1.00 21.88 387 GLU A N 1
ATOM 5329 C CA . GLU A 1 378 ? 59.117 -5.959 57.273 1.00 20.25 387 GLU A CA 1
ATOM 5330 C C . GLU A 1 378 ? 58.482 -6.038 55.895 1.00 23.76 387 GLU A C 1
ATOM 5331 O O . GLU A 1 378 ? 58.886 -6.848 55.051 1.00 21.71 387 GLU A O 1
ATOM 5343 N N . TYR A 1 379 ? 57.500 -5.181 55.640 1.00 21.53 388 TYR A N 1
ATOM 5344 C CA . TYR A 1 379 ? 56.834 -5.170 54.340 1.00 17.47 388 TYR A CA 1
ATOM 5345 C C . TYR A 1 379 ? 57.836 -4.944 53.217 1.00 20.41 388 TYR A C 1
ATOM 5346 O O . TYR A 1 379 ? 57.687 -5.491 52.109 1.00 18.73 388 TYR A O 1
ATOM 5364 N N . ARG A 1 380 ? 58.871 -4.155 53.484 1.00 16.92 389 ARG A N 1
ATOM 5365 C CA . ARG A 1 380 ? 59.954 -3.950 52.549 1.00 15.48 389 ARG A CA 1
ATOM 5366 C C . ARG A 1 380 ? 61.256 -4.146 53.317 1.00 16.93 389 ARG A C 1
ATOM 5367 O O . ARG A 1 380 ? 61.296 -3.973 54.534 1.00 18.43 389 ARG A O 1
ATOM 5388 N N . PRO A 1 381 ? 62.313 -4.554 52.646 1.00 17.66 390 PRO A N 1
ATOM 5389 C CA . PRO A 1 381 ? 63.543 -4.840 53.383 1.00 17.35 390 PRO A CA 1
ATOM 5390 C C . PRO A 1 381 ? 64.118 -3.605 54.051 1.00 15.21 390 PRO A C 1
ATOM 5391 O O . PRO A 1 381 ? 64.039 -2.497 53.517 1.00 15.42 390 PRO A O 1
ATOM 5402 N N . ARG A 1 382 ? 64.764 -3.824 55.210 1.00 18.22 391 ARG A N 1
ATOM 5403 C CA . ARG A 1 382 ? 65.433 -2.764 55.967 1.00 16.67 391 ARG A CA 1
ATOM 5404 C C . ARG A 1 382 ? 66.921 -3.040 56.123 1.00 20.65 391 ARG A C 1
ATOM 5405 O O . ARG A 1 382 ? 67.598 -2.334 56.871 1.00 16.72 391 ARG A O 1
ATOM 5426 N N . ILE A 1 383 ? 67.438 -4.049 55.440 1.00 16.50 392 ILE A N 1
ATOM 5427 C CA . ILE A 1 383 ? 68.841 -4.447 55.569 1.00 18.47 392 ILE A CA 1
ATOM 5428 C C . ILE A 1 383 ? 69.758 -3.326 55.088 1.00 16.92 392 ILE A C 1
ATOM 5429 O O . ILE A 1 383 ? 69.355 -2.460 54.292 1.00 15.79 392 ILE A O 1
ATOM 5445 N N . PRO A 1 384 ? 71.035 -3.335 55.499 1.00 16.70 393 PRO A N 1
ATOM 5446 C CA . PRO A 1 384 ? 71.936 -2.242 55.089 1.00 17.36 393 PRO A CA 1
ATOM 5447 C C . PRO A 1 384 ? 72.121 -2.087 53.594 1.00 14.51 393 PRO A C 1
ATOM 5448 O O . PRO A 1 384 ? 72.377 -0.970 53.132 1.00 17.31 393 PRO A O 1
ATOM 5459 N N . GLU A 1 385 ? 71.989 -3.166 52.815 1.00 17.87 394 GLU A N 1
ATOM 5460 C CA . GLU A 1 385 ? 72.142 -3.151 51.372 1.00 15.50 394 GLU A CA 1
ATOM 5461 C C . GLU A 1 385 ? 70.903 -2.631 50.664 1.00 17.82 394 GLU A C 1
ATOM 5462 O O . GLU A 1 385 ? 70.933 -2.405 49.444 1.00 16.41 394 GLU A O 1
ATOM 5474 N N . TYR A 1 386 ? 69.795 -2.460 51.378 1.00 17.05 395 TYR A N 1
ATOM 5475 C CA . TYR A 1 386 ? 68.560 -2.174 50.663 1.00 15.95 395 TYR A CA 1
ATOM 5476 C C . TYR A 1 386 ? 68.581 -0.834 49.935 1.00 15.73 395 TYR A C 1
ATOM 5477 O O . TYR A 1 386 ? 68.104 -0.797 48.783 1.00 18.05 395 TYR A O 1
ATOM 5495 N N . PRO A 1 387 ? 69.069 0.269 50.495 1.00 15.63 396 PRO A N 1
ATOM 5496 C CA . PRO A 1 387 ? 68.991 1.519 49.744 1.00 15.84 396 PRO A CA 1
ATOM 5497 C C . PRO A 1 387 ? 69.668 1.401 48.383 1.00 17.39 396 PRO A C 1
ATOM 5498 O O . PRO A 1 387 ? 69.120 1.896 47.391 1.00 18.00 396 PRO A O 1
ATOM 5509 N N . GLU A 1 388 ? 70.805 0.703 48.316 1.00 17.51 397 GLU A N 1
ATOM 5510 C CA . GLU A 1 388 ? 71.470 0.451 47.038 1.00 16.92 397 GLU A CA 1
ATOM 5511 C C . GLU A 1 388 ? 70.642 -0.461 46.132 1.00 22.36 397 GLU A C 1
ATOM 5512 O O . GLU A 1 388 ? 70.536 -0.209 44.922 1.00 21.80 397 GLU A O 1
ATOM 5524 N N . ILE A 1 389 ? 70.081 -1.546 46.682 1.00 19.51 398 ILE A N 1
ATOM 5525 C CA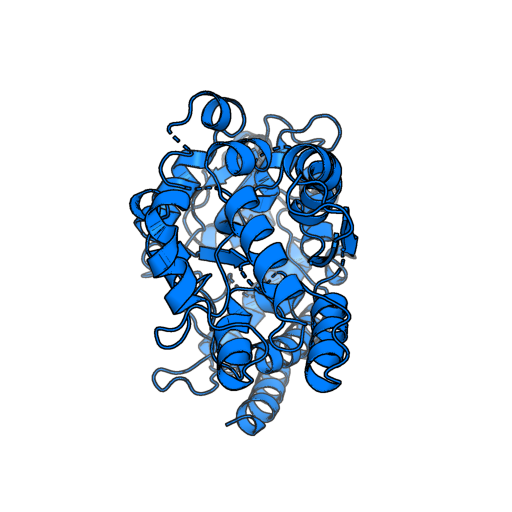 . ILE A 1 389 ? 69.172 -2.391 45.901 1.00 19.33 398 ILE A CA 1
ATOM 5526 C C . ILE A 1 389 ? 68.033 -1.564 45.322 1.00 18.12 398 ILE A C 1
ATOM 5527 O O . ILE A 1 389 ? 67.666 -1.717 44.149 1.00 18.59 398 ILE A O 1
ATOM 5543 N N . GLN A 1 390 ? 67.446 -0.688 46.144 1.00 15.81 399 GLN A N 1
ATOM 5544 C CA . GLN A 1 390 ? 66.315 0.131 45.731 1.00 17.06 399 GLN A CA 1
ATOM 5545 C C . GLN A 1 390 ? 66.639 0.966 44.496 1.00 19.05 399 GLN A C 1
ATOM 5546 O O . GLN A 1 390 ? 65.839 1.037 43.551 1.00 18.48 399 GLN A O 1
ATOM 5560 N N . ASP A 1 391 ? 67.814 1.601 44.487 1.00 18.02 400 ASP A N 1
ATOM 5561 C CA . ASP A 1 391 ? 68.234 2.399 43.336 1.00 18.84 400 ASP A CA 1
ATOM 5562 C C . ASP A 1 391 ? 68.413 1.528 42.099 1.00 21.30 400 ASP A C 1
ATOM 5563 O O . ASP A 1 391 ? 67.994 1.907 40.999 1.00 20.68 400 ASP A O 1
ATOM 5572 N N . ILE A 1 392 ? 69.039 0.361 42.269 1.00 17.73 401 ILE A N 1
ATOM 5573 C CA . ILE A 1 392 ? 69.250 -0.580 41.169 1.00 18.38 401 ILE A CA 1
ATOM 5574 C C . ILE A 1 392 ? 67.917 -1.035 40.580 1.00 18.22 401 ILE A C 1
ATOM 5575 O O . ILE A 1 392 ? 67.715 -1.043 39.350 1.00 19.59 401 ILE A O 1
ATOM 5591 N N . LEU A 1 393 ? 67.024 -1.504 41.445 1.00 17.56 402 LEU A N 1
ATOM 5592 C CA . LEU A 1 393 ? 65.711 -1.939 40.986 1.00 18.33 402 LEU A CA 1
ATOM 5593 C C . LEU A 1 393 ? 64.939 -0.794 40.346 1.00 17.88 402 LEU A C 1
ATOM 5594 O O . LEU A 1 393 ? 64.232 -0.992 39.353 1.00 20.95 402 LEU A O 1
ATOM 5610 N N . GLY A 1 394 ? 65.093 0.418 40.873 1.00 17.86 403 GLY A N 1
ATOM 5611 C CA . GLY A 1 394 ? 64.426 1.572 40.298 1.00 22.61 403 GLY A CA 1
ATOM 5612 C C . GLY A 1 394 ? 64.858 1.874 38.878 1.00 21.73 403 GLY A C 1
ATOM 5613 O O . GLY A 1 394 ? 64.034 2.213 38.024 1.00 21.31 403 GLY A O 1
ATOM 5617 N N . SER A 1 395 ? 66.155 1.780 38.603 1.00 17.75 404 SER A N 1
ATOM 5618 C CA . SER A 1 395 ? 66.608 1.918 37.226 1.00 18.80 404 SER A CA 1
ATOM 5619 C C . SER A 1 395 ? 65.981 0.847 36.334 1.00 19.41 404 SER A C 1
ATOM 5620 O O . SER A 1 395 ? 65.499 1.144 35.232 1.00 21.51 404 SER A O 1
ATOM 5628 N N . ALA A 1 396 ? 65.949 -0.400 36.802 1.00 20.54 405 ALA A N 1
ATOM 5629 C CA . ALA A 1 396 ? 65.398 -1.485 35.998 1.00 21.83 405 ALA A CA 1
ATOM 5630 C C . ALA A 1 396 ? 63.919 -1.269 35.698 1.00 19.72 405 ALA A C 1
ATOM 5631 O O . ALA A 1 396 ? 63.499 -1.366 34.539 1.00 21.94 405 ALA A O 1
ATOM 5638 N N . VAL A 1 397 ? 63.107 -0.988 36.728 1.00 18.81 406 VAL A N 1
ATOM 5639 C CA . VAL A 1 397 ? 61.666 -0.910 36.508 1.00 18.34 406 VAL A CA 1
ATOM 5640 C C . VAL A 1 397 ? 61.325 0.286 35.629 1.00 19.20 406 VAL A C 1
ATOM 5641 O O . VAL A 1 397 ? 60.456 0.193 34.743 1.00 20.50 406 VAL A O 1
ATOM 5654 N N . ASN A 1 398 ? 62.003 1.417 35.830 1.00 19.73 407 ASN A N 1
ATOM 5655 C CA . ASN A 1 398 ? 61.749 2.576 34.977 1.00 20.91 407 ASN A CA 1
ATOM 5656 C C . ASN A 1 398 ? 62.107 2.273 33.531 1.00 19.65 407 ASN A C 1
ATOM 5657 O O . ASN A 1 398 ? 61.383 2.663 32.611 1.00 21.62 407 ASN A O 1
ATOM 5668 N N . SER A 1 399 ? 63.206 1.561 33.301 1.00 20.35 408 SER A N 1
ATOM 5669 C CA . SER A 1 399 ? 63.558 1.267 31.912 1.00 21.64 408 SER A CA 1
ATOM 5670 C C . SER A 1 399 ? 62.521 0.353 31.261 1.00 22.51 408 SER A C 1
ATOM 5671 O O . SER A 1 399 ? 62.314 0.417 30.042 1.00 24.30 408 SER A O 1
ATOM 5679 N N . VAL A 1 400 ? 61.868 -0.505 32.044 1.00 22.89 409 VAL A N 1
ATOM 5680 C CA . VAL A 1 400 ? 60.831 -1.386 31.505 1.00 23.82 409 VAL A CA 1
ATOM 5681 C C . VAL A 1 400 ? 59.558 -0.598 31.215 1.00 26.47 409 VAL A C 1
ATOM 5682 O O . VAL A 1 400 ? 58.961 -0.733 30.137 1.00 25.38 409 VAL A O 1
ATOM 5695 N N . LEU A 1 401 ? 59.120 0.236 32.171 1.00 22.65 410 LEU A N 1
ATOM 5696 C CA . LEU A 1 401 ? 57.898 1.013 31.953 1.00 25.04 410 LEU A CA 1
ATOM 5697 C C . LEU A 1 401 ? 58.071 2.022 30.819 1.00 25.36 410 LEU A C 1
ATOM 5698 O O . LEU A 1 401 ? 57.097 2.372 30.139 1.00 24.62 410 LEU A O 1
ATOM 5714 N N . ALA A 1 402 ? 59.295 2.506 30.602 1.00 21.43 411 ALA A N 1
ATOM 5715 C CA . ALA A 1 402 ? 59.571 3.431 29.507 1.00 25.74 411 ALA A CA 1
ATOM 5716 C C . ALA A 1 402 ? 59.766 2.736 28.169 1.00 29.15 411 ALA A C 1
ATOM 5717 O O . ALA A 1 402 ? 59.949 3.424 27.151 1.00 26.38 411 ALA A O 1
ATOM 5724 N N . GLY A 1 403 ? 59.742 1.408 28.122 1.00 24.15 412 GLY A N 1
ATOM 5725 C CA . GLY A 1 403 ? 59.835 0.738 26.837 1.00 25.66 412 GLY A CA 1
ATOM 5726 C C . GLY A 1 403 ? 61.241 0.582 26.307 1.00 30.16 412 GLY A C 1
ATOM 5727 O O . GLY A 1 403 ? 61.428 0.291 25.111 1.00 30.38 412 GLY A O 1
ATOM 5731 N N . ALA A 1 404 ? 62.244 0.775 27.166 1.00 26.93 413 ALA A N 1
ATOM 5732 C CA . ALA A 1 404 ? 63.646 0.728 26.765 1.00 31.19 413 ALA A CA 1
ATOM 5733 C C . ALA A 1 404 ? 64.282 -0.636 26.966 1.00 27.46 413 ALA A C 1
ATOM 5734 O O . ALA A 1 404 ? 65.296 -0.931 26.316 1.00 28.92 413 ALA A O 1
ATOM 5741 N N . ALA A 1 405 ? 63.726 -1.455 27.854 1.00 28.31 414 ALA A N 1
ATOM 5742 C CA . ALA A 1 405 ? 64.256 -2.770 28.168 1.00 31.02 414 ALA A CA 1
ATOM 5743 C C . ALA A 1 405 ? 63.109 -3.710 28.482 1.00 32.37 414 ALA A C 1
ATOM 5744 O O . ALA A 1 405 ? 62.061 -3.286 28.974 1.00 29.85 414 ALA A O 1
ATOM 5751 N N . GLU A 1 406 ? 63.322 -4.994 28.208 1.00 29.50 415 GLU A N 1
ATOM 5752 C CA . GLU A 1 406 ? 62.285 -5.962 28.520 1.00 26.86 415 GLU A CA 1
ATOM 5753 C C . GLU A 1 406 ? 62.438 -6.472 29.950 1.00 27.36 415 GLU A C 1
ATOM 5754 O O . GLU A 1 406 ? 63.539 -6.438 30.516 1.00 28.66 415 GLU A O 1
ATOM 5766 N N . PRO A 1 407 ? 61.340 -6.923 30.562 1.00 28.84 416 PRO A N 1
ATOM 5767 C CA . PRO A 1 407 ? 61.411 -7.327 31.975 1.00 30.61 416 PRO A CA 1
ATOM 5768 C C . PRO A 1 407 ? 62.527 -8.306 32.293 1.00 27.37 416 PRO A C 1
ATOM 5769 O O . PRO A 1 407 ? 63.249 -8.112 33.280 1.00 27.71 416 PRO A O 1
ATOM 5780 N N . GLN A 1 408 ? 62.683 -9.364 31.498 1.00 30.48 417 GLN A N 1
ATOM 5781 C CA . GLN A 1 408 ? 63.670 -10.390 31.823 1.00 28.02 417 GLN A CA 1
ATOM 5782 C C . GLN A 1 408 ? 65.083 -9.821 31.813 1.00 29.26 417 GLN A C 1
ATOM 5783 O O . GLN A 1 408 ? 65.848 -10.006 32.768 1.00 33.13 417 GLN A O 1
ATOM 5797 N N . ALA A 1 409 ? 65.462 -9.149 30.720 1.00 28.21 418 ALA A N 1
ATOM 5798 C CA . ALA A 1 409 ? 66.806 -8.582 30.638 1.00 30.44 418 ALA A CA 1
ATOM 5799 C C . ALA A 1 409 ? 67.041 -7.555 31.741 1.00 30.71 418 ALA A C 1
ATOM 5800 O O . ALA A 1 409 ? 68.119 -7.517 32.347 1.00 29.75 418 ALA A O 1
ATOM 5807 N N . ALA A 1 410 ? 66.049 -6.706 32.001 1.00 25.79 419 ALA A N 1
ATOM 5808 C CA . ALA A 1 410 ? 66.208 -5.639 32.981 1.00 24.52 419 ALA A CA 1
ATOM 5809 C C . ALA A 1 410 ? 66.405 -6.198 34.386 1.00 23.85 419 ALA A C 1
ATOM 5810 O O . ALA A 1 410 ? 67.255 -5.712 35.143 1.00 26.57 419 ALA A O 1
ATOM 5817 N N . LEU A 1 411 ? 65.598 -7.195 34.779 1.00 26.69 420 LEU A N 1
ATOM 5818 C CA . LEU A 1 411 ? 65.774 -7.762 36.116 1.00 24.43 420 LEU A CA 1
ATOM 5819 C C . LEU A 1 411 ? 67.034 -8.624 36.196 1.00 26.08 420 LEU A C 1
ATOM 5820 O O . LEU A 1 411 ? 67.654 -8.708 37.262 1.00 26.28 420 LEU A O 1
ATOM 5836 N N . ASP A 1 412 ? 67.432 -9.264 35.089 1.00 26.65 421 ASP A N 1
ATOM 5837 C CA . ASP A 1 412 ? 68.696 -9.997 35.055 1.00 26.76 421 ASP A CA 1
ATOM 5838 C C . ASP A 1 412 ? 69.853 -9.059 35.333 1.00 27.40 421 ASP A C 1
ATOM 5839 O O . ASP A 1 412 ? 70.752 -9.370 36.115 1.00 28.47 421 ASP A O 1
ATOM 5848 N N . GLU A 1 413 ? 69.828 -7.892 34.695 1.00 29.47 422 GLU A N 1
ATOM 5849 C CA . GLU A 1 413 ? 70.860 -6.882 34.878 1.00 27.92 422 GLU A CA 1
ATOM 5850 C C . GLU A 1 413 ? 70.873 -6.367 36.307 1.00 29.47 422 GLU A C 1
ATOM 5851 O O . GLU A 1 413 ? 71.944 -6.203 36.917 1.00 30.10 422 GLU A O 1
ATOM 5863 N N . ALA A 1 414 ? 69.684 -6.110 36.852 1.00 27.85 423 ALA A N 1
ATOM 5864 C CA . ALA A 1 414 ? 69.558 -5.628 38.219 1.00 22.83 423 ALA A CA 1
ATOM 5865 C C . ALA A 1 414 ? 70.110 -6.647 39.198 1.00 23.33 423 ALA A C 1
ATOM 5866 O O . ALA A 1 414 ? 70.788 -6.287 40.167 1.00 24.58 423 ALA A O 1
ATOM 5873 N N . GLN A 1 415 ? 69.813 -7.930 38.964 1.00 26.11 424 GLN A N 1
ATOM 5874 C CA . GLN A 1 415 ? 70.289 -8.976 39.859 1.00 24.12 424 GLN A CA 1
ATOM 5875 C C . GLN A 1 415 ? 71.804 -9.003 39.876 1.00 24.98 424 GLN A C 1
ATOM 5876 O O . GLN A 1 415 ? 72.420 -9.137 40.940 1.00 26.27 424 GLN A O 1
ATOM 5890 N N . VAL A 1 416 ? 72.424 -8.857 38.702 1.00 25.77 425 VAL A N 1
ATOM 5891 C CA . VAL A 1 416 ? 73.883 -8.837 38.637 1.00 26.73 425 VAL A CA 1
ATOM 5892 C C . VAL A 1 416 ? 74.432 -7.735 39.534 1.00 28.18 425 VAL A C 1
ATOM 5893 O O . VAL A 1 416 ? 75.365 -7.954 40.321 1.00 29.86 425 VAL A O 1
ATOM 5906 N N . GLU A 1 417 ? 73.883 -6.526 39.407 1.00 27.23 426 GLU A N 1
ATOM 5907 C CA . GLU A 1 417 ? 74.371 -5.405 40.209 1.00 25.16 426 GLU A CA 1
ATOM 5908 C C . GLU A 1 417 ? 74.095 -5.618 41.691 1.00 24.83 426 GLU A C 1
ATOM 5909 O O . GLU A 1 417 ? 74.936 -5.291 42.540 1.00 24.09 426 GLU A O 1
ATOM 5921 N N . ALA A 1 418 ? 72.917 -6.141 42.029 1.00 23.13 427 ALA A N 1
ATOM 5922 C CA . ALA A 1 418 ? 72.589 -6.352 43.427 1.00 22.36 427 ALA A CA 1
ATOM 5923 C C . ALA A 1 418 ? 73.503 -7.378 44.072 1.00 23.99 427 ALA A C 1
ATOM 5924 O O . ALA A 1 418 ? 73.875 -7.231 45.240 1.00 25.02 427 ALA A O 1
ATOM 5931 N N . LYS A 1 419 ? 73.889 -8.415 43.332 1.00 24.12 428 LYS A N 1
ATOM 5932 C CA . LYS A 1 419 ? 74.719 -9.458 43.917 1.00 25.06 428 LYS A CA 1
ATOM 5933 C C . LYS A 1 419 ? 76.094 -8.930 44.294 1.00 28.00 428 LYS A C 1
ATOM 5934 O O . LYS A 1 419 ? 76.738 -9.475 45.196 1.00 30.56 428 LYS A O 1
ATOM 5953 N N . LYS A 1 420 ? 76.552 -7.863 43.636 1.00 31.16 429 LYS A N 1
ATOM 5954 C CA . LYS A 1 420 ? 77.847 -7.282 43.985 1.00 31.25 429 LYS A CA 1
ATOM 5955 C C . LYS A 1 420 ? 77.880 -6.782 45.425 1.00 24.71 429 LYS A C 1
ATOM 5956 O O . LYS A 1 420 ? 78.967 -6.682 46.017 1.00 27.17 429 LYS A O 1
ATOM 5975 N N . LEU A 1 421 ? 76.722 -6.432 45.979 1.00 23.24 430 LEU A N 1
ATOM 5976 C CA . LEU A 1 421 ? 76.615 -5.944 47.345 1.00 23.62 430 LEU A CA 1
ATOM 5977 C C . LEU A 1 421 ? 76.742 -7.050 48.390 1.00 23.83 430 LEU A C 1
ATOM 5978 O O . LEU A 1 421 ? 76.811 -6.746 49.593 1.00 27.08 430 LEU A O 1
ATOM 5994 N N . PHE A 1 422 ? 76.759 -8.313 47.975 1.00 25.81 431 PHE A N 1
ATOM 5995 C CA . PHE A 1 422 ? 76.761 -9.433 48.914 1.00 27.93 431 PHE A CA 1
ATOM 5996 C C . PHE A 1 422 ? 77.985 -10.325 48.717 1.00 38.27 431 PHE A C 1
ATOM 5997 O O . PHE A 1 422 ? 78.823 -10.061 47.864 1.00 34.58 431 PHE A O 1
#

InterPro domains:
  IPR006059 Bacterial-type extracellular solute-binding protein [PF01547] (47-343)
  IPR050490 Bacterial solute-binding protein 1 [PTHR43649] (16-430)

Radius of gyration: 20.85 Å; Cα contacts (8 Å, |Δi|>4): 734; chains: 1; bounding box: 54×48×55 Å

Organism: Rhizobium rhizogenes (strain K84 / ATCC BAA-868) (NCBI:txid311403)

Secondary structure (DSSP, 8-state):
-TTTT-EEEEE--SSHHHHHHHHHHHHHHHHH--EEEEE--HHHHHHHHHHHHHHT----SEE--GGGHHHHHHHT-B--THHHHHHTHHHHTGGGS-HHHHHHHHEETTEESS---EEEEEEEEEEHHHHHHHTPPPP-BHHHHHHHHHHT-BGGGTBBS-----STTHHHHHH--TTT----SB-TTS-B-TT-HHHHHHHHHHHHHHHHHS-GGGGG--HHHHHHHHHHT-B--EEGGGHHHHT-TTT-S-TTTEEEEEPPB-TTPPPP-BEEEE--BBTTS-HHHHHHHHHHHHHHHSHHHHHHH--------TT---HHHHHH-TTHHHHHHHHHT-BTTSS--STTHHHHHHHHHHHHHHHHTTSS-HHHHHHHHHHHHHTT-

Foldseek 3Di:
DAQAPAEAEEEEEPFVLQVLVVVCQVVVCVVHVYRYHYDYHPVVLVVVLVVCQVVLVQPHQYYKWLLQQQQCVVVVQFDQCVVVCVVCVVLQVVVQPQVLQQPRFADDPRTGAFGAQFKWKKWDKFFQVLCVVVVHDDDQAVVCLLVQQLVQADVVVLAFADAAAQAFFQQLLVRLLQCVLPHAQADPVRAGDLQPVSNLVSLVSVLVSHVRGYRPVRNNDGQVRVLLCVQAPNYRIHILLSQLQNQDPVRGPRRVGMDIAFDHHHPPRPGATEMIHMTRGGPSDDPVSNVVVVVVRSVCSRPVNSLVSVNRRSGATNCCVPVVNCVSGVCVVRVNVSSVVDDSVSDHNHSLVSVLRNLSSNLSSCCSVPNDRSNVSSVVSSVVSNVVD

Sequence (389 aa):
KPLDGVTLTLASQNDPFGAVLTKLAAEFKQDTGADLKVEVDYGTLLTKTTADFVGKTKGYDLVTDIVWAGAYQANGYSVDLTDWVKRDAAELDLDDIYPVILQSLLGQYKGHYVAFPFAAYANVLAYRKDLFQAAGLPVPTTVEELVSDAKKLTDPSKKQYGFVANGQKGPAVAQDWQYNNQGGSILDNDGKPALNSPENVKSLTVYKQLFVETAPPGAIEYDWGGREESFRQGAAAQTWSVGAPGYSDPASSNVVGKVGITTAPVGKGVPPQYGVGGWGAINADIDPKQKEAAWTFIKWLVSKKIHKEFNDGAGSFRKSQTDPDLTAKFDFLPVVAKTYENGNGEYRPRIPEYPEIQDILGSAVNSVLAGAAEPQAALDEAQVEAKKLF

Nearest PDB structures (foldseek):
  5iai-assembly1_A  TM=1.003E+00  e=2.425E-76  Rhizobium rhizogenes K84
  8art-assembly1_A  TM=8.239E-01  e=3.962E-19  Streptomyces scabiei
  7v09-assembly2_B  TM=7.146E-01  e=5.032E-21  Enterobacter cloacae subsp. cloacae ATCC 13047
  8vqk-assembly1_A  TM=6.511E-01  e=1.167E-19  Escherichia coli
  3uor-assembly2_B  TM=7.276E-01  e=3.597E-16  Xanthomonas citri pv. citri str. 306

B-factor: mean 31.31, std 12.13, range [10.85, 83.19]

CATH classification: 3.40.190.10 (+1 more: 3.40.190.10)

Solvent-accessible surface area: 15794 Å² total